Protein AF-A0A0B0EH39-F1 (afdb_monomer_lite)

pLDDT: mean 76.56, std 15.25, range [34.97, 96.62]

Foldseek 3Di:
DDDDDDDDPPPDDDPVNVVVVVVVVVVVVVVVVVVVVVVVLVVLVVLLLVLQVQLLVLQVVLCVVVVDGDDLDDDFDPPPPAASLRVSCVRDVDLCSLDRPLAPDVVCVVRSHQFSNLWDWADAPPDDTFIWIFDQLSQVDLDGDIDTNPDDFRFRHFKWKAWVNHTQDSNHDQVSQKDQDAQTWIAINLRKIKGFNWRPFPRWMKGWSGWTATPVRAIETEIETWFFGKIKTAAQARHWYWYHFPFKTKIDGGAIKMWGAHPGRQKIWIFGDAAKIWIATRQPRDIDMDHPDDRDIDIGHQCKDKDKEAELVGDIDMDIDRHPVPPCPPPPVSVVVVLVPDDDDDDQQCPLPAGVNNQFPDSNDNQAEQPHDADAPPPDRRNNPVDRDHDDDQPCPLPADVVNQFPDSVDSQAECVHDADAPPPHNRNSDVVCPSFQCCPLPDGVVQFPCSVDNQAGLPHDADAPPPHNRNSDLLDDNHPLLVVLLVLLPDPPHDVVVSLVSLLVPPPDRPNSLLSNLVSVPDDLVSNLVSLVSNPPDDLVSLLSCLVVCSQQPASNLVSLLSNPPDDLSSLLSNLVSLRRHDPVSVLVSLLSNPPDDLSSLLSNLVSLSQLAQVRCCSHCVSCPVPDLSNLLSNQVVLPHYDQVSNLVNLLRNPPHDPNNVVSLVVCGNPHDPVSSVSSVVSND

Structure (mmCIF, N/CA/C/O backbone):
data_AF-A0A0B0EH39-F1
#
_entry.id   AF-A0A0B0EH39-F1
#
loop_
_atom_site.group_PDB
_atom_site.id
_atom_site.type_symbol
_atom_site.label_atom_id
_atom_site.label_alt_id
_atom_site.label_comp_id
_atom_site.label_asym_id
_atom_site.label_entity_id
_atom_site.label_seq_id
_atom_site.pdbx_PDB_ins_code
_atom_site.Cartn_x
_atom_site.Cartn_y
_atom_site.Cartn_z
_atom_site.occupancy
_atom_site.B_iso_or_equiv
_atom_site.auth_seq_id
_atom_site.auth_comp_id
_atom_site.auth_asym_id
_atom_site.auth_atom_id
_atom_site.pdbx_PDB_model_num
ATOM 1 N N . MET A 1 1 ? -60.593 44.166 -39.927 1.00 40.03 1 MET A N 1
ATOM 2 C CA . MET A 1 1 ? -59.403 44.916 -39.470 1.00 40.03 1 MET A CA 1
ATOM 3 C C . MET A 1 1 ? -59.481 45.039 -37.949 1.00 40.03 1 MET A C 1
ATOM 5 O O . MET A 1 1 ? -60.118 45.955 -37.454 1.00 40.03 1 MET A O 1
ATOM 9 N N . TRP A 1 2 ? -58.935 44.072 -37.208 1.00 38.22 2 TRP A N 1
ATOM 10 C CA . TRP A 1 2 ? -58.805 44.131 -35.745 1.00 38.22 2 TRP A CA 1
ATOM 11 C C . TRP A 1 2 ? -57.324 43.919 -35.421 1.00 38.22 2 TRP A C 1
ATOM 13 O O . TRP A 1 2 ? -56.765 42.874 -35.740 1.00 38.22 2 TRP A O 1
ATOM 23 N N . LYS A 1 3 ? -56.673 44.956 -34.884 1.00 45.75 3 LYS A N 1
ATOM 24 C CA . LYS A 1 3 ? -55.279 44.927 -34.422 1.00 45.75 3 LYS A CA 1
ATOM 25 C C . LYS A 1 3 ? -55.290 44.463 -32.963 1.00 45.75 3 LYS A C 1
ATOM 27 O O . LYS A 1 3 ? -55.757 45.206 -32.104 1.00 45.75 3 LYS A O 1
ATOM 32 N N . LEU A 1 4 ? -54.791 43.260 -32.690 1.00 48.41 4 LEU A N 1
ATOM 33 C CA . LEU A 1 4 ? -54.503 42.807 -31.327 1.00 48.41 4 LEU A CA 1
ATOM 34 C C . LEU A 1 4 ? -53.214 43.488 -30.847 1.00 48.41 4 LEU A C 1
ATOM 36 O O . LEU A 1 4 ? -52.169 43.385 -31.485 1.00 48.41 4 LEU A O 1
ATOM 40 N N . TYR A 1 5 ? -53.313 44.234 -29.748 1.00 54.62 5 TYR A N 1
ATOM 41 C CA . TYR A 1 5 ? -52.206 44.955 -29.125 1.00 54.62 5 TYR A CA 1
ATOM 42 C C . TYR A 1 5 ? -51.556 44.034 -28.082 1.00 54.62 5 TYR A C 1
ATOM 44 O O . TYR A 1 5 ? -52.093 43.865 -26.987 1.00 54.62 5 TYR A O 1
ATOM 52 N N . TYR A 1 6 ? -50.421 43.412 -28.412 1.00 55.97 6 TYR A N 1
ATOM 53 C CA . TYR A 1 6 ? -49.631 42.660 -27.433 1.00 55.97 6 TYR A CA 1
ATOM 54 C C . TYR A 1 6 ? -48.916 43.640 -26.496 1.00 55.97 6 TYR A C 1
ATOM 56 O O . TYR A 1 6 ? -48.044 44.408 -26.899 1.00 55.97 6 TYR A O 1
ATOM 64 N N . LYS A 1 7 ? -49.319 43.634 -25.225 1.00 57.69 7 LYS A N 1
ATOM 65 C CA . LYS A 1 7 ? -48.694 44.410 -24.153 1.00 57.69 7 LYS A CA 1
ATOM 66 C C . LYS A 1 7 ? -47.500 43.608 -23.629 1.00 57.69 7 LYS A C 1
ATOM 68 O O . LYS A 1 7 ? -47.691 42.686 -22.842 1.00 57.69 7 LYS A O 1
ATOM 73 N N . HIS A 1 8 ? -46.285 43.945 -24.065 1.00 57.81 8 HIS A N 1
ATOM 74 C CA . HIS A 1 8 ? -45.057 43.397 -23.480 1.00 57.81 8 HIS A CA 1
ATOM 75 C C . HIS A 1 8 ? -45.003 43.759 -21.988 1.00 57.81 8 HIS A C 1
ATOM 77 O O . HIS A 1 8 ? -44.818 44.920 -21.620 1.00 57.81 8 HIS A O 1
ATOM 83 N N . ARG A 1 9 ? -45.214 42.767 -21.116 1.00 59.47 9 ARG A N 1
ATOM 84 C CA . ARG A 1 9 ? -44.875 42.868 -19.695 1.00 59.47 9 ARG A CA 1
ATOM 85 C C . ARG A 1 9 ? -43.384 42.568 -19.600 1.00 59.47 9 ARG A C 1
ATOM 87 O O . ARG A 1 9 ? -42.998 41.409 -19.621 1.00 59.47 9 ARG A O 1
ATOM 94 N N . ASN A 1 10 ? -42.558 43.607 -19.542 1.00 58.44 10 ASN A N 1
ATOM 95 C CA . ASN A 1 10 ? -41.153 43.449 -19.181 1.00 58.44 10 ASN A CA 1
ATOM 96 C C . ASN A 1 10 ? -41.102 43.061 -17.697 1.00 58.44 10 ASN A C 1
ATOM 98 O O . ASN A 1 10 ? -41.159 43.926 -16.824 1.00 58.44 10 ASN A O 1
ATOM 102 N N . SER A 1 11 ? -41.080 41.761 -17.410 1.00 64.69 11 SER A N 1
ATOM 103 C CA . SER A 1 11 ? -40.765 41.220 -16.090 1.00 64.69 11 SER A CA 1
ATOM 104 C C . SER A 1 11 ? -39.261 41.368 -15.865 1.00 64.69 11 SER A C 1
ATOM 106 O O . SER A 1 11 ? -38.481 40.491 -16.221 1.00 64.69 11 SER A O 1
ATOM 108 N N . GLY A 1 12 ? -38.847 42.530 -15.363 1.00 74.12 12 GLY A N 1
ATOM 109 C CA . GLY A 1 12 ? -37.508 42.696 -14.806 1.00 74.12 12 GLY A CA 1
ATOM 110 C C . GLY A 1 12 ? -37.425 42.023 -13.438 1.00 74.12 12 GLY A C 1
ATOM 111 O O . GLY A 1 12 ? -38.417 42.007 -12.708 1.00 74.12 12 GLY A O 1
ATOM 112 N N . PHE A 1 13 ? -36.249 41.492 -13.102 1.00 75.12 13 PHE A N 1
ATOM 113 C CA . PHE A 1 13 ? -35.959 40.982 -11.765 1.00 75.12 13 PHE A CA 1
ATOM 114 C C . PHE A 1 13 ? -36.165 42.081 -10.724 1.00 75.12 13 PHE A C 1
ATOM 116 O O . PHE A 1 13 ? -35.786 43.242 -10.920 1.00 75.12 13 PHE A O 1
ATOM 123 N N . THR A 1 14 ? -36.782 41.719 -9.611 1.00 87.38 14 THR A N 1
ATOM 124 C CA . THR A 1 14 ? -36.904 42.599 -8.459 1.00 87.38 14 THR A CA 1
ATOM 125 C C . THR A 1 14 ? -35.526 42.835 -7.845 1.00 87.38 14 THR A C 1
ATOM 127 O O . THR A 1 14 ? -34.629 41.992 -7.900 1.00 87.38 14 THR A O 1
ATOM 130 N N . LEU A 1 15 ? -35.349 44.001 -7.221 1.00 85.00 15 LEU A N 1
ATOM 131 C CA . LEU A 1 15 ? -34.094 44.344 -6.551 1.00 85.00 15 LEU A CA 1
ATOM 132 C C . LEU A 1 15 ? -33.727 43.319 -5.464 1.00 85.00 15 LEU A C 1
ATOM 134 O O . LEU A 1 15 ? -32.549 43.089 -5.221 1.00 85.00 15 LEU A O 1
ATOM 138 N N . ILE A 1 16 ? -34.729 42.680 -4.851 1.00 90.19 16 ILE A N 1
ATOM 139 C CA . ILE A 1 16 ? -34.510 41.634 -3.853 1.00 90.19 16 ILE A CA 1
ATOM 140 C C . ILE A 1 16 ? -34.047 40.310 -4.475 1.00 90.19 16 ILE A C 1
ATOM 142 O O . ILE A 1 16 ? -33.119 39.709 -3.947 1.00 90.19 16 ILE A O 1
ATOM 146 N N . GLU A 1 17 ? -34.595 39.891 -5.620 1.00 88.38 17 GLU A N 1
ATOM 147 C CA . GLU A 1 17 ? -34.128 38.691 -6.337 1.00 88.38 17 GLU A CA 1
ATOM 148 C C . GLU A 1 17 ? -32.671 38.835 -6.786 1.00 88.38 17 GLU A C 1
ATOM 150 O O . GLU A 1 17 ? -31.879 37.899 -6.661 1.00 88.38 17 GLU A O 1
ATOM 155 N N . LEU A 1 18 ? -32.284 40.028 -7.249 1.00 89.81 18 LEU A N 1
ATOM 156 C CA . LEU A 1 18 ? -30.904 40.289 -7.656 1.00 89.81 18 LEU A CA 1
ATOM 157 C C . LEU A 1 18 ? -29.944 40.304 -6.457 1.00 89.81 18 LEU A C 1
ATOM 159 O O . LEU A 1 18 ? -28.810 39.857 -6.576 1.00 89.81 18 LEU A O 1
ATOM 163 N N . LEU A 1 19 ? -30.399 40.759 -5.286 1.00 89.44 19 LEU A N 1
ATOM 164 C CA . LEU A 1 19 ? -29.592 40.747 -4.063 1.00 89.44 19 LEU A CA 1
ATOM 165 C C . LEU A 1 19 ? -29.411 39.330 -3.505 1.00 89.44 19 LEU A C 1
ATOM 167 O O . LEU A 1 19 ? -28.304 38.954 -3.130 1.00 89.44 19 LEU A O 1
ATOM 171 N N . VAL A 1 20 ? -30.474 38.522 -3.491 1.00 93.88 20 VAL A N 1
ATOM 172 C CA . VAL A 1 20 ? -30.406 37.132 -3.013 1.00 93.88 20 VAL A CA 1
ATOM 173 C C . VAL A 1 20 ? -29.501 36.290 -3.913 1.00 93.88 20 VAL A C 1
ATOM 175 O O . VAL A 1 20 ? -28.674 35.533 -3.412 1.00 93.88 20 VAL A O 1
ATOM 178 N N . THR A 1 21 ? -29.591 36.454 -5.233 1.00 94.06 21 THR A N 1
ATOM 179 C CA . THR A 1 21 ? -28.773 35.677 -6.180 1.00 94.06 21 THR A CA 1
ATOM 180 C C . THR A 1 21 ? -27.281 35.978 -6.055 1.00 94.06 21 THR A C 1
ATOM 182 O O . THR A 1 21 ? -26.493 35.039 -5.963 1.00 94.06 21 THR A O 1
ATOM 185 N N . ILE A 1 22 ? -26.867 37.247 -5.958 1.00 94.12 22 ILE A N 1
ATOM 186 C CA . ILE A 1 22 ? -25.444 37.573 -5.743 1.00 94.12 22 ILE A CA 1
ATOM 187 C C . ILE A 1 22 ? -24.937 37.080 -4.381 1.00 94.12 22 ILE A C 1
ATOM 189 O O . ILE A 1 22 ? -23.782 36.669 -4.279 1.00 94.12 22 ILE A O 1
ATOM 193 N N . SER A 1 23 ? -25.786 37.066 -3.345 1.00 94.81 23 SER A N 1
ATOM 194 C CA . SER A 1 23 ? -25.431 36.503 -2.038 1.00 94.81 23 SER A CA 1
ATOM 195 C C . SER A 1 23 ? -25.240 34.988 -2.103 1.00 94.81 23 SER A C 1
ATOM 197 O O . SER A 1 23 ? -24.253 34.487 -1.572 1.00 94.81 23 SER A O 1
ATOM 199 N N . ILE A 1 24 ? -26.125 34.264 -2.797 1.00 94.88 24 ILE A N 1
ATOM 200 C CA . ILE A 1 24 ? -25.989 32.815 -3.003 1.00 94.88 24 ILE A CA 1
ATOM 201 C C . ILE A 1 24 ? -24.723 32.507 -3.807 1.00 94.88 24 ILE A C 1
ATOM 203 O O . ILE A 1 24 ? -23.939 31.662 -3.387 1.00 94.88 24 ILE A O 1
ATOM 207 N N . ILE A 1 25 ? -24.465 33.226 -4.905 1.00 94.25 25 ILE A N 1
ATOM 208 C CA . ILE A 1 25 ? -23.244 33.046 -5.710 1.00 94.25 25 ILE A CA 1
ATOM 209 C C . ILE A 1 25 ? -21.989 33.317 -4.866 1.00 94.25 25 ILE A C 1
ATOM 211 O O . ILE A 1 25 ? -21.022 32.567 -4.959 1.00 94.25 25 ILE A O 1
ATOM 215 N N . GLY A 1 26 ? -22.003 34.341 -4.005 1.00 93.19 26 GLY A N 1
ATOM 216 C CA . GLY A 1 26 ? -20.893 34.634 -3.094 1.00 93.19 26 GLY A CA 1
ATOM 217 C C . GLY A 1 26 ? -20.636 33.522 -2.072 1.00 93.19 26 GLY A C 1
ATOM 218 O O . GLY A 1 26 ? -19.483 33.163 -1.835 1.00 93.19 26 GLY A O 1
ATOM 219 N N . ILE A 1 27 ? -21.695 32.937 -1.505 1.00 92.31 27 ILE A N 1
ATOM 220 C CA . ILE A 1 27 ? -21.593 31.808 -0.567 1.00 92.31 27 ILE A CA 1
ATOM 221 C C . ILE A 1 27 ? -21.087 30.553 -1.287 1.00 92.31 27 ILE A C 1
ATOM 223 O O . ILE A 1 27 ? -20.138 29.925 -0.820 1.00 92.31 27 ILE A O 1
ATOM 227 N N . LEU A 1 28 ? -21.666 30.217 -2.443 1.00 89.44 28 LEU A N 1
ATOM 228 C CA . LEU A 1 28 ? -21.251 29.065 -3.248 1.00 89.44 28 LEU A CA 1
ATOM 229 C C . LEU A 1 28 ? -19.798 29.200 -3.720 1.00 89.44 28 LEU A C 1
ATOM 231 O O . LEU A 1 28 ? -19.035 28.242 -3.629 1.00 89.44 28 LEU A O 1
ATOM 235 N N . GLY A 1 29 ? -19.380 30.397 -4.143 1.00 87.06 29 GLY A N 1
ATOM 236 C CA . GLY A 1 29 ? -17.988 30.687 -4.486 1.00 87.06 29 GLY A CA 1
ATOM 237 C C . GLY A 1 29 ? -17.044 30.528 -3.291 1.00 87.06 29 GLY A C 1
ATOM 238 O O . GLY A 1 29 ? -15.977 29.933 -3.427 1.00 87.06 29 GLY A O 1
ATOM 239 N N . GLY A 1 30 ? -17.453 30.985 -2.102 1.00 81.62 30 GLY A N 1
ATOM 240 C CA . GLY A 1 30 ? -16.689 30.799 -0.866 1.00 81.62 30 GLY A CA 1
ATOM 241 C C . GLY A 1 30 ? -16.501 29.325 -0.490 1.00 81.62 30 GLY A C 1
ATOM 242 O O . GLY A 1 30 ? -15.392 28.913 -0.150 1.00 81.62 30 GLY A O 1
ATOM 243 N N . ILE A 1 31 ? -17.556 28.514 -0.612 1.00 81.69 31 ILE A N 1
ATOM 244 C CA . ILE A 1 31 ? -17.500 27.063 -0.366 1.00 81.69 31 ILE A CA 1
ATOM 245 C C . ILE A 1 31 ? -16.627 26.363 -1.422 1.00 81.69 31 ILE A C 1
ATOM 247 O O . ILE A 1 31 ? -15.823 25.491 -1.079 1.00 81.69 31 ILE A O 1
ATOM 251 N N . GLY A 1 32 ? -16.726 26.778 -2.689 1.00 70.19 32 GLY A N 1
ATOM 252 C CA . GLY A 1 32 ? -15.938 26.237 -3.800 1.00 70.19 32 GLY A CA 1
ATOM 253 C C . GLY A 1 32 ? -14.427 26.428 -3.630 1.00 70.19 32 GLY A C 1
ATOM 254 O O . GLY A 1 32 ? -13.649 25.505 -3.853 1.00 70.19 32 GLY A O 1
ATOM 255 N N . VAL A 1 33 ? -13.983 27.598 -3.163 1.00 72.69 33 VAL A N 1
ATOM 256 C CA . VAL A 1 33 ? -12.545 27.867 -2.959 1.00 72.69 33 VAL A CA 1
ATOM 257 C C . VAL A 1 33 ? -11.945 26.962 -1.874 1.00 72.69 33 VAL A C 1
ATOM 259 O O . VAL A 1 33 ? -10.849 26.428 -2.051 1.00 72.69 33 VAL A O 1
ATOM 262 N N . VAL A 1 34 ? -12.665 26.742 -0.769 1.00 63.69 34 VAL A N 1
ATOM 263 C CA . VAL A 1 34 ? -12.187 25.904 0.348 1.00 63.69 34 VAL A CA 1
ATOM 264 C C . VAL A 1 34 ? -12.148 24.418 -0.030 1.00 63.69 34 VAL A C 1
ATOM 266 O O . VAL A 1 34 ? -11.243 23.696 0.391 1.00 63.69 34 VAL A O 1
ATOM 269 N N . THR A 1 35 ? -13.099 23.951 -0.840 1.00 59.44 35 THR A N 1
ATOM 270 C CA . THR A 1 35 ? -13.158 22.551 -1.295 1.00 59.44 35 THR A CA 1
ATOM 271 C C . THR A 1 35 ? -12.074 22.228 -2.325 1.00 59.44 35 THR A C 1
ATOM 273 O O . THR A 1 35 ? -11.387 21.218 -2.172 1.00 59.44 35 THR A O 1
ATOM 276 N N . VAL A 1 36 ? -11.811 23.113 -3.295 1.00 61.38 36 VAL A N 1
ATOM 277 C CA . VAL A 1 36 ? -10.736 22.926 -4.295 1.00 61.38 36 VAL A CA 1
ATOM 278 C C . VAL A 1 36 ? -9.348 22.828 -3.647 1.00 61.38 36 VAL A C 1
ATOM 280 O O . VAL A 1 36 ? -8.521 22.031 -4.090 1.00 61.38 36 VAL A O 1
ATOM 283 N N . GLY A 1 37 ? -9.084 23.594 -2.583 1.00 58.66 37 GLY A N 1
ATOM 284 C CA . GLY A 1 37 ? -7.819 23.515 -1.841 1.00 58.66 37 GLY A CA 1
ATOM 285 C C . GLY A 1 37 ? -7.580 22.145 -1.194 1.00 58.66 37 GLY A C 1
ATOM 286 O O . GLY A 1 37 ? -6.478 21.609 -1.288 1.00 58.66 37 GLY A O 1
ATOM 287 N N . LYS A 1 38 ? -8.622 21.541 -0.604 1.00 57.66 38 LYS A N 1
ATOM 288 C CA . LYS A 1 38 ? -8.543 20.193 -0.013 1.00 57.66 38 LYS A CA 1
ATOM 289 C C . LYS A 1 38 ? -8.324 19.110 -1.074 1.00 57.66 38 LYS A C 1
ATOM 291 O O . LYS A 1 38 ? -7.467 18.255 -0.884 1.00 57.66 38 LYS A O 1
ATOM 296 N N . ILE A 1 39 ? -9.027 19.198 -2.207 1.00 60.00 39 ILE A N 1
ATOM 297 C CA . ILE A 1 39 ? -8.913 18.237 -3.321 1.00 60.00 39 ILE A CA 1
ATOM 298 C C . ILE A 1 39 ? -7.497 18.246 -3.920 1.00 60.00 39 ILE A C 1
ATOM 300 O O . ILE A 1 39 ? -6.918 17.187 -4.157 1.00 60.00 39 ILE A O 1
ATOM 304 N N . LYS A 1 40 ? -6.900 19.432 -4.116 1.00 63.09 40 LYS A N 1
ATOM 305 C CA . LYS A 1 40 ? -5.514 19.552 -4.604 1.00 63.09 40 LYS A CA 1
ATOM 306 C C . LYS A 1 40 ? -4.498 18.941 -3.636 1.00 63.09 40 LYS A C 1
ATOM 308 O O . LYS A 1 40 ? -3.567 18.286 -4.089 1.00 63.09 40 LYS A O 1
ATOM 313 N N . GLY A 1 41 ? -4.696 19.117 -2.327 1.00 66.25 41 GLY A N 1
ATOM 314 C CA . GLY A 1 41 ? -3.845 18.509 -1.300 1.00 66.25 41 GLY A CA 1
ATOM 315 C C . GLY A 1 41 ? -3.863 16.978 -1.345 1.00 66.25 41 GLY A C 1
ATOM 316 O O . GLY A 1 41 ? -2.802 16.363 -1.376 1.00 66.25 41 GLY A O 1
ATOM 317 N N . THR A 1 42 ? -5.051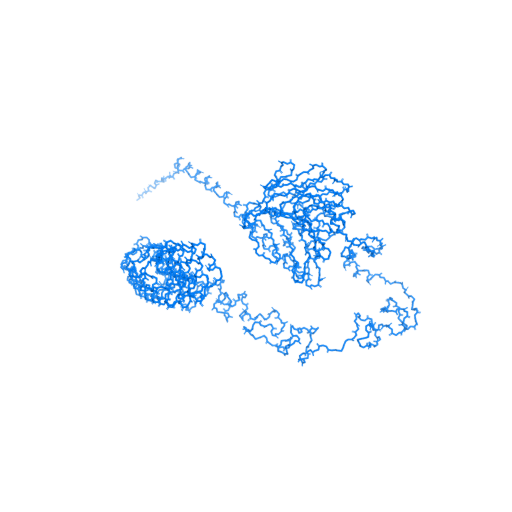 16.368 -1.427 1.00 67.44 42 THR A N 1
ATOM 318 C CA . THR A 1 42 ? -5.201 14.904 -1.530 1.00 67.44 42 THR A CA 1
ATOM 319 C C . THR A 1 42 ? -4.613 14.352 -2.829 1.00 67.44 42 THR A C 1
ATOM 321 O O . THR A 1 42 ? -3.921 13.338 -2.794 1.00 67.44 42 THR A O 1
ATOM 324 N N . LYS A 1 43 ? -4.812 15.038 -3.965 1.00 75.69 43 LYS A N 1
ATOM 325 C CA . LYS A 1 43 ? -4.204 14.649 -5.248 1.00 75.69 43 LYS A CA 1
ATOM 326 C C . LYS A 1 43 ? -2.675 14.655 -5.175 1.00 75.69 43 LYS A C 1
ATOM 328 O O . LYS A 1 43 ? -2.048 13.662 -5.524 1.00 75.69 43 LYS A O 1
ATOM 333 N N . ASN A 1 44 ? -2.085 15.758 -4.714 1.00 80.75 44 ASN A N 1
ATOM 334 C CA . ASN A 1 44 ? -0.631 15.896 -4.613 1.00 80.75 44 ASN A CA 1
ATOM 335 C C . ASN A 1 44 ? -0.025 14.823 -3.700 1.00 80.75 44 ASN A C 1
ATOM 337 O O . ASN A 1 44 ? 1.021 14.262 -4.016 1.00 80.75 44 ASN A O 1
ATOM 341 N N . GLN A 1 45 ? -0.724 14.492 -2.613 1.00 73.94 45 GLN A N 1
ATOM 342 C CA . GLN A 1 45 ? -0.321 13.430 -1.705 1.00 73.94 45 GLN A CA 1
ATOM 343 C C . GLN A 1 45 ? -0.361 12.047 -2.368 1.00 73.94 45 GLN A C 1
ATOM 345 O O . GLN A 1 45 ? 0.596 11.290 -2.230 1.00 73.94 45 GLN A O 1
ATOM 350 N N . ALA A 1 46 ? -1.428 11.724 -3.106 1.00 73.00 46 ALA A N 1
ATOM 351 C CA . ALA A 1 46 ? -1.539 10.461 -3.835 1.00 73.00 46 ALA A CA 1
ATOM 352 C C . ALA A 1 46 ? -0.422 10.309 -4.881 1.00 73.00 46 ALA A C 1
ATOM 354 O O . ALA A 1 46 ? 0.242 9.276 -4.926 1.00 73.00 46 ALA A O 1
ATOM 355 N N . THR A 1 47 ? -0.139 11.366 -5.649 1.00 81.88 47 THR A N 1
ATOM 356 C CA . THR A 1 47 ? 0.992 11.392 -6.590 1.00 81.88 47 THR A CA 1
ATOM 357 C C . THR A 1 47 ? 2.326 11.206 -5.868 1.00 81.88 47 THR A C 1
ATOM 359 O O . THR A 1 47 ? 3.150 10.413 -6.300 1.00 81.88 47 THR A O 1
ATOM 362 N N . CYS A 1 48 ? 2.529 11.868 -4.728 1.00 81.38 48 CYS A N 1
ATOM 363 C CA . CYS A 1 48 ? 3.750 11.727 -3.942 1.00 81.38 48 CYS A CA 1
ATOM 364 C C . CYS A 1 48 ? 3.961 10.295 -3.411 1.00 81.38 48 CYS A C 1
ATOM 366 O O . CYS A 1 48 ? 5.083 9.798 -3.437 1.00 81.38 48 CYS A O 1
ATOM 368 N N . ILE A 1 49 ? 2.893 9.624 -2.960 1.00 75.69 49 ILE A N 1
ATOM 369 C CA . ILE A 1 49 ? 2.926 8.206 -2.558 1.00 75.69 49 ILE A CA 1
ATOM 370 C C . ILE A 1 49 ? 3.301 7.313 -3.735 1.00 75.69 49 ILE A C 1
ATOM 372 O O . ILE A 1 49 ? 4.152 6.440 -3.582 1.00 75.69 49 ILE A O 1
ATOM 376 N N . SER A 1 50 ? 2.700 7.550 -4.900 1.00 78.38 50 SER A N 1
ATOM 377 C CA . SER A 1 50 ? 3.040 6.824 -6.124 1.00 78.38 50 SER A CA 1
ATOM 378 C C . SER A 1 50 ? 4.517 6.998 -6.487 1.00 78.38 50 SER A C 1
ATOM 380 O O . SER A 1 50 ? 5.204 6.010 -6.723 1.00 78.38 50 SER A O 1
ATOM 382 N N . ASN A 1 51 ? 5.021 8.235 -6.448 1.00 85.56 51 ASN A N 1
ATOM 383 C CA . ASN A 1 51 ? 6.417 8.562 -6.731 1.00 85.56 51 ASN A CA 1
ATOM 384 C C . ASN A 1 51 ? 7.382 7.831 -5.789 1.00 85.56 51 ASN A C 1
ATOM 386 O O . ASN A 1 51 ? 8.306 7.171 -6.246 1.00 85.56 51 ASN A O 1
ATOM 390 N N . LEU A 1 52 ? 7.137 7.888 -4.475 1.00 82.38 52 LEU A N 1
ATOM 391 C CA . LEU A 1 52 ? 7.987 7.225 -3.481 1.00 82.38 52 LEU A CA 1
ATOM 392 C C . LEU A 1 52 ? 7.994 5.697 -3.629 1.00 82.38 52 LEU A C 1
ATOM 394 O O . LEU A 1 52 ? 9.034 5.080 -3.416 1.00 82.38 52 LEU A O 1
ATOM 398 N N . ARG A 1 53 ? 6.867 5.082 -4.016 1.00 78.00 53 ARG A N 1
ATOM 399 C CA . ARG A 1 53 ? 6.812 3.643 -4.327 1.00 78.00 53 ARG A CA 1
ATOM 400 C C . ARG A 1 53 ? 7.627 3.301 -5.571 1.00 78.00 53 ARG A C 1
ATOM 402 O O . ARG A 1 53 ? 8.404 2.357 -5.516 1.00 78.00 53 ARG A O 1
ATOM 409 N N . GLY A 1 54 ? 7.500 4.095 -6.636 1.00 80.12 54 GLY A N 1
ATOM 410 C CA . GLY A 1 54 ? 8.302 3.929 -7.851 1.00 80.12 54 GLY A CA 1
ATOM 411 C C . GLY A 1 54 ? 9.800 4.042 -7.566 1.00 80.12 54 GLY A C 1
ATOM 412 O O . GLY A 1 54 ? 10.563 3.166 -7.954 1.00 80.12 54 GLY A O 1
ATOM 413 N N . ILE A 1 55 ? 10.215 5.054 -6.794 1.00 83.00 55 ILE A N 1
ATOM 414 C CA . ILE A 1 55 ? 11.615 5.218 -6.368 1.00 83.00 55 ILE A CA 1
ATOM 415 C C . ILE A 1 55 ? 12.078 4.026 -5.525 1.00 83.00 55 ILE A C 1
ATOM 417 O O . ILE A 1 55 ? 13.161 3.503 -5.757 1.00 83.00 55 ILE A O 1
ATOM 421 N N . SER A 1 56 ? 11.259 3.556 -4.579 1.00 78.38 56 SER A N 1
ATOM 422 C CA . SER A 1 56 ? 11.590 2.382 -3.762 1.00 78.38 56 SER A CA 1
ATOM 423 C C . SER A 1 56 ? 11.796 1.117 -4.599 1.00 78.38 56 SER A C 1
ATOM 425 O O . SER A 1 56 ? 12.674 0.324 -4.273 1.00 78.38 56 SER A O 1
ATOM 427 N N . GLN A 1 57 ? 11.000 0.918 -5.653 1.00 75.94 57 GLN A N 1
ATOM 428 C CA . GLN A 1 57 ? 11.164 -0.205 -6.578 1.00 75.94 57 GLN A CA 1
ATOM 429 C C . GLN A 1 57 ? 12.450 -0.059 -7.399 1.00 75.94 57 GLN A C 1
ATOM 431 O O . GLN A 1 57 ? 13.237 -0.998 -7.447 1.00 75.94 57 GLN A O 1
ATOM 436 N N . GLY A 1 58 ? 12.722 1.128 -7.954 1.00 75.12 58 GLY A N 1
ATOM 437 C CA . GLY A 1 58 ? 13.963 1.387 -8.693 1.00 75.12 58 GLY A CA 1
ATOM 438 C C . GLY A 1 58 ? 15.220 1.210 -7.836 1.00 75.12 58 GLY A C 1
ATOM 439 O O . GLY A 1 58 ? 16.187 0.607 -8.288 1.00 75.12 58 GLY A O 1
ATOM 440 N N . LEU A 1 59 ? 15.184 1.653 -6.575 1.00 75.31 59 LEU A N 1
ATOM 441 C CA . LEU A 1 59 ? 16.244 1.402 -5.594 1.00 75.31 59 LEU A CA 1
ATOM 442 C C . LEU A 1 59 ? 16.473 -0.102 -5.384 1.00 75.31 59 LEU A C 1
ATOM 444 O O . LEU A 1 59 ? 17.618 -0.540 -5.298 1.00 75.31 59 LEU A O 1
ATOM 448 N N . GLN A 1 60 ? 15.402 -0.898 -5.302 1.00 71.81 60 GLN A N 1
ATOM 449 C CA . GLN A 1 60 ? 15.509 -2.346 -5.121 1.00 71.81 60 GLN A CA 1
ATOM 450 C C . GLN A 1 60 ? 16.103 -3.037 -6.356 1.00 71.81 60 GLN A C 1
ATOM 452 O O . GLN A 1 60 ? 16.949 -3.915 -6.203 1.00 71.81 60 GLN A O 1
ATOM 457 N N . SER A 1 61 ? 15.713 -2.624 -7.564 1.00 61.12 61 SER A N 1
ATOM 458 C CA . SER A 1 61 ? 16.311 -3.120 -8.809 1.00 61.12 61 SER A CA 1
ATOM 459 C C . SER A 1 61 ? 17.791 -2.747 -8.915 1.00 61.12 61 SER A C 1
ATOM 461 O O . SER A 1 61 ? 18.617 -3.616 -9.168 1.00 61.12 61 SER A O 1
ATOM 463 N N . TYR A 1 62 ? 18.148 -1.498 -8.600 1.00 65.44 62 TYR A N 1
ATOM 464 C CA . TYR A 1 62 ? 19.544 -1.061 -8.516 1.00 65.44 62 TYR A CA 1
ATOM 465 C C . TYR A 1 62 ? 20.344 -1.931 -7.535 1.00 65.44 62 TYR A C 1
ATOM 467 O O . TYR A 1 62 ? 21.443 -2.390 -7.838 1.00 65.44 62 TYR A O 1
ATOM 475 N N . TYR A 1 63 ? 19.779 -2.222 -6.361 1.00 59.97 63 TYR A N 1
ATOM 476 C CA . TYR A 1 63 ? 20.427 -3.095 -5.387 1.00 59.97 63 TYR A CA 1
ATOM 477 C C . TYR A 1 63 ? 20.629 -4.525 -5.900 1.00 59.97 63 TYR A C 1
ATOM 479 O O . TYR A 1 63 ? 21.649 -5.144 -5.591 1.00 59.97 63 TYR A O 1
ATOM 487 N N . ASN A 1 64 ? 19.680 -5.066 -6.663 1.00 58.06 64 ASN A N 1
ATOM 488 C CA . ASN A 1 64 ? 19.807 -6.410 -7.224 1.00 58.06 64 ASN A CA 1
ATOM 489 C C . ASN A 1 64 ? 21.002 -6.503 -8.187 1.00 58.06 64 ASN A C 1
ATOM 491 O O . ASN A 1 64 ? 21.747 -7.483 -8.115 1.00 58.06 64 ASN A O 1
ATOM 495 N N . ASP A 1 65 ? 21.234 -5.457 -8.980 1.00 50.53 65 ASP A N 1
ATOM 496 C CA . ASP A 1 65 ? 22.306 -5.412 -9.979 1.00 50.53 65 ASP A CA 1
ATOM 497 C C . ASP A 1 65 ? 23.670 -5.083 -9.360 1.00 50.53 65 ASP A C 1
ATOM 499 O O . ASP A 1 65 ? 24.669 -5.748 -9.632 1.00 50.53 65 ASP A O 1
ATOM 503 N N . PHE A 1 66 ? 23.725 -4.077 -8.483 1.00 55.47 66 PHE A N 1
ATOM 504 C CA . PHE A 1 66 ? 24.987 -3.543 -7.959 1.00 55.47 66 PHE A CA 1
ATOM 505 C C . PHE A 1 66 ? 25.351 -4.063 -6.566 1.00 55.47 66 PHE A C 1
ATOM 507 O O . PHE A 1 66 ? 26.435 -3.774 -6.059 1.00 55.47 66 PHE A O 1
ATOM 514 N N . ARG A 1 67 ? 24.451 -4.810 -5.909 1.00 59.31 67 ARG A N 1
ATOM 515 C CA . ARG A 1 67 ? 24.579 -5.281 -4.511 1.00 59.31 67 ARG A CA 1
ATOM 516 C C . ARG A 1 67 ? 24.861 -4.163 -3.500 1.00 59.31 67 ARG A C 1
ATOM 518 O O . ARG A 1 67 ? 25.280 -4.417 -2.368 1.00 59.31 67 ARG A O 1
ATOM 525 N N . ALA A 1 68 ? 24.571 -2.932 -3.892 1.00 58.91 68 ALA A N 1
ATOM 526 C CA . ALA A 1 68 ? 24.699 -1.707 -3.128 1.00 58.91 68 ALA A CA 1
ATOM 527 C C . ALA A 1 68 ? 23.566 -0.771 -3.548 1.00 58.91 68 ALA A C 1
ATOM 529 O O . ALA A 1 68 ? 23.049 -0.893 -4.653 1.00 58.91 68 ALA A O 1
ATOM 530 N N . PHE A 1 69 ? 23.160 0.134 -2.663 1.00 65.69 69 PHE A N 1
ATOM 531 C CA . PHE A 1 69 ? 22.270 1.219 -3.064 1.00 65.69 69 PHE A CA 1
ATOM 532 C C . PHE A 1 69 ? 23.075 2.409 -3.584 1.00 65.69 69 PHE A C 1
ATOM 534 O O . PHE A 1 69 ? 24.262 2.494 -3.255 1.00 65.69 69 PHE A O 1
ATOM 541 N N . PRO A 1 70 ? 22.433 3.318 -4.339 1.00 68.12 70 PRO A N 1
ATOM 542 C CA . PRO A 1 70 ? 23.040 4.588 -4.697 1.00 68.12 70 PRO A CA 1
ATOM 543 C C . PRO A 1 70 ? 23.434 5.374 -3.440 1.00 68.12 70 PRO A C 1
ATOM 545 O O . PRO A 1 70 ? 22.799 5.217 -2.378 1.00 68.12 70 PRO A O 1
ATOM 548 N N . ASP A 1 71 ? 24.501 6.163 -3.559 1.00 62.06 71 ASP A N 1
ATOM 549 C CA . ASP A 1 71 ? 24.998 6.981 -2.455 1.00 62.06 71 ASP A CA 1
ATOM 550 C C . ASP A 1 71 ? 23.934 8.022 -2.064 1.00 62.06 71 ASP A C 1
ATOM 552 O O . ASP A 1 71 ? 23.035 8.361 -2.836 1.00 62.06 71 ASP A O 1
ATOM 556 N N . ASP A 1 72 ? 23.925 8.454 -0.799 1.00 58.00 72 ASP A N 1
ATOM 557 C CA . ASP A 1 72 ? 22.882 9.359 -0.321 1.00 58.00 72 ASP A CA 1
ATOM 558 C C . ASP A 1 72 ? 23.084 10.798 -0.813 1.00 58.00 72 ASP A C 1
ATOM 560 O O . ASP A 1 72 ? 23.646 11.634 -0.107 1.00 58.00 72 ASP A O 1
ATOM 564 N N . GLY A 1 73 ? 22.563 11.068 -2.013 1.00 52.22 73 GLY A N 1
ATOM 565 C CA . GLY A 1 73 ? 22.656 12.346 -2.710 1.00 52.22 73 GLY A CA 1
ATOM 566 C C . GLY A 1 73 ? 22.089 13.548 -1.948 1.00 52.22 73 GLY A C 1
ATOM 567 O O . GLY A 1 73 ? 20.944 13.550 -1.502 1.00 52.22 73 GLY A O 1
ATOM 568 N N . TYR A 1 74 ? 22.927 14.588 -1.864 1.00 52.78 74 TYR A N 1
ATOM 569 C CA . TYR A 1 74 ? 22.661 16.021 -1.629 1.00 52.78 74 TYR A CA 1
ATOM 570 C C . TYR A 1 74 ? 21.765 16.436 -0.426 1.00 52.78 74 TYR A C 1
ATOM 572 O O . TYR A 1 74 ? 20.583 16.088 -0.371 1.00 52.78 74 TYR A O 1
ATOM 580 N N . PRO A 1 75 ? 22.234 17.309 0.506 1.00 43.75 75 PRO A N 1
ATOM 581 C CA . PRO A 1 75 ? 23.253 18.362 0.329 1.00 43.75 75 PRO A CA 1
ATOM 582 C C . PRO A 1 75 ? 24.656 18.078 0.912 1.00 43.75 75 PRO A C 1
ATOM 584 O O . PRO A 1 75 ? 25.413 19.020 1.137 1.00 43.75 75 PRO A O 1
ATOM 587 N N . ASP A 1 76 ? 25.005 16.819 1.176 1.00 46.19 76 ASP A N 1
ATOM 588 C CA . ASP A 1 76 ? 26.153 16.452 2.024 1.00 46.19 76 ASP A CA 1
ATOM 589 C C . ASP A 1 76 ? 27.499 16.394 1.268 1.00 46.19 76 ASP A C 1
ATOM 591 O O . ASP A 1 76 ? 28.550 16.342 1.906 1.00 46.19 76 ASP A O 1
ATOM 595 N N . ASP A 1 77 ? 27.491 16.425 -0.071 1.00 45.25 77 ASP A N 1
ATOM 596 C CA . ASP A 1 77 ? 28.707 16.328 -0.882 1.00 45.25 77 ASP A CA 1
ATOM 597 C C . ASP A 1 77 ? 28.673 17.290 -2.090 1.00 45.25 77 ASP A C 1
ATOM 599 O O . ASP A 1 77 ? 27.832 17.153 -2.979 1.00 45.25 77 ASP A O 1
ATOM 603 N N . PRO A 1 78 ? 29.580 18.282 -2.171 1.00 42.47 78 PRO A N 1
ATOM 604 C CA . PRO A 1 78 ? 29.740 19.119 -3.359 1.00 42.47 78 PRO A CA 1
ATOM 605 C C . PRO A 1 78 ? 30.331 18.376 -4.577 1.00 42.47 78 PRO A C 1
ATOM 607 O O . PRO A 1 78 ? 30.424 18.977 -5.650 1.00 42.47 78 PRO A O 1
ATOM 610 N N . ASN A 1 79 ? 30.741 17.111 -4.430 1.00 40.81 79 ASN A N 1
ATOM 611 C CA . ASN A 1 79 ? 31.265 16.241 -5.486 1.00 40.81 79 ASN A CA 1
ATOM 612 C C . ASN A 1 79 ? 30.325 15.085 -5.857 1.00 40.81 79 ASN A C 1
ATOM 614 O O . ASN A 1 79 ? 30.505 14.518 -6.937 1.00 40.81 79 ASN A O 1
ATOM 618 N N . ASP A 1 80 ? 29.311 14.766 -5.048 1.00 47.94 80 ASP A N 1
ATOM 619 C CA . ASP A 1 80 ? 28.248 13.848 -5.455 1.00 47.94 80 ASP A CA 1
ATOM 620 C C . ASP A 1 80 ? 27.362 14.557 -6.482 1.00 47.94 80 ASP A C 1
ATOM 622 O O . ASP A 1 80 ? 26.561 15.446 -6.186 1.00 47.94 80 ASP A O 1
ATOM 626 N N . THR A 1 81 ? 27.653 14.276 -7.748 1.00 49.75 81 THR A N 1
ATOM 627 C CA . THR A 1 81 ? 27.206 15.108 -8.866 1.00 49.75 81 THR A CA 1
ATOM 628 C C . THR A 1 81 ? 25.886 14.629 -9.459 1.00 49.75 81 THR A C 1
ATOM 630 O O . THR A 1 81 ? 25.397 15.258 -10.402 1.00 49.75 81 THR A O 1
ATOM 633 N N . MET A 1 82 ? 25.348 13.495 -8.996 1.00 58.47 82 MET A N 1
ATOM 634 C CA . MET A 1 82 ? 24.253 12.805 -9.670 1.00 58.47 82 MET A CA 1
ATOM 635 C C . MET A 1 82 ? 23.069 12.647 -8.710 1.00 58.47 82 MET A C 1
ATOM 637 O O . MET A 1 82 ? 23.165 11.892 -7.754 1.00 58.47 82 MET A O 1
ATOM 641 N N . PRO A 1 83 ? 21.948 13.345 -8.947 1.00 69.31 83 PRO A N 1
ATOM 642 C CA . PRO A 1 83 ? 20.733 13.119 -8.174 1.00 69.31 83 PRO A CA 1
ATOM 643 C C . PRO A 1 83 ? 20.242 11.681 -8.367 1.00 69.31 83 PRO A C 1
ATOM 645 O O . PRO A 1 83 ? 20.534 11.050 -9.390 1.00 69.31 83 PRO A O 1
ATOM 648 N N . LEU A 1 84 ? 19.408 11.197 -7.447 1.00 74.81 84 LEU A N 1
ATOM 649 C CA . LEU A 1 84 ? 18.866 9.836 -7.484 1.00 74.81 84 LEU A CA 1
ATOM 650 C C . LEU A 1 84 ? 18.136 9.544 -8.806 1.00 74.81 84 LEU A C 1
ATOM 652 O O . LEU A 1 84 ? 18.119 8.417 -9.300 1.00 74.81 84 LEU A O 1
ATOM 656 N N . SER A 1 85 ? 17.570 10.586 -9.417 1.00 71.88 85 SER A N 1
ATOM 657 C CA . SER A 1 85 ? 16.968 10.543 -10.751 1.00 71.88 85 SER A CA 1
ATOM 658 C C . SER A 1 85 ? 17.922 10.093 -11.854 1.00 71.88 85 SER A C 1
ATOM 660 O O . SER A 1 85 ? 17.497 9.446 -12.809 1.00 71.88 85 SER A O 1
ATOM 662 N N . THR A 1 86 ? 19.209 10.400 -11.724 1.00 70.56 86 THR A N 1
ATOM 663 C CA . THR A 1 86 ? 20.239 9.989 -12.675 1.00 70.56 86 THR A CA 1
ATOM 664 C C . THR A 1 86 ? 20.768 8.596 -12.366 1.00 70.56 86 THR A C 1
ATOM 666 O O . THR A 1 86 ? 20.948 7.797 -13.283 1.00 70.56 86 THR A O 1
ATOM 669 N N . GLU A 1 87 ? 20.978 8.281 -11.090 1.00 71.19 87 GLU A N 1
ATOM 670 C CA . GLU A 1 87 ? 21.453 6.959 -10.665 1.00 71.19 87 GLU A CA 1
ATOM 671 C C . GLU A 1 87 ? 20.434 5.859 -10.989 1.00 71.19 87 GLU A C 1
ATOM 673 O O . GLU A 1 87 ? 20.798 4.760 -11.404 1.00 71.19 87 GLU A O 1
ATOM 678 N N . LEU A 1 88 ? 19.142 6.180 -10.891 1.00 73.44 88 LEU A N 1
ATOM 679 C CA . LEU A 1 88 ? 18.050 5.262 -11.204 1.00 73.44 88 LEU A CA 1
ATOM 680 C C . LEU A 1 88 ? 17.509 5.397 -12.634 1.00 73.44 88 LEU A C 1
ATOM 682 O O . LEU A 1 88 ? 16.486 4.789 -12.948 1.00 73.44 88 LEU A O 1
ATOM 686 N N . ALA A 1 89 ? 18.174 6.136 -13.526 1.00 70.00 89 ALA A N 1
ATOM 687 C CA . ALA A 1 89 ? 17.685 6.374 -14.889 1.00 70.00 89 ALA A CA 1
ATOM 688 C C . ALA A 1 89 ? 17.519 5.085 -15.725 1.00 70.00 89 ALA A C 1
ATOM 690 O O . ALA A 1 89 ? 16.722 5.057 -16.662 1.00 70.00 89 ALA A O 1
ATOM 691 N N . GLY A 1 90 ? 18.249 4.014 -15.383 1.00 61.59 90 GLY A N 1
ATOM 692 C CA . GLY A 1 90 ? 18.096 2.685 -15.990 1.00 61.59 90 GLY A CA 1
ATOM 693 C C . GLY A 1 90 ? 16.860 1.906 -15.519 1.00 61.59 90 GLY A C 1
ATOM 694 O O . GLY A 1 90 ? 16.441 0.979 -16.202 1.00 61.59 90 GLY A O 1
ATOM 695 N N . TYR A 1 91 ? 16.257 2.303 -14.394 1.00 67.44 91 TYR A N 1
ATOM 696 C CA . TYR A 1 91 ? 15.129 1.614 -13.751 1.00 67.44 91 TYR A CA 1
ATOM 697 C C . TYR A 1 91 ? 13.844 2.449 -13.758 1.00 67.44 91 TYR A C 1
ATOM 699 O O . TYR A 1 91 ? 12.742 1.909 -13.722 1.00 67.44 91 TYR A O 1
ATOM 707 N N . ILE A 1 92 ? 13.969 3.779 -13.799 1.00 76.81 92 ILE A N 1
ATOM 708 C CA . ILE A 1 92 ? 12.857 4.729 -13.789 1.00 76.81 92 ILE A CA 1
ATOM 709 C C . ILE A 1 92 ? 13.051 5.709 -14.943 1.00 76.81 92 ILE A C 1
ATOM 711 O O . ILE A 1 92 ? 13.822 6.659 -14.863 1.00 76.81 92 ILE A O 1
ATOM 715 N N . THR A 1 93 ? 12.292 5.512 -16.019 1.00 71.56 93 THR A N 1
ATOM 716 C CA . THR A 1 93 ? 12.404 6.315 -17.249 1.00 71.56 93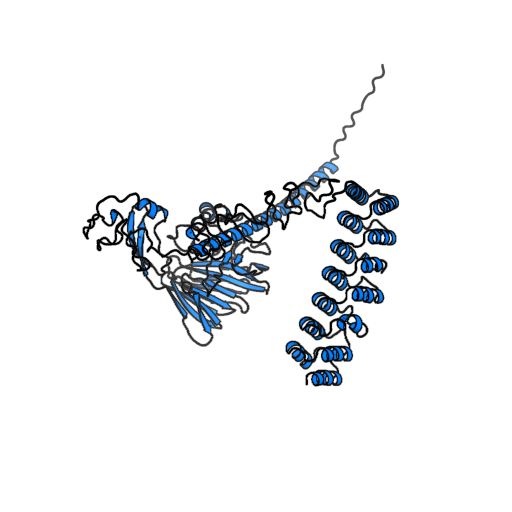 THR A CA 1
ATOM 717 C C . THR A 1 93 ? 11.722 7.682 -17.160 1.00 71.56 93 THR A C 1
ATOM 719 O O . THR A 1 93 ? 11.856 8.513 -18.056 1.00 71.56 93 THR A O 1
ATOM 722 N N . THR A 1 94 ? 10.927 7.923 -16.116 1.00 79.50 94 THR A N 1
ATOM 723 C CA . THR A 1 94 ? 10.152 9.157 -15.938 1.00 79.50 94 THR A CA 1
ATOM 724 C C . THR A 1 94 ? 10.777 10.031 -14.850 1.00 79.50 94 THR A C 1
ATOM 726 O O . THR A 1 94 ? 10.498 9.854 -13.669 1.00 79.50 94 THR A O 1
ATOM 729 N N . GLU A 1 95 ? 11.574 11.030 -15.241 1.00 76.88 95 GLU A N 1
ATOM 730 C CA . GLU A 1 95 ? 12.282 11.933 -14.310 1.00 76.88 95 GLU A CA 1
ATOM 731 C C . GLU A 1 95 ? 11.336 12.696 -13.363 1.00 76.88 95 GLU A C 1
ATOM 733 O O . GLU A 1 95 ? 11.667 12.971 -12.211 1.00 76.88 95 GLU A O 1
ATOM 738 N N . SER A 1 96 ? 10.101 12.988 -13.794 1.00 82.44 96 SER A N 1
ATOM 739 C CA . SER A 1 96 ? 9.111 13.654 -12.935 1.00 82.44 96 SER A CA 1
ATOM 740 C C . SER A 1 96 ? 8.689 12.824 -11.716 1.00 82.44 96 SER A C 1
ATOM 742 O O . SER A 1 96 ? 8.104 13.381 -10.786 1.00 82.44 96 SER A O 1
ATOM 744 N N . THR A 1 97 ? 8.991 11.522 -11.692 1.00 85.38 97 THR A N 1
ATOM 745 C CA . THR A 1 97 ? 8.818 10.654 -10.516 1.00 85.38 97 THR A CA 1
ATOM 746 C C . THR A 1 97 ? 9.657 11.147 -9.336 1.00 85.38 97 THR A C 1
ATOM 748 O O . THR A 1 97 ? 9.235 11.016 -8.192 1.00 85.38 97 THR A O 1
ATOM 751 N N . PHE A 1 98 ? 10.789 11.808 -9.588 1.00 85.06 98 PHE A N 1
ATOM 752 C CA . PHE A 1 98 ? 11.675 12.338 -8.549 1.00 85.06 98 PHE A CA 1
ATOM 753 C C . PHE A 1 98 ? 11.317 13.757 -8.089 1.00 85.06 98 PHE A C 1
ATOM 755 O O . PHE A 1 98 ? 11.997 14.328 -7.236 1.00 85.06 98 PHE A O 1
ATOM 762 N N . ILE A 1 99 ? 10.222 14.329 -8.605 1.00 85.50 99 ILE A N 1
ATOM 763 C CA . ILE A 1 99 ? 9.732 15.649 -8.202 1.00 85.50 99 ILE A CA 1
ATOM 764 C C . ILE A 1 99 ? 8.529 15.498 -7.275 1.00 85.50 99 ILE A C 1
ATOM 766 O O . ILE A 1 99 ? 7.511 14.888 -7.609 1.00 85.50 99 ILE A O 1
ATOM 770 N N . CYS A 1 100 ? 8.604 16.132 -6.108 1.00 85.69 100 CYS A N 1
ATOM 771 C CA . CYS A 1 100 ? 7.470 16.228 -5.205 1.00 85.69 100 CYS A CA 1
ATOM 772 C C . CYS A 1 100 ? 6.467 17.280 -5.732 1.00 85.69 100 CYS A C 1
ATOM 774 O O . CYS A 1 100 ? 6.854 18.426 -5.956 1.00 85.69 100 CYS A O 1
ATOM 776 N N . PRO A 1 101 ? 5.157 16.975 -5.853 1.00 85.19 101 PRO A N 1
ATOM 777 C CA . PRO A 1 101 ? 4.161 17.918 -6.389 1.00 85.19 101 PRO A CA 1
ATOM 778 C C . PRO A 1 101 ? 3.966 19.205 -5.575 1.00 85.19 101 PRO A C 1
ATOM 780 O O . PRO A 1 101 ? 3.332 20.154 -6.039 1.00 85.19 101 PRO A O 1
ATOM 783 N N . THR A 1 102 ? 4.435 19.215 -4.328 1.00 80.31 102 THR A N 1
ATOM 784 C CA . THR A 1 102 ? 4.402 20.372 -3.425 1.00 80.31 102 THR A CA 1
ATOM 785 C C . THR A 1 102 ? 5.782 20.982 -3.217 1.00 80.31 102 THR A C 1
ATOM 787 O O . THR A 1 102 ? 5.926 21.836 -2.344 1.00 80.31 102 THR A O 1
ATOM 790 N N . ASP A 1 103 ? 6.802 20.520 -3.945 1.00 80.12 103 ASP A N 1
ATOM 791 C CA . ASP A 1 103 ? 8.106 21.159 -3.897 1.00 80.12 103 ASP A CA 1
ATOM 792 C C . ASP A 1 103 ? 8.030 22.574 -4.458 1.00 80.12 103 ASP A C 1
ATOM 794 O O . ASP A 1 103 ? 7.368 22.841 -5.463 1.00 80.12 103 ASP A O 1
ATOM 798 N N . ASN A 1 104 ? 8.697 23.487 -3.773 1.00 78.88 104 ASN A N 1
ATOM 799 C CA . ASN A 1 104 ? 8.811 24.883 -4.153 1.00 78.88 104 ASN A CA 1
ATOM 800 C C . ASN A 1 104 ? 10.274 25.335 -4.216 1.00 78.88 104 ASN A C 1
ATOM 802 O O . ASN A 1 104 ? 10.506 26.511 -4.498 1.00 78.88 104 ASN A O 1
ATOM 806 N N . ASP A 1 105 ? 11.230 24.433 -3.971 1.00 73.06 105 ASP A N 1
ATOM 807 C CA . ASP A 1 105 ? 12.653 24.729 -4.031 1.00 73.06 105 ASP A CA 1
ATOM 808 C C . ASP A 1 105 ? 13.167 24.568 -5.474 1.00 73.06 105 ASP A C 1
ATOM 810 O O . ASP A 1 105 ? 13.237 23.442 -5.980 1.00 73.06 105 ASP A O 1
ATOM 814 N N . PRO A 1 106 ? 13.507 25.670 -6.172 1.00 69.88 106 PRO A N 1
ATOM 815 C CA . PRO A 1 106 ? 13.845 25.628 -7.590 1.00 69.88 106 PRO A CA 1
ATOM 816 C C . PRO A 1 106 ? 15.062 24.767 -7.923 1.00 69.88 106 PRO A C 1
ATOM 818 O O . PRO A 1 106 ? 15.112 24.257 -9.036 1.00 69.88 106 PRO A O 1
ATOM 821 N N . THR A 1 107 ? 16.016 24.615 -6.997 1.00 69.88 107 THR A N 1
ATOM 822 C CA . THR A 1 107 ? 17.214 23.783 -7.207 1.00 69.88 107 THR A CA 1
ATOM 823 C C . THR A 1 107 ? 16.834 22.308 -7.241 1.00 69.88 107 THR A C 1
ATOM 825 O O . THR A 1 107 ? 17.094 21.616 -8.216 1.00 69.88 107 THR A O 1
ATOM 828 N N . SER A 1 108 ? 16.081 21.848 -6.241 1.00 72.31 108 SER A N 1
ATOM 829 C CA . SER A 1 108 ? 15.598 20.464 -6.203 1.00 72.31 108 SER A CA 1
ATOM 830 C C . SER A 1 108 ? 14.690 20.115 -7.388 1.00 72.31 108 SER A C 1
ATOM 832 O O . SER A 1 108 ? 14.683 18.981 -7.851 1.00 72.31 108 SER A O 1
ATOM 834 N N . ILE A 1 109 ? 13.933 21.086 -7.910 1.00 73.62 109 ILE A N 1
ATOM 835 C CA . ILE A 1 109 ? 13.055 20.879 -9.067 1.00 73.62 109 ILE A CA 1
ATOM 836 C C . ILE A 1 109 ? 13.858 20.812 -10.369 1.00 73.62 109 ILE A C 1
ATOM 838 O O . ILE A 1 109 ? 13.525 19.995 -11.224 1.00 73.62 109 ILE A O 1
ATOM 842 N N . SER A 1 110 ? 14.873 21.668 -10.552 1.00 71.12 110 SER A N 1
ATOM 843 C CA . SER A 1 110 ? 15.692 21.654 -11.773 1.00 71.12 110 SER A CA 1
ATOM 844 C C . SER A 1 110 ? 16.518 20.386 -11.908 1.00 71.12 110 SER A C 1
ATOM 846 O O . SER A 1 110 ? 16.759 19.948 -13.030 1.00 71.12 110 SER A O 1
ATOM 848 N N . ASP A 1 111 ? 16.900 19.812 -10.770 1.00 69.19 111 ASP A N 1
ATOM 849 C CA . ASP A 1 111 ? 17.803 18.669 -10.698 1.00 69.19 111 ASP A CA 1
ATOM 850 C C . ASP A 1 111 ? 17.040 17.355 -10.445 1.00 69.19 111 ASP A C 1
ATOM 852 O O . ASP A 1 111 ? 17.652 16.312 -10.257 1.00 69.19 111 ASP A O 1
ATOM 856 N N . PHE A 1 112 ? 15.698 17.378 -10.451 1.00 79.81 112 PHE A N 1
ATOM 857 C CA . PHE A 1 112 ? 14.852 16.207 -10.175 1.00 79.81 112 PHE A CA 1
ATOM 858 C C . PHE A 1 112 ? 15.248 15.492 -8.869 1.00 79.81 112 PHE A C 1
ATOM 860 O O . PHE A 1 112 ? 15.402 14.277 -8.842 1.00 79.81 112 PHE A O 1
ATOM 867 N N . ALA A 1 113 ? 15.428 16.264 -7.797 1.00 76.50 113 ALA A N 1
ATOM 868 C CA . ALA A 1 113 ? 16.029 15.834 -6.534 1.00 76.50 113 ALA A CA 1
ATOM 869 C C . ALA A 1 113 ? 15.144 16.180 -5.321 1.00 76.50 113 ALA A C 1
ATOM 871 O O . ALA A 1 113 ? 15.619 16.528 -4.238 1.00 76.50 113 ALA A O 1
ATOM 872 N N . SER A 1 114 ? 13.814 16.166 -5.479 1.00 80.62 114 SER A N 1
ATOM 873 C CA . SER A 1 114 ? 12.900 16.566 -4.396 1.00 80.62 114 SER A CA 1
ATOM 874 C C . SER A 1 114 ? 12.944 15.641 -3.176 1.00 80.62 114 SER A C 1
ATOM 876 O O . SER A 1 114 ? 12.514 16.058 -2.089 1.00 80.62 114 SER A O 1
ATOM 878 N N . TYR A 1 115 ? 13.378 14.393 -3.372 1.00 80.69 115 TYR A N 1
ATOM 879 C CA . TYR A 1 115 ? 13.359 13.321 -2.377 1.00 80.69 115 TYR A CA 1
ATOM 880 C C . TYR A 1 115 ? 14.745 12.954 -1.844 1.00 80.69 115 TYR A C 1
ATOM 882 O O . TYR A 1 115 ? 14.820 12.441 -0.729 1.00 80.69 115 TYR A O 1
ATOM 890 N N . ASP A 1 116 ? 15.805 13.270 -2.585 1.00 75.94 116 ASP A N 1
ATOM 891 C CA . ASP A 1 116 ? 17.202 12.938 -2.283 1.00 75.94 116 ASP A CA 1
ATOM 892 C C . ASP A 1 116 ? 17.618 13.361 -0.861 1.00 75.94 116 ASP A C 1
ATOM 894 O O . ASP A 1 116 ? 18.062 12.499 -0.100 1.00 75.94 116 ASP A O 1
ATOM 898 N N . PRO A 1 117 ? 17.291 14.582 -0.372 1.00 73.12 117 PRO A N 1
ATOM 899 C CA . PRO A 1 117 ? 17.656 14.986 0.991 1.00 73.12 117 PRO A CA 1
ATOM 900 C C . PRO A 1 117 ? 17.009 14.138 2.098 1.00 73.12 117 PRO A C 1
ATOM 902 O O . PRO A 1 117 ? 17.375 14.237 3.271 1.00 73.12 117 PRO A O 1
ATOM 905 N N . TYR A 1 118 ? 15.982 13.356 1.762 1.00 76.00 118 TYR A N 1
ATOM 906 C CA . TYR A 1 118 ? 15.189 12.555 2.693 1.00 76.00 118 TYR A CA 1
ATOM 907 C C . TYR A 1 118 ? 15.405 11.053 2.528 1.00 76.00 118 TYR A C 1
ATOM 909 O O . TYR A 1 118 ? 14.673 10.272 3.142 1.00 76.00 118 TYR A O 1
ATOM 917 N N . TYR A 1 119 ? 16.375 10.661 1.708 1.00 77.38 119 TYR A N 1
ATOM 918 C CA . TYR A 1 119 ? 16.795 9.287 1.521 1.00 77.38 119 TYR A CA 1
ATOM 919 C C . TYR A 1 119 ? 17.854 8.902 2.568 1.00 77.38 119 TYR A C 1
ATOM 921 O O . TYR A 1 119 ? 18.817 9.623 2.820 1.00 77.38 119 TYR A O 1
ATOM 929 N N . VAL A 1 120 ? 17.632 7.769 3.238 1.00 75.75 120 VAL A N 1
ATOM 930 C CA . VAL A 1 120 ? 18.527 7.203 4.253 1.00 75.75 120 VAL A CA 1
ATOM 931 C C . VAL A 1 120 ? 18.643 5.697 4.034 1.00 75.75 120 VAL A C 1
ATOM 933 O O . VAL A 1 120 ? 17.680 4.955 4.257 1.00 75.75 120 VAL A O 1
ATOM 936 N N . ALA A 1 121 ? 19.840 5.247 3.661 1.00 72.25 121 ALA A N 1
ATOM 937 C CA . ALA A 1 121 ? 20.185 3.834 3.522 1.00 72.25 121 ALA A CA 1
ATOM 938 C C . ALA A 1 121 ? 20.707 3.230 4.842 1.00 72.25 121 ALA A C 1
ATOM 940 O O . ALA A 1 121 ? 21.496 3.853 5.559 1.00 72.25 121 ALA A O 1
ATOM 941 N N . ARG A 1 122 ? 20.302 1.988 5.148 1.00 70.12 122 ARG A N 1
ATOM 942 C CA . ARG A 1 122 ? 20.749 1.202 6.319 1.00 70.12 122 ARG A CA 1
ATOM 943 C C . ARG A 1 122 ? 21.280 -0.163 5.865 1.00 70.12 122 ARG A C 1
ATOM 945 O O . ARG A 1 122 ? 20.725 -0.734 4.932 1.00 70.12 122 ARG A O 1
ATOM 952 N N . LYS A 1 123 ? 22.306 -0.705 6.540 1.00 65.25 123 LYS A N 1
ATOM 953 C CA . LYS A 1 123 ? 22.880 -2.042 6.253 1.00 65.25 123 LYS A CA 1
ATOM 954 C C . LYS A 1 123 ? 22.625 -3.040 7.399 1.00 65.25 123 LYS A C 1
ATOM 956 O O . LYS A 1 123 ? 22.979 -2.733 8.534 1.00 65.25 123 LYS A O 1
ATOM 961 N N . GLY A 1 124 ? 22.089 -4.240 7.128 1.00 55.19 124 GLY A N 1
ATOM 962 C CA . GLY A 1 124 ? 21.781 -5.294 8.127 1.00 55.19 124 GLY A CA 1
ATOM 963 C C . GLY A 1 124 ? 21.742 -6.735 7.561 1.00 55.19 124 GLY A C 1
ATOM 964 O O . GLY A 1 124 ? 21.715 -6.916 6.353 1.00 55.19 124 GLY A O 1
ATOM 965 N N . SER A 1 125 ? 21.836 -7.767 8.423 1.00 37.69 125 SER A N 1
ATOM 966 C CA . SER A 1 125 ? 22.190 -9.170 8.074 1.00 37.69 125 SER A CA 1
ATOM 967 C C . SER A 1 125 ? 21.136 -9.938 7.249 1.00 37.69 125 SER A C 1
ATOM 969 O O . SER A 1 125 ? 19.968 -9.920 7.608 1.00 37.69 125 SER A O 1
ATOM 971 N N . TYR A 1 126 ? 21.607 -10.638 6.197 1.00 34.97 126 TYR A N 1
ATOM 972 C CA . TYR A 1 126 ? 20.894 -11.524 5.251 1.00 34.97 126 TYR A CA 1
ATOM 973 C C . TYR A 1 126 ? 19.417 -11.170 4.989 1.00 34.97 126 TYR A C 1
ATOM 975 O O . TYR A 1 126 ? 18.522 -11.792 5.549 1.00 34.97 126 TYR A O 1
ATOM 983 N N . GLY A 1 127 ? 19.189 -10.227 4.065 1.00 44.84 127 GLY A N 1
ATOM 984 C CA . GLY A 1 127 ? 17.916 -10.090 3.341 1.00 44.84 127 GLY A CA 1
ATOM 985 C C . GLY A 1 127 ? 17.246 -8.716 3.379 1.00 44.84 127 GLY A C 1
ATOM 986 O O . GLY A 1 127 ? 16.426 -8.437 2.516 1.00 44.84 127 GLY A O 1
ATOM 987 N N . GLU A 1 128 ? 17.585 -7.836 4.321 1.00 46.94 128 GLU A N 1
ATOM 988 C CA . GLU A 1 128 ? 16.752 -6.655 4.588 1.00 46.94 128 GLU A CA 1
ATOM 989 C C . GLU A 1 128 ? 17.600 -5.401 4.818 1.00 46.94 128 GLU A C 1
ATOM 991 O O . GLU A 1 128 ? 17.953 -5.037 5.940 1.00 46.94 128 GLU A O 1
ATOM 996 N N . ASN A 1 129 ? 17.934 -4.706 3.734 1.00 51.78 129 ASN A N 1
ATOM 997 C CA . ASN A 1 129 ? 18.328 -3.310 3.851 1.00 51.78 129 ASN A CA 1
ATOM 998 C C . ASN A 1 129 ? 17.060 -2.472 4.066 1.00 51.78 129 ASN A C 1
ATOM 1000 O O . ASN A 1 129 ? 16.251 -2.302 3.152 1.00 51.78 129 ASN A O 1
ATOM 1004 N N . GLU A 1 130 ? 16.877 -1.957 5.281 1.00 59.28 130 GLU A N 1
ATOM 1005 C CA . GLU A 1 130 ? 15.766 -1.068 5.632 1.00 59.28 130 GLU A CA 1
ATOM 1006 C C . GLU A 1 130 ? 16.065 0.364 5.150 1.00 59.28 130 GLU A C 1
ATOM 1008 O O . GLU A 1 130 ? 16.683 1.157 5.864 1.00 59.28 130 GLU A O 1
ATOM 1013 N N . LEU A 1 131 ? 15.644 0.743 3.944 1.00 65.88 131 LEU A N 1
ATOM 1014 C CA . LEU A 1 131 ? 15.747 2.134 3.484 1.00 65.88 131 LEU A CA 1
ATOM 1015 C C . LEU A 1 131 ? 14.579 2.962 4.022 1.00 65.88 131 LEU A C 1
ATOM 1017 O O . LEU A 1 131 ? 13.477 2.454 4.214 1.00 65.88 131 LEU A O 1
ATOM 1021 N N . ALA A 1 132 ? 14.825 4.242 4.297 1.00 70.56 132 ALA A N 1
ATOM 1022 C CA . ALA A 1 132 ? 13.768 5.215 4.541 1.00 70.56 132 ALA A CA 1
ATOM 1023 C C . ALA A 1 132 ? 13.879 6.326 3.505 1.00 70.56 132 ALA A C 1
ATOM 1025 O O . ALA A 1 132 ? 14.898 7.006 3.441 1.00 70.56 132 ALA A O 1
ATOM 1026 N N . ILE A 1 133 ? 12.817 6.521 2.732 1.00 75.31 133 ILE A N 1
ATOM 1027 C CA . ILE A 1 133 ? 12.673 7.667 1.835 1.00 75.31 133 ILE A CA 1
ATOM 1028 C C . ILE A 1 133 ? 11.374 8.391 2.169 1.00 75.31 133 ILE A C 1
ATOM 1030 O O . ILE A 1 133 ? 10.329 7.761 2.355 1.00 75.31 133 ILE A O 1
ATOM 1034 N N . GLY A 1 134 ? 11.444 9.714 2.318 1.00 74.06 134 GLY A N 1
ATOM 1035 C CA . GLY A 1 134 ? 10.348 10.511 2.862 1.00 74.06 134 GLY A CA 1
ATOM 1036 C C . GLY A 1 134 ? 9.969 11.729 2.028 1.00 74.06 134 GLY A C 1
ATOM 1037 O O . GLY A 1 134 ? 10.775 12.305 1.307 1.00 74.06 134 GLY A O 1
ATOM 1038 N N . CYS A 1 135 ? 8.726 12.182 2.190 1.00 74.50 135 CYS A N 1
ATOM 1039 C CA . CYS A 1 135 ? 8.271 13.486 1.727 1.00 74.50 135 CYS A CA 1
ATOM 1040 C C . CYS A 1 135 ? 7.734 14.323 2.891 1.00 74.50 135 CYS A C 1
ATOM 1042 O O . CYS A 1 135 ? 6.578 14.157 3.309 1.00 74.50 135 CYS A O 1
ATOM 1044 N N . PRO A 1 136 ? 8.499 15.303 3.397 1.00 65.25 136 PRO A N 1
ATOM 1045 C CA . PRO A 1 136 ? 8.053 16.092 4.534 1.00 65.25 136 PRO A CA 1
ATOM 1046 C C . PRO A 1 136 ? 7.022 17.157 4.162 1.00 65.25 136 PRO A C 1
ATOM 1048 O O . PRO A 1 136 ? 6.584 17.870 5.057 1.00 65.25 136 PRO A O 1
ATOM 1051 N N . ARG A 1 137 ? 6.645 17.313 2.885 1.00 72.38 137 ARG A N 1
ATOM 1052 C CA . ARG A 1 137 ? 5.827 18.440 2.400 1.00 72.38 137 ARG A CA 1
ATOM 1053 C C . ARG A 1 137 ? 4.308 18.241 2.557 1.00 72.38 137 ARG A C 1
ATOM 1055 O O . ARG A 1 137 ? 3.537 19.181 2.397 1.00 72.38 137 ARG A O 1
ATOM 1062 N N . HIS A 1 138 ? 3.869 17.057 2.994 1.00 63.38 138 HIS A N 1
ATOM 1063 C CA . HIS A 1 138 ? 2.450 16.697 3.174 1.00 63.38 138 HIS A CA 1
ATOM 1064 C C . HIS A 1 138 ? 1.972 16.693 4.648 1.00 63.38 138 HIS A C 1
ATOM 1066 O O . HIS A 1 138 ? 1.010 16.008 4.991 1.00 63.38 138 HIS A O 1
ATOM 1072 N N . ARG A 1 139 ? 2.600 17.478 5.545 1.00 52.75 139 ARG A N 1
ATOM 1073 C CA . ARG A 1 139 ? 2.431 17.388 7.025 1.00 52.75 139 ARG A CA 1
ATOM 1074 C C . ARG A 1 139 ? 1.015 17.564 7.592 1.00 52.75 139 ARG A C 1
ATOM 1076 O O . ARG A 1 139 ? 0.805 17.301 8.772 1.00 52.75 139 ARG A O 1
ATOM 1083 N N . GLY A 1 140 ? 0.060 18.042 6.796 1.00 50.38 140 GLY A N 1
ATOM 1084 C CA . GLY A 1 140 ? -1.330 18.261 7.216 1.00 50.38 140 GLY A CA 1
ATOM 1085 C C . GLY A 1 140 ? -2.263 17.059 7.030 1.00 50.38 140 GLY A C 1
ATOM 1086 O O . GLY A 1 140 ? -3.394 17.098 7.514 1.00 50.38 140 GLY A O 1
ATOM 1087 N N . ALA A 1 141 ? -1.822 16.010 6.336 1.00 48.75 141 ALA A N 1
ATOM 1088 C CA . ALA A 1 141 ? -2.588 14.786 6.140 1.00 48.75 141 ALA A CA 1
ATOM 1089 C C . ALA A 1 141 ? -2.147 13.711 7.146 1.00 48.75 141 ALA A C 1
ATOM 1091 O O . ALA A 1 141 ? -1.010 13.721 7.612 1.00 48.75 141 ALA A O 1
ATOM 1092 N N . LYS A 1 142 ? -3.039 12.774 7.491 1.00 42.38 142 LYS A N 1
ATOM 1093 C CA . LYS A 1 142 ? -2.778 11.687 8.460 1.00 42.38 142 LYS A CA 1
ATOM 1094 C C . LYS A 1 142 ? -1.617 10.752 8.065 1.00 42.38 142 LYS A C 1
ATOM 1096 O O . LYS A 1 142 ? -1.257 9.896 8.851 1.00 42.38 142 LYS A O 1
ATOM 1101 N N . SER A 1 143 ? -1.034 10.936 6.883 1.00 46.47 143 SER A N 1
ATOM 1102 C CA . SER A 1 143 ? -0.025 10.083 6.263 1.00 46.47 143 SER A CA 1
ATOM 1103 C C . SER A 1 143 ? 1.078 10.936 5.636 1.00 46.47 143 SER A C 1
ATOM 1105 O O . SER A 1 143 ? 1.100 11.177 4.429 1.00 46.47 143 SER A O 1
ATOM 1107 N N . SER A 1 144 ? 2.013 11.428 6.450 1.00 45.50 144 SER A N 1
ATOM 1108 C CA . SER A 1 144 ? 3.295 11.836 5.880 1.00 45.50 144 SER A CA 1
ATOM 1109 C C . SER A 1 144 ? 3.904 10.649 5.173 1.00 45.50 144 SER A C 1
ATOM 1111 O O . SER A 1 144 ? 4.007 9.571 5.759 1.00 45.50 144 SER A O 1
ATOM 1113 N N . THR A 1 145 ? 4.264 10.838 3.918 1.00 53.06 145 THR A N 1
ATOM 1114 C CA . THR A 1 145 ? 4.661 9.713 3.104 1.00 53.06 145 THR A CA 1
ATOM 1115 C C . THR A 1 145 ? 6.117 9.386 3.365 1.00 53.06 145 THR A C 1
ATOM 1117 O O . THR A 1 145 ? 6.995 10.078 2.860 1.00 53.06 145 THR A O 1
ATOM 1120 N N . SER A 1 146 ? 6.360 8.361 4.171 1.00 55.38 146 SER A N 1
ATOM 1121 C CA . SER A 1 146 ? 7.661 7.707 4.257 1.00 55.38 146 SER A CA 1
ATOM 1122 C C . SER A 1 146 ? 7.467 6.251 3.859 1.00 55.38 146 SER A C 1
ATOM 1124 O O . SER A 1 146 ? 6.554 5.601 4.369 1.00 55.38 146 SER A O 1
ATOM 1126 N N . ALA A 1 147 ? 8.279 5.759 2.930 1.00 54.62 147 ALA A N 1
ATOM 1127 C CA . ALA A 1 147 ? 8.326 4.347 2.579 1.00 54.62 147 ALA A CA 1
ATOM 1128 C C . ALA A 1 147 ? 9.508 3.707 3.316 1.00 54.62 147 ALA A C 1
ATOM 1130 O O . ALA A 1 147 ? 10.633 4.203 3.224 1.00 54.62 147 ALA A O 1
ATOM 1131 N N . PHE A 1 148 ? 9.226 2.640 4.065 1.00 58.88 148 PHE A N 1
ATOM 1132 C CA . PHE A 1 148 ? 10.232 1.739 4.621 1.00 58.88 148 PHE A CA 1
ATOM 1133 C C . PHE A 1 148 ? 10.193 0.456 3.793 1.00 58.88 148 PHE A C 1
ATOM 1135 O O . PHE A 1 148 ? 9.107 -0.097 3.616 1.00 58.88 148 PHE A O 1
ATOM 1142 N N . SER A 1 149 ? 11.330 0.007 3.257 1.00 49.69 149 SER A N 1
ATOM 1143 C CA . SER A 1 149 ? 11.378 -1.096 2.277 1.00 49.69 149 SER A CA 1
ATOM 1144 C C . SER A 1 149 ? 10.809 -2.427 2.772 1.00 49.69 149 SER A C 1
ATOM 1146 O O . SER A 1 149 ? 10.414 -3.238 1.944 1.00 49.69 149 SER A O 1
ATOM 1148 N N . THR A 1 150 ? 10.737 -2.668 4.084 1.00 45.69 150 THR A N 1
ATOM 1149 C CA . THR A 1 150 ? 10.450 -4.010 4.626 1.00 45.69 150 THR A CA 1
ATOM 1150 C C . THR A 1 150 ? 9.243 -4.086 5.565 1.00 45.69 150 THR A C 1
ATOM 1152 O O . THR A 1 150 ? 9.031 -5.107 6.214 1.00 45.69 150 THR A O 1
ATOM 1155 N N . GLY A 1 151 ? 8.380 -3.060 5.638 1.00 42.88 151 GLY A N 1
ATOM 1156 C CA . GLY A 1 151 ? 7.174 -3.193 6.461 1.00 42.88 151 GLY A CA 1
ATOM 1157 C C . GLY A 1 151 ? 6.148 -2.066 6.400 1.00 42.88 151 GLY A C 1
ATOM 1158 O O . GLY A 1 151 ? 6.462 -0.889 6.213 1.00 42.88 151 GLY A O 1
ATOM 1159 N N . ALA A 1 152 ? 4.889 -2.438 6.652 1.00 41.47 152 ALA A N 1
ATOM 1160 C CA . ALA A 1 152 ? 3.777 -1.517 6.855 1.00 41.47 152 ALA A CA 1
ATOM 1161 C C . ALA A 1 152 ? 3.889 -0.841 8.233 1.00 41.47 152 ALA A C 1
ATOM 1163 O O . ALA A 1 152 ? 3.224 -1.221 9.195 1.00 41.47 152 ALA A O 1
ATOM 1164 N N . THR A 1 153 ? 4.748 0.170 8.358 1.00 51.22 153 THR A N 1
ATOM 1165 C CA . THR A 1 153 ? 4.713 1.040 9.539 1.00 51.22 153 THR A CA 1
ATOM 1166 C C . THR A 1 153 ? 3.596 2.060 9.355 1.00 51.22 153 THR A C 1
ATOM 1168 O O . THR A 1 153 ? 3.717 2.991 8.559 1.00 51.22 153 THR A O 1
ATOM 1171 N N . GLU A 1 154 ? 2.494 1.897 10.084 1.00 54.47 154 GLU A N 1
ATOM 1172 C CA . GLU A 1 154 ? 1.377 2.836 10.010 1.00 54.47 154 GLU A CA 1
ATOM 1173 C C . GLU A 1 154 ? 1.750 4.149 10.723 1.00 54.47 154 GLU A C 1
ATOM 1175 O O . GLU A 1 154 ? 1.835 4.238 11.953 1.00 54.47 154 GLU A O 1
ATOM 1180 N N . ILE A 1 155 ? 2.032 5.185 9.930 1.00 59.28 155 ILE A N 1
ATOM 1181 C CA . ILE A 1 155 ? 2.288 6.537 10.425 1.00 59.28 155 ILE A CA 1
ATOM 1182 C C . ILE A 1 155 ? 0.942 7.205 10.700 1.00 59.28 155 ILE A C 1
ATOM 1184 O O . ILE A 1 155 ? 0.142 7.396 9.790 1.00 59.28 155 ILE A O 1
ATOM 1188 N N . THR A 1 156 ? 0.704 7.603 11.949 1.00 58.50 156 THR A N 1
ATOM 1189 C CA . THR A 1 156 ? -0.578 8.180 12.384 1.00 58.50 156 THR A CA 1
ATOM 1190 C C . THR A 1 156 ? -0.599 9.705 12.349 1.00 58.50 156 THR A C 1
ATOM 1192 O O . THR A 1 156 ? -1.667 10.317 12.224 1.00 58.50 156 THR A O 1
ATOM 1195 N N . LYS A 1 157 ? 0.566 10.352 12.511 1.00 66.44 157 LYS A N 1
ATOM 1196 C CA . LYS A 1 157 ? 0.695 11.819 12.533 1.00 66.44 157 LYS A CA 1
ATOM 1197 C C . LYS A 1 157 ? 2.145 12.279 12.352 1.00 66.44 157 LYS A C 1
ATOM 1199 O O . LYS A 1 157 ? 3.063 11.591 12.766 1.00 66.44 157 LYS A O 1
ATOM 1204 N N . ILE A 1 158 ? 2.361 13.501 11.867 1.00 71.12 158 ILE A N 1
ATOM 1205 C CA . ILE A 1 158 ? 3.655 14.196 11.989 1.00 71.12 158 ILE A CA 1
ATOM 1206 C C . ILE A 1 158 ? 3.930 14.658 13.427 1.00 71.12 158 ILE A C 1
ATOM 1208 O O . ILE A 1 158 ? 3.060 15.226 14.099 1.00 71.12 158 ILE A O 1
ATOM 1212 N N . GLY A 1 159 ? 5.170 14.471 13.879 1.00 73.19 159 GLY A N 1
ATOM 1213 C CA . GLY A 1 159 ? 5.717 15.129 15.059 1.00 73.19 159 GLY A CA 1
ATOM 1214 C C . GLY A 1 159 ? 6.165 16.552 14.731 1.00 73.19 159 GLY A C 1
ATOM 1215 O O . GLY A 1 159 ? 7.004 16.759 13.859 1.00 73.19 159 GLY A O 1
ATOM 1216 N N . ALA A 1 160 ? 5.611 17.549 15.423 1.00 83.12 160 ALA A N 1
ATOM 1217 C CA . ALA A 1 160 ? 6.077 18.929 15.297 1.00 83.12 160 ALA A CA 1
ATOM 1218 C C . ALA A 1 160 ? 7.541 19.048 15.756 1.00 83.12 160 ALA A C 1
ATOM 1220 O O . ALA A 1 160 ? 7.933 18.441 16.757 1.00 83.12 160 ALA A O 1
ATOM 1221 N N . VAL A 1 161 ? 8.330 19.840 15.030 1.00 87.31 161 VAL A N 1
ATOM 1222 C CA . VAL A 1 161 ? 9.723 20.155 15.370 1.00 87.31 161 VAL A CA 1
ATOM 1223 C C . VAL A 1 161 ? 9.917 21.658 15.258 1.00 87.31 161 VAL A C 1
ATOM 1225 O O . VAL A 1 161 ? 9.442 22.286 14.309 1.00 87.31 161 VAL A O 1
ATOM 1228 N N . GLN A 1 162 ? 10.598 22.230 16.242 1.00 90.69 162 GLN A N 1
ATOM 1229 C CA . GLN A 1 162 ? 10.956 23.637 16.290 1.00 90.69 162 GLN A CA 1
ATOM 1230 C C . GLN A 1 162 ? 12.467 23.785 16.172 1.00 90.69 162 GLN A C 1
ATOM 1232 O O . GLN A 1 162 ? 13.199 23.157 16.928 1.00 90.69 162 GLN A O 1
ATOM 1237 N N . VAL A 1 163 ? 12.919 24.648 15.271 1.00 87.00 163 VAL A N 1
ATOM 1238 C CA . VAL A 1 163 ? 14.315 25.078 15.171 1.00 87.00 163 VAL A CA 1
ATOM 1239 C C . VAL A 1 163 ? 14.420 26.444 15.829 1.00 87.00 163 VAL A C 1
ATOM 1241 O O . VAL A 1 163 ? 13.725 27.381 15.430 1.00 87.00 163 VAL A O 1
ATOM 1244 N N . ASN A 1 164 ? 15.236 26.562 16.878 1.00 81.94 164 ASN A N 1
ATOM 1245 C CA . ASN A 1 164 ? 15.443 27.817 17.612 1.00 81.94 164 ASN A CA 1
ATOM 1246 C C . ASN A 1 164 ? 14.122 28.495 18.052 1.00 81.94 164 ASN A C 1
ATOM 1248 O O . ASN A 1 164 ? 13.974 29.718 18.032 1.00 81.94 164 ASN A O 1
ATOM 1252 N N . GLY A 1 165 ? 13.131 27.680 18.437 1.00 78.31 165 GLY A N 1
ATOM 1253 C CA . GLY A 1 165 ? 11.807 28.124 18.889 1.00 78.31 165 GLY A CA 1
ATOM 1254 C C . GLY A 1 165 ? 10.822 28.511 17.777 1.00 78.31 165 GLY A C 1
ATOM 1255 O O . GLY A 1 165 ? 9.733 28.994 18.085 1.00 78.31 165 GLY A O 1
ATOM 1256 N N . GLN A 1 166 ? 11.172 28.322 16.502 1.00 84.06 166 GLN A N 1
ATOM 1257 C CA . GLN A 1 166 ? 10.258 28.468 15.365 1.00 84.06 166 GLN A CA 1
ATOM 1258 C C . GLN A 1 166 ? 9.876 27.095 14.819 1.00 84.06 166 GLN A C 1
ATOM 1260 O O . GLN A 1 166 ? 10.742 26.274 14.534 1.00 84.06 166 GLN A O 1
ATOM 1265 N N . GLU A 1 167 ? 8.579 26.833 14.674 1.00 84.00 167 GLU A N 1
ATOM 1266 C CA . GLU A 1 167 ? 8.104 25.577 14.092 1.00 84.00 167 GLU A CA 1
ATOM 1267 C C . GLU A 1 167 ? 8.476 25.495 12.609 1.00 84.00 167 GLU A C 1
ATOM 1269 O O . GLU A 1 167 ? 8.273 26.446 11.852 1.00 84.00 167 GLU A O 1
ATOM 1274 N N . ILE A 1 168 ? 9.017 24.350 12.192 1.00 80.31 168 ILE A N 1
ATOM 1275 C CA . ILE A 1 168 ? 9.350 24.108 10.790 1.00 80.31 168 ILE A CA 1
ATOM 1276 C C . ILE A 1 168 ? 8.035 24.027 9.993 1.00 80.31 168 ILE A C 1
ATOM 1278 O O . ILE A 1 168 ? 7.229 23.128 10.265 1.00 80.31 168 ILE A O 1
ATOM 1282 N N . PRO A 1 169 ? 7.819 24.882 8.976 1.00 70.06 169 PRO A N 1
ATOM 1283 C CA . PRO A 1 169 ? 6.571 24.887 8.224 1.00 70.06 169 PRO A CA 1
ATOM 1284 C C . PRO A 1 169 ? 6.376 23.582 7.430 1.00 70.06 169 PRO A C 1
ATOM 1286 O O . PRO A 1 169 ? 7.360 22.902 7.114 1.00 70.06 169 PRO A O 1
ATOM 1289 N N . PRO A 1 170 ? 5.122 23.207 7.099 1.00 56.75 170 PRO A N 1
ATOM 1290 C CA . PRO A 1 170 ? 4.815 22.001 6.331 1.00 56.75 170 PRO A CA 1
ATOM 1291 C C . PRO A 1 170 ? 5.616 21.866 5.035 1.00 56.75 170 PRO A C 1
ATOM 1293 O O . PRO A 1 170 ? 6.154 20.799 4.772 1.00 56.75 170 PRO A O 1
ATOM 1296 N N . ASP A 1 171 ? 5.768 22.958 4.296 1.00 60.84 171 ASP A N 1
ATOM 1297 C CA . ASP A 1 171 ? 6.502 23.118 3.037 1.00 60.84 171 ASP A CA 1
ATOM 1298 C C . ASP A 1 171 ? 7.919 23.680 3.239 1.00 60.84 171 ASP A C 1
ATOM 1300 O O . ASP A 1 171 ? 8.475 24.314 2.345 1.00 60.84 171 ASP A O 1
ATOM 1304 N N . GLY A 1 172 ? 8.489 23.490 4.433 1.00 66.62 172 GLY A N 1
ATOM 1305 C CA . GLY A 1 172 ? 9.769 24.093 4.772 1.00 66.62 172 GLY A CA 1
ATOM 1306 C C . GLY A 1 172 ? 10.916 23.639 3.875 1.00 66.62 172 GLY A C 1
ATOM 1307 O O . GLY A 1 172 ? 11.033 22.451 3.574 1.00 66.62 172 GLY A O 1
ATOM 1308 N N . THR A 1 173 ? 11.759 24.595 3.487 1.00 70.44 173 THR A N 1
ATOM 1309 C CA . THR A 1 173 ? 12.956 24.370 2.669 1.00 70.44 173 THR A CA 1
ATOM 1310 C C . THR A 1 173 ? 14.011 23.587 3.442 1.00 70.44 173 THR A C 1
ATOM 1312 O O . THR A 1 173 ? 13.973 23.541 4.674 1.00 70.44 173 THR A O 1
ATOM 1315 N N . THR A 1 174 ? 14.999 23.032 2.737 1.00 68.31 174 THR A N 1
ATOM 1316 C CA . THR A 1 174 ? 16.145 22.340 3.349 1.00 68.31 174 THR A CA 1
ATOM 1317 C C . THR A 1 174 ? 16.777 23.190 4.453 1.00 68.31 174 THR A C 1
ATOM 1319 O O . THR A 1 174 ? 16.879 22.743 5.589 1.00 68.31 174 THR A O 1
ATOM 1322 N N . ALA A 1 175 ? 17.031 24.474 4.179 1.00 74.19 175 ALA A N 1
ATOM 1323 C CA . ALA A 1 175 ? 17.595 25.414 5.149 1.00 74.19 175 ALA A CA 1
ATOM 1324 C C . ALA A 1 175 ? 16.752 25.591 6.430 1.00 74.19 175 ALA A C 1
ATOM 1326 O O . ALA A 1 175 ? 17.302 25.837 7.496 1.00 74.19 175 ALA A O 1
ATOM 1327 N N . GLN A 1 176 ? 15.422 25.467 6.359 1.00 78.31 176 GLN A N 1
ATOM 1328 C CA . GLN A 1 176 ? 14.550 25.562 7.540 1.00 78.31 176 GLN A CA 1
ATOM 1329 C C . GLN A 1 176 ? 14.549 24.283 8.387 1.00 78.31 176 GLN A C 1
ATOM 1331 O O . GLN A 1 176 ? 14.044 24.296 9.510 1.00 78.31 176 GLN A O 1
ATOM 1336 N N . ARG A 1 177 ? 15.062 23.176 7.845 1.00 81.62 177 ARG A N 1
ATOM 1337 C CA . ARG A 1 177 ? 15.178 21.876 8.519 1.00 81.62 177 ARG A CA 1
ATOM 1338 C C . ARG A 1 177 ? 16.591 21.602 9.032 1.00 81.62 177 ARG A C 1
ATOM 1340 O O . ARG A 1 177 ? 16.797 20.562 9.652 1.00 81.62 177 ARG A O 1
ATOM 1347 N N . THR A 1 178 ? 17.520 22.527 8.805 1.00 86.25 178 THR A N 1
ATOM 1348 C CA . THR A 1 178 ? 18.923 22.432 9.207 1.00 86.25 178 THR A CA 1
ATOM 1349 C C . THR A 1 178 ? 19.209 23.343 10.399 1.00 86.25 178 THR A C 1
ATOM 1351 O O . THR A 1 178 ? 18.750 24.485 10.446 1.00 86.25 178 THR A O 1
ATOM 1354 N N . ILE A 1 179 ? 20.007 22.855 11.344 1.00 91.94 179 ILE A N 1
ATOM 1355 C CA . ILE A 1 179 ? 20.761 23.676 12.300 1.00 91.94 179 ILE A CA 1
ATOM 1356 C C . ILE A 1 179 ? 22.255 23.539 12.006 1.00 91.94 179 ILE A C 1
ATOM 1358 O O . ILE A 1 179 ? 22.683 22.476 11.572 1.00 91.94 179 ILE A O 1
ATOM 1362 N N . SER A 1 180 ? 23.051 24.585 12.214 1.00 91.12 180 SER A N 1
ATOM 1363 C CA . SER A 1 180 ? 24.481 24.556 11.842 1.00 91.12 180 SER A CA 1
ATOM 1364 C C . SER A 1 180 ? 25.398 25.317 12.792 1.00 91.12 180 SER A C 1
ATOM 1366 O O . SER A 1 180 ? 26.615 25.167 12.740 1.00 91.12 180 SER A O 1
ATOM 1368 N N . SER A 1 181 ? 24.848 26.134 13.691 1.00 92.50 181 SER A N 1
ATOM 1369 C CA . SER A 1 181 ? 25.636 26.941 14.618 1.00 92.50 181 SER A CA 1
ATOM 1370 C C . SER A 1 181 ? 25.645 26.353 16.024 1.00 92.50 181 SER A C 1
ATOM 1372 O O . SER A 1 181 ? 24.670 25.767 16.488 1.00 92.50 181 SER A O 1
ATOM 1374 N N . VAL A 1 182 ? 26.739 26.578 16.756 1.00 94.75 182 VAL A N 1
ATOM 1375 C CA . VAL A 1 182 ? 26.835 26.194 18.172 1.00 94.75 182 VAL A CA 1
ATOM 1376 C C . VAL A 1 182 ? 25.707 26.843 18.980 1.00 94.75 182 VAL A C 1
ATOM 1378 O O . VAL A 1 182 ? 25.509 28.060 18.931 1.00 94.75 182 VAL A O 1
ATOM 1381 N N . ASN A 1 183 ? 25.038 26.034 19.801 1.00 93.69 183 ASN A N 1
ATOM 1382 C CA . ASN A 1 183 ? 23.817 26.312 20.562 1.00 93.69 183 ASN A CA 1
ATOM 1383 C C . ASN A 1 183 ? 22.517 26.370 19.749 1.00 93.69 183 ASN A C 1
ATOM 1385 O O . ASN A 1 183 ? 21.471 26.635 20.349 1.00 93.69 183 ASN A O 1
ATOM 1389 N N . ASP A 1 184 ? 22.539 26.118 18.438 1.00 94.88 184 ASP A N 1
ATOM 1390 C CA . ASP A 1 184 ? 21.293 25.861 17.722 1.00 94.88 184 ASP A CA 1
ATOM 1391 C C . ASP A 1 184 ? 20.640 24.585 18.263 1.00 94.88 184 ASP A C 1
ATOM 1393 O O . ASP A 1 184 ? 21.318 23.608 18.600 1.00 94.88 184 ASP A O 1
ATOM 1397 N N . VAL A 1 185 ? 19.308 24.600 18.343 1.00 94.88 185 VAL A N 1
ATOM 1398 C CA . VAL A 1 185 ? 18.524 23.512 18.934 1.00 94.88 185 VAL A CA 1
ATOM 1399 C C . VAL A 1 185 ? 17.321 23.137 18.072 1.00 94.88 185 VAL A C 1
ATOM 1401 O O . VAL A 1 185 ? 16.532 23.995 17.662 1.00 94.88 185 VAL A O 1
ATOM 1404 N N . MET A 1 186 ? 17.153 21.831 17.856 1.00 95.25 186 MET A N 1
ATOM 1405 C CA . MET A 1 186 ? 15.895 21.225 17.428 1.00 95.25 186 MET A CA 1
ATOM 1406 C C . MET A 1 186 ? 15.127 20.724 18.650 1.00 95.25 186 MET A C 1
ATOM 1408 O O . MET A 1 186 ? 15.616 19.860 19.375 1.00 95.25 186 MET A O 1
ATOM 1412 N N . THR A 1 187 ? 13.906 21.215 18.844 1.00 95.31 187 THR A N 1
ATOM 1413 C CA . THR A 1 187 ? 12.989 20.774 19.904 1.00 95.31 187 THR A CA 1
ATOM 1414 C C . THR A 1 187 ? 11.818 20.014 19.296 1.00 95.31 187 THR A C 1
ATOM 1416 O O . THR A 1 187 ? 11.125 20.528 18.417 1.00 95.31 187 THR A O 1
ATOM 1419 N N . PHE A 1 188 ? 11.566 18.800 19.777 1.00 93.44 188 PHE A N 1
ATOM 1420 C CA . PHE A 1 188 ? 10.572 17.880 19.226 1.00 93.44 188 PHE A CA 1
ATOM 1421 C C . PHE A 1 188 ? 9.269 17.879 20.042 1.00 93.44 188 PHE A C 1
ATOM 1423 O O . PHE A 1 188 ? 9.211 18.347 21.179 1.00 93.44 188 PHE A O 1
ATOM 1430 N N . ALA A 1 189 ? 8.193 17.344 19.457 1.00 89.69 189 ALA A N 1
ATOM 1431 C CA . ALA A 1 189 ? 6.839 17.379 20.021 1.00 89.69 189 ALA A CA 1
ATOM 1432 C C . ALA A 1 189 ? 6.674 16.704 21.396 1.00 89.69 189 ALA A C 1
ATOM 1434 O O . ALA A 1 189 ? 5.689 16.956 22.088 1.00 89.69 189 ALA A O 1
ATOM 1435 N N . ASP A 1 190 ? 7.585 15.812 21.767 1.00 91.69 190 ASP A N 1
ATOM 1436 C CA . ASP A 1 190 ? 7.636 15.114 23.054 1.00 91.69 190 ASP A CA 1
ATOM 1437 C C . ASP A 1 190 ? 8.602 15.771 24.061 1.00 91.69 190 ASP A C 1
ATOM 1439 O O . ASP A 1 190 ? 8.829 15.223 25.140 1.00 91.69 190 ASP A O 1
ATOM 1443 N N . GLY A 1 191 ? 9.181 16.923 23.711 1.00 92.12 191 GLY A N 1
ATOM 1444 C CA . GLY A 1 191 ? 10.177 17.633 24.510 1.00 92.12 191 GLY A CA 1
ATOM 1445 C C . GLY A 1 191 ? 11.619 17.166 24.307 1.00 92.12 191 GLY A C 1
ATOM 1446 O O . GLY A 1 191 ? 12.503 17.750 24.928 1.00 92.12 191 GLY A O 1
ATOM 1447 N N . SER A 1 192 ? 11.872 16.169 23.450 1.00 94.81 192 SER A N 1
ATOM 1448 C CA . SER A 1 192 ? 13.234 15.764 23.086 1.00 94.81 192 SER A CA 1
ATOM 1449 C C . SER A 1 192 ? 13.984 16.923 22.423 1.00 94.81 192 SER A C 1
ATOM 1451 O O . SER A 1 192 ? 13.368 17.776 21.774 1.00 94.81 192 SER A O 1
ATOM 1453 N N . THR A 1 193 ? 15.309 16.953 22.556 1.00 95.44 193 THR A N 1
ATOM 1454 C CA . THR A 1 193 ? 16.158 18.001 21.975 1.00 95.44 193 THR A CA 1
ATOM 1455 C C . THR A 1 193 ? 17.409 17.441 21.313 1.00 95.44 193 THR A C 1
ATOM 1457 O O . THR A 1 193 ? 18.043 16.540 21.861 1.00 95.44 193 THR A O 1
ATOM 1460 N N . VAL A 1 194 ? 17.801 18.042 20.191 1.00 96.12 194 VAL A N 1
ATOM 1461 C CA . VAL A 1 194 ? 19.125 17.887 19.570 1.00 96.12 194 VAL A CA 1
ATOM 1462 C C . VAL A 1 194 ? 19.778 19.262 19.533 1.00 96.12 194 VAL A C 1
ATOM 1464 O O . VAL A 1 194 ? 19.209 20.183 18.947 1.00 96.12 194 VAL A O 1
ATOM 1467 N N . THR A 1 195 ? 20.939 19.404 20.165 1.00 96.44 195 THR A N 1
ATOM 1468 C CA . THR A 1 195 ? 21.641 20.687 20.305 1.00 96.44 195 THR A CA 1
ATOM 1469 C C . THR A 1 195 ? 23.060 20.564 19.785 1.00 96.44 195 THR A C 1
ATOM 1471 O O . THR A 1 195 ? 23.783 19.672 20.219 1.00 96.44 195 THR A O 1
ATOM 1474 N N . ILE A 1 196 ? 23.492 21.492 18.932 1.00 96.62 196 ILE A N 1
ATOM 1475 C CA . ILE A 1 196 ? 24.899 21.572 18.523 1.00 96.62 196 ILE A CA 1
ATOM 1476 C C . ILE A 1 196 ? 25.716 22.158 19.674 1.00 96.62 196 ILE A C 1
ATOM 1478 O O . ILE A 1 196 ? 25.482 23.293 20.097 1.00 96.62 196 ILE A O 1
ATOM 1482 N N . THR A 1 197 ? 26.694 21.410 20.174 1.00 96.25 197 THR A N 1
ATOM 1483 C CA . THR A 1 197 ? 27.611 21.852 21.238 1.00 96.25 197 THR A CA 1
ATOM 1484 C C . THR A 1 197 ? 28.987 22.235 20.700 1.00 96.25 197 THR A C 1
ATOM 1486 O O . THR A 1 197 ? 29.678 23.047 21.319 1.00 96.25 197 THR A O 1
ATOM 1489 N N . ASN A 1 198 ? 29.342 21.746 19.512 1.00 94.69 198 ASN A N 1
ATOM 1490 C CA . ASN A 1 198 ? 30.548 22.106 18.776 1.00 94.69 198 ASN A CA 1
ATOM 1491 C C . ASN A 1 198 ? 30.291 21.991 17.266 1.00 94.69 198 ASN A C 1
ATOM 1493 O O . ASN A 1 198 ? 29.638 21.055 16.825 1.00 94.69 198 ASN A O 1
ATOM 1497 N N . ALA A 1 199 ? 30.817 22.931 16.488 1.00 91.31 199 ALA A N 1
ATOM 1498 C CA . ALA A 1 199 ? 30.747 22.946 15.029 1.00 91.31 199 ALA A CA 1
ATOM 1499 C C . ALA A 1 199 ? 32.143 23.318 14.518 1.00 91.31 199 ALA A C 1
ATOM 1501 O O . ALA A 1 199 ? 32.463 24.500 14.365 1.00 91.31 199 ALA A O 1
ATOM 1502 N N . SER A 1 200 ? 33.019 22.319 14.406 1.00 89.81 200 SER A N 1
ATOM 1503 C CA . SER A 1 200 ? 34.432 22.507 14.051 1.00 89.81 200 SER A CA 1
ATOM 1504 C C . SER A 1 200 ? 34.699 22.387 12.552 1.00 89.81 200 SER A C 1
ATOM 1506 O O . SER A 1 200 ? 35.689 22.943 12.074 1.00 89.81 200 SER A O 1
ATOM 1508 N N . GLY A 1 201 ? 33.821 21.689 11.835 1.00 82.88 201 GLY A N 1
ATOM 1509 C CA . GLY A 1 201 ? 33.791 21.567 10.387 1.00 82.88 201 GLY A CA 1
ATOM 1510 C C . GLY A 1 201 ? 33.386 22.872 9.708 1.00 82.88 201 GLY A C 1
ATOM 1511 O O . GLY A 1 201 ? 32.766 23.748 10.317 1.00 82.88 201 GLY A O 1
ATOM 1512 N N . VAL A 1 202 ? 33.769 23.015 8.442 1.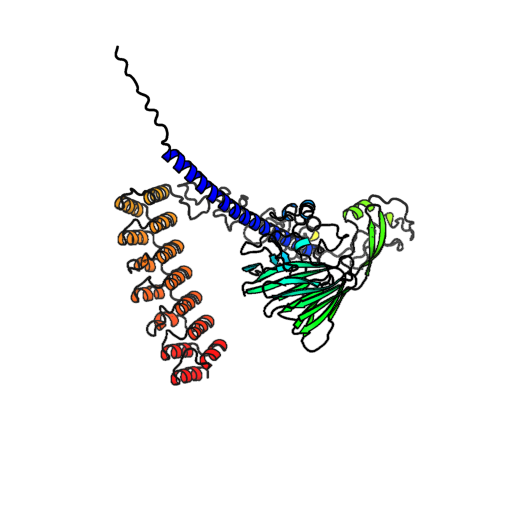00 74.88 202 VAL A N 1
ATOM 1513 C CA . VAL A 1 202 ? 33.486 24.224 7.653 1.00 74.88 202 VAL A CA 1
ATOM 1514 C C . VAL A 1 202 ? 32.006 24.288 7.280 1.00 74.88 202 VAL A C 1
ATOM 1516 O O . VAL A 1 202 ? 31.435 25.378 7.287 1.00 74.88 202 VAL A O 1
ATOM 1519 N N . ASP A 1 203 ? 31.390 23.129 7.051 1.00 78.62 203 ASP A N 1
ATOM 1520 C CA . ASP A 1 203 ? 30.004 22.971 6.617 1.00 78.62 203 ASP A CA 1
ATOM 1521 C C . ASP A 1 203 ? 29.200 22.111 7.613 1.00 78.62 203 ASP A C 1
ATOM 1523 O O . ASP A 1 203 ? 28.224 21.451 7.253 1.00 78.62 203 ASP A O 1
ATOM 1527 N N . TYR A 1 204 ? 29.587 22.145 8.898 1.00 85.38 204 TYR A N 1
ATOM 1528 C CA . TYR A 1 204 ? 28.912 21.385 9.950 1.00 85.38 204 TYR A CA 1
ATOM 1529 C C . TYR A 1 204 ? 27.425 21.703 10.028 1.00 85.38 204 TYR A C 1
ATOM 1531 O O . TYR A 1 204 ? 27.012 22.856 10.203 1.00 85.38 204 TYR A O 1
ATOM 1539 N N . SER A 1 205 ? 26.608 20.659 9.934 1.00 86.25 205 SER A N 1
ATOM 1540 C CA . SER A 1 205 ? 25.166 20.814 9.960 1.00 86.25 205 SER A CA 1
ATOM 1541 C C . SER A 1 205 ? 24.457 19.579 10.502 1.00 86.25 205 SER A C 1
ATOM 1543 O O . SER A 1 205 ? 24.937 18.449 10.414 1.00 86.25 205 SER A O 1
ATOM 1545 N N . CYS A 1 206 ? 23.289 19.797 11.099 1.00 89.38 206 CYS A N 1
ATOM 1546 C CA . CYS A 1 206 ? 22.362 18.740 11.466 1.00 89.38 206 CYS A CA 1
ATOM 1547 C C . CYS A 1 206 ? 21.030 18.989 10.773 1.00 89.38 206 CYS A C 1
ATOM 1549 O O . CYS A 1 206 ? 20.404 20.036 10.955 1.00 89.38 206 CYS A O 1
ATOM 1551 N N . PHE A 1 207 ? 20.585 18.010 10.000 1.00 85.69 207 PHE A N 1
ATOM 1552 C CA . PHE A 1 207 ? 19.413 18.090 9.150 1.00 85.69 207 PHE A CA 1
ATOM 1553 C C . PHE A 1 207 ? 18.317 17.145 9.638 1.00 85.69 207 PHE A C 1
ATOM 1555 O O . PHE A 1 207 ? 18.535 15.949 9.834 1.00 85.69 207 PHE A O 1
ATOM 1562 N N . LEU A 1 208 ? 17.102 17.660 9.816 1.00 86.25 208 LEU A N 1
ATOM 1563 C CA . LEU A 1 208 ? 15.947 16.826 10.124 1.00 86.25 208 LEU A CA 1
ATOM 1564 C C . LEU A 1 208 ? 15.501 16.104 8.852 1.00 86.25 208 LEU A C 1
ATOM 1566 O O . LEU A 1 208 ? 15.009 16.752 7.930 1.00 86.25 208 LEU A O 1
ATOM 1570 N N . VAL A 1 209 ? 15.550 14.771 8.847 1.00 79.75 209 VAL A N 1
ATOM 1571 C CA . VAL A 1 209 ? 14.984 13.944 7.769 1.00 79.75 209 VAL A CA 1
ATOM 1572 C C . VAL A 1 209 ? 13.483 13.791 7.985 1.00 79.75 209 VAL A C 1
ATOM 1574 O O . VAL A 1 209 ? 12.670 14.208 7.158 1.00 79.75 209 VAL A O 1
ATOM 1577 N N . GLN A 1 210 ? 13.073 13.292 9.152 1.00 80.19 210 GLN A N 1
ATOM 1578 C CA . GLN A 1 210 ? 11.658 13.128 9.485 1.00 80.19 210 GLN A CA 1
ATOM 1579 C C . GLN A 1 210 ? 11.400 13.099 10.989 1.00 80.19 210 GLN A C 1
ATOM 1581 O O . GLN A 1 210 ? 12.290 12.816 11.784 1.00 80.19 210 GLN A O 1
ATOM 1586 N N . SER A 1 211 ? 10.151 13.374 11.360 1.00 83.44 211 SER A N 1
ATOM 1587 C CA . SER A 1 211 ? 9.629 13.237 12.720 1.00 83.44 211 SER A CA 1
ATOM 1588 C C . SER A 1 211 ? 8.154 12.861 12.625 1.00 83.44 211 SER A C 1
ATOM 1590 O O . SER A 1 211 ? 7.327 13.652 12.160 1.00 83.44 211 SER A O 1
ATOM 1592 N N . VAL A 1 212 ? 7.827 11.624 12.990 1.00 78.44 212 VAL A N 1
ATOM 1593 C CA . VAL A 1 212 ? 6.511 11.005 12.782 1.00 78.44 212 VAL A CA 1
ATOM 1594 C C . VAL A 1 212 ? 6.052 10.265 14.036 1.00 78.44 212 VAL A C 1
ATOM 1596 O O . VAL A 1 212 ? 6.859 9.900 14.882 1.00 78.44 212 VAL A O 1
ATOM 1599 N N . ARG A 1 213 ? 4.749 10.045 14.182 1.00 79.56 213 ARG A N 1
ATOM 1600 C CA . ARG A 1 213 ? 4.153 9.195 15.214 1.00 79.56 213 ARG A CA 1
ATOM 1601 C C . ARG A 1 213 ? 3.711 7.884 14.597 1.00 79.56 213 ARG A C 1
ATOM 1603 O O . ARG A 1 213 ? 3.016 7.891 13.582 1.00 79.56 213 ARG A O 1
ATOM 1610 N N . LEU A 1 214 ? 4.103 6.791 15.231 1.00 76.31 214 LEU A N 1
ATOM 1611 C CA . LEU A 1 214 ? 3.721 5.439 14.840 1.00 76.31 214 LEU A CA 1
ATOM 1612 C C . LEU A 1 214 ? 2.318 5.093 15.380 1.00 76.31 214 LEU A C 1
ATOM 1614 O O . LEU A 1 214 ? 1.729 5.876 16.136 1.00 76.31 214 LEU A O 1
ATOM 1618 N N . ALA A 1 215 ? 1.770 3.941 14.984 1.00 68.50 215 ALA A N 1
ATOM 1619 C CA . ALA A 1 215 ? 0.462 3.434 15.426 1.00 68.50 215 ALA A CA 1
ATOM 1620 C C . ALA A 1 215 ? 0.317 3.345 16.953 1.00 68.50 215 ALA A C 1
ATOM 1622 O O . ALA A 1 215 ? -0.723 3.692 17.510 1.00 68.50 215 ALA A O 1
ATOM 1623 N N . ASP A 1 216 ? 1.390 2.948 17.637 1.00 76.62 216 ASP A N 1
ATOM 1624 C CA . ASP A 1 216 ? 1.472 2.850 19.098 1.00 76.62 216 ASP A CA 1
ATOM 1625 C C . ASP A 1 216 ? 1.655 4.213 19.802 1.00 76.62 216 ASP A C 1
ATOM 1627 O O . ASP A 1 216 ? 1.697 4.293 21.030 1.00 76.62 216 ASP A O 1
ATOM 1631 N N . GLY A 1 217 ? 1.739 5.304 19.034 1.00 79.31 217 GLY A N 1
ATOM 1632 C CA . GLY A 1 217 ? 1.932 6.664 19.524 1.00 79.31 217 GLY A CA 1
ATOM 1633 C C . GLY A 1 217 ? 3.393 7.072 19.740 1.00 79.31 217 GLY A C 1
ATOM 1634 O O . GLY A 1 217 ? 3.629 8.252 20.040 1.00 79.31 217 GLY A O 1
ATOM 1635 N N . THR A 1 218 ? 4.364 6.169 19.554 1.00 83.25 218 THR A N 1
ATOM 1636 C CA . THR A 1 218 ? 5.800 6.464 19.672 1.00 83.25 218 THR A CA 1
ATOM 1637 C C . THR A 1 218 ? 6.211 7.544 18.678 1.00 83.25 218 THR A C 1
ATOM 1639 O O . THR A 1 218 ? 5.874 7.482 17.496 1.00 83.25 218 THR A O 1
ATOM 1642 N N . LEU A 1 219 ? 6.943 8.557 19.157 1.00 87.31 219 LEU A N 1
ATOM 1643 C CA . LEU A 1 219 ? 7.578 9.538 18.282 1.00 87.31 219 LEU A CA 1
ATOM 1644 C C . LEU A 1 219 ? 8.851 8.921 17.702 1.00 87.31 219 LEU A C 1
ATOM 1646 O O . LEU A 1 219 ? 9.736 8.529 18.459 1.00 87.31 219 LEU A O 1
ATOM 1650 N N . TYR A 1 220 ? 8.936 8.852 16.379 1.00 86.06 220 TYR A N 1
ATOM 1651 C CA . TYR A 1 220 ? 10.095 8.380 15.643 1.00 86.06 220 TYR A CA 1
ATOM 1652 C C . TYR A 1 220 ? 10.705 9.515 14.819 1.00 86.06 220 TYR A C 1
ATOM 1654 O O . TYR A 1 220 ? 10.046 10.070 13.936 1.00 86.06 220 TYR A O 1
ATOM 1662 N N . SER A 1 221 ? 11.962 9.846 15.107 1.00 87.69 221 SER A N 1
ATOM 1663 C CA . SER A 1 221 ? 12.689 10.937 14.455 1.00 87.69 221 SER A CA 1
ATOM 1664 C C . SER A 1 221 ? 14.012 10.457 13.869 1.00 87.69 221 SER A C 1
ATOM 1666 O O . SER A 1 221 ? 14.724 9.677 14.499 1.00 87.69 221 SER A O 1
ATOM 1668 N N . ILE A 1 222 ? 14.353 10.965 12.686 1.00 87.06 222 ILE A N 1
ATOM 1669 C CA . ILE A 1 222 ? 15.632 10.714 12.014 1.00 87.06 222 ILE A CA 1
ATOM 1670 C C . ILE A 1 222 ? 16.303 12.061 11.746 1.00 87.06 222 ILE A C 1
ATOM 1672 O O . ILE A 1 222 ? 15.681 12.962 11.171 1.00 87.06 222 ILE A O 1
ATOM 1676 N N . ILE A 1 223 ? 17.559 12.187 12.162 1.00 89.75 223 ILE A N 1
ATOM 1677 C CA . ILE A 1 223 ? 18.392 13.379 11.988 1.00 89.75 223 ILE A CA 1
ATOM 1678 C C . ILE A 1 223 ? 19.695 12.956 11.308 1.00 89.75 223 ILE A C 1
ATOM 1680 O O . ILE A 1 223 ? 20.333 12.019 11.777 1.00 89.75 223 ILE A O 1
ATOM 1684 N N . LYS A 1 224 ? 20.097 13.643 10.237 1.00 87.19 224 LYS A N 1
ATOM 1685 C CA . LYS A 1 224 ? 21.433 13.514 9.639 1.00 87.19 224 LYS A CA 1
ATOM 1686 C C . LYS A 1 224 ? 22.387 14.532 10.261 1.00 87.19 224 LYS A C 1
ATOM 1688 O O . LYS A 1 224 ? 21.968 15.645 10.575 1.00 87.19 224 LYS A O 1
ATOM 1693 N N . VAL A 1 225 ? 23.648 14.158 10.431 1.00 88.06 225 VAL A N 1
ATOM 1694 C CA . VAL A 1 225 ? 24.742 15.030 10.882 1.00 88.06 225 VAL A CA 1
ATOM 1695 C C . VAL A 1 225 ? 25.854 14.969 9.847 1.00 88.06 225 VAL A C 1
ATOM 1697 O O . VAL A 1 225 ? 26.216 13.878 9.409 1.00 88.06 225 VAL A O 1
ATOM 1700 N N . GLN A 1 226 ? 26.381 16.129 9.478 1.00 78.12 226 GLN A N 1
ATOM 1701 C CA . GLN A 1 226 ? 27.392 16.297 8.438 1.00 78.12 226 GLN A CA 1
ATOM 1702 C C . GLN A 1 226 ? 28.618 17.019 8.983 1.00 78.12 226 GLN A C 1
ATOM 1704 O O . GLN A 1 226 ? 28.478 17.896 9.837 1.00 78.12 226 GLN A O 1
ATOM 1709 N N . ASP A 1 227 ? 29.782 16.701 8.411 1.00 83.31 227 ASP A N 1
ATOM 1710 C CA . ASP A 1 227 ? 31.082 17.292 8.745 1.00 83.31 227 ASP A CA 1
ATOM 1711 C C . ASP A 1 227 ? 31.462 17.082 10.233 1.00 83.31 227 ASP A C 1
ATOM 1713 O O . ASP A 1 227 ? 30.950 16.189 10.909 1.00 83.31 227 ASP A O 1
ATOM 1717 N N . GLU A 1 228 ? 32.422 17.851 10.745 1.00 88.31 228 GLU A N 1
ATOM 1718 C CA . GLU A 1 228 ? 33.008 17.671 12.071 1.00 88.31 228 GLU A CA 1
ATOM 1719 C C . GLU A 1 228 ? 32.356 18.536 13.155 1.00 88.31 228 GLU A C 1
ATOM 1721 O O . GLU A 1 228 ? 32.301 19.765 13.066 1.00 88.31 228 GLU A O 1
ATOM 1726 N N . GLY A 1 229 ? 31.946 17.916 14.254 1.00 92.88 229 GLY A N 1
ATOM 1727 C CA . GLY A 1 229 ? 31.342 18.616 15.380 1.00 92.88 229 GLY A CA 1
ATOM 1728 C C . GLY A 1 229 ? 30.665 17.678 16.365 1.00 92.88 229 GLY A C 1
ATOM 1729 O O . GLY A 1 229 ? 30.730 16.454 16.232 1.00 92.88 229 GLY A O 1
ATOM 1730 N N . ASP A 1 230 ? 30.004 18.275 17.351 1.00 94.69 230 ASP A N 1
ATOM 1731 C CA . ASP A 1 230 ? 29.380 17.579 18.469 1.00 94.69 230 ASP A CA 1
ATOM 1732 C C . ASP A 1 230 ? 27.907 17.984 18.595 1.00 94.69 230 ASP A C 1
ATOM 1734 O O . ASP A 1 230 ? 27.573 19.177 18.605 1.00 94.69 230 ASP A O 1
ATOM 1738 N N . ILE A 1 231 ? 27.037 16.989 18.783 1.00 95.88 231 ILE A N 1
ATOM 1739 C CA . ILE A 1 231 ? 25.655 17.198 19.217 1.00 95.88 231 ILE A CA 1
ATOM 1740 C C . ILE A 1 231 ? 25.363 16.514 20.545 1.00 95.88 231 ILE A C 1
ATOM 1742 O O . ILE A 1 231 ? 25.710 15.353 20.764 1.00 95.88 231 ILE A O 1
ATOM 1746 N N . ASP A 1 232 ? 24.621 17.214 21.396 1.00 94.81 232 ASP A N 1
ATOM 1747 C CA . ASP A 1 232 ? 23.964 16.633 22.559 1.00 94.81 232 ASP A CA 1
ATOM 1748 C C . ASP A 1 232 ? 22.529 16.256 22.203 1.00 94.81 232 ASP A C 1
ATOM 1750 O O . ASP A 1 232 ? 21.734 17.084 21.744 1.00 94.81 232 ASP A O 1
ATOM 1754 N N . VAL A 1 233 ? 22.181 15.000 22.467 1.00 94.56 233 VAL A N 1
ATOM 1755 C CA . VAL A 1 233 ? 20.868 14.433 22.176 1.00 94.56 233 VAL A CA 1
ATOM 1756 C C . VAL A 1 233 ? 20.196 14.021 23.480 1.00 94.56 233 VAL A C 1
ATOM 1758 O O . VAL A 1 233 ? 20.736 13.250 24.276 1.00 94.56 233 VAL A O 1
ATOM 1761 N N . GLN A 1 234 ? 18.994 14.545 23.704 1.00 93.31 234 GLN A N 1
ATOM 1762 C CA . GLN A 1 234 ? 18.135 14.206 24.837 1.00 93.31 234 GLN A CA 1
ATOM 1763 C C . GLN A 1 234 ? 16.805 13.698 24.301 1.00 93.31 234 GLN A C 1
ATOM 1765 O O . GLN A 1 234 ? 16.065 14.452 23.673 1.00 93.31 234 GLN A O 1
ATOM 1770 N N . VAL A 1 235 ? 16.499 12.429 24.553 1.00 91.69 235 VAL A N 1
ATOM 1771 C CA . VAL A 1 235 ? 15.303 11.766 24.031 1.00 91.69 235 VAL A CA 1
ATOM 1772 C C . VAL A 1 235 ? 14.367 11.399 25.170 1.00 91.69 235 VAL A C 1
ATOM 1774 O O . VAL A 1 235 ? 14.752 10.714 26.118 1.00 91.69 235 VAL A O 1
ATOM 1777 N N . THR A 1 236 ? 13.111 11.816 25.062 1.00 90.62 236 THR A N 1
ATOM 1778 C CA . THR A 1 236 ? 12.056 11.456 26.008 1.00 90.62 236 THR A CA 1
ATOM 1779 C C . THR A 1 236 ? 11.784 9.949 25.970 1.00 90.62 236 THR A C 1
ATOM 1781 O O . THR A 1 236 ? 11.771 9.313 24.914 1.00 90.62 236 THR A O 1
ATOM 1784 N N . SER A 1 237 ? 11.560 9.349 27.143 1.00 85.75 237 SER A N 1
ATOM 1785 C CA . SER A 1 237 ? 11.249 7.919 27.260 1.00 85.75 237 SER A CA 1
ATOM 1786 C C . SER A 1 237 ? 10.020 7.527 26.433 1.00 85.75 237 SER A C 1
ATOM 1788 O O . SER A 1 237 ? 8.996 8.205 26.476 1.00 85.75 237 SER A O 1
ATOM 1790 N N . GLY A 1 238 ? 10.130 6.425 25.685 1.00 82.31 238 GLY A N 1
ATOM 1791 C CA . GLY A 1 238 ? 9.092 5.941 24.765 1.00 82.31 238 GLY A CA 1
ATOM 1792 C C . GLY A 1 238 ? 9.233 6.434 23.320 1.00 82.31 238 GLY A C 1
ATOM 1793 O O . GLY A 1 238 ? 8.555 5.900 22.442 1.00 82.31 238 GLY A O 1
ATOM 1794 N N . SER A 1 239 ? 10.131 7.387 23.056 1.00 88.38 239 SER A N 1
ATOM 1795 C CA . SER A 1 239 ? 10.451 7.865 21.706 1.00 88.38 239 SER A CA 1
ATOM 1796 C C . SER A 1 239 ? 11.652 7.138 21.105 1.00 88.38 239 SER A C 1
ATOM 1798 O O . SER A 1 239 ? 12.553 6.701 21.825 1.00 88.38 239 SER A O 1
ATOM 1800 N N . LYS A 1 240 ? 11.667 7.017 19.775 1.00 87.19 240 LYS A N 1
ATOM 1801 C CA . LYS A 1 240 ? 12.736 6.417 18.973 1.00 87.19 240 LYS A CA 1
ATOM 1802 C C . LYS A 1 240 ? 13.451 7.516 18.186 1.00 87.19 240 LYS A C 1
ATOM 1804 O O . LYS A 1 240 ? 12.813 8.263 17.451 1.00 87.19 240 LYS A O 1
ATOM 1809 N N . PHE A 1 241 ? 14.766 7.620 18.327 1.00 90.62 241 PHE A N 1
ATOM 1810 C CA . PHE A 1 241 ? 15.580 8.561 17.551 1.00 90.62 241 PHE A CA 1
ATOM 1811 C C . PHE A 1 241 ? 16.701 7.808 16.847 1.00 90.62 241 PHE A C 1
ATOM 1813 O O . PHE A 1 241 ? 17.273 6.888 17.429 1.00 90.62 241 PHE A O 1
ATOM 1820 N N . GLU A 1 242 ? 17.004 8.217 15.621 1.00 89.06 242 GLU A N 1
ATOM 1821 C CA . GLU A 1 242 ? 18.162 7.773 14.846 1.00 89.06 242 GLU A CA 1
ATOM 1822 C C . GLU A 1 242 ? 18.968 8.999 14.420 1.00 89.06 242 GLU A C 1
ATOM 1824 O O . GLU A 1 242 ? 18.453 9.882 13.731 1.00 89.06 242 GLU A O 1
ATOM 1829 N N . ILE A 1 243 ? 20.227 9.053 14.852 1.00 90.62 243 ILE A N 1
ATOM 1830 C CA . ILE A 1 243 ? 21.212 10.011 14.355 1.00 90.62 243 ILE A CA 1
ATOM 1831 C C . ILE A 1 243 ? 22.036 9.301 13.292 1.00 90.62 243 ILE A C 1
ATOM 1833 O O . ILE A 1 243 ? 22.682 8.295 13.577 1.00 90.62 243 ILE A O 1
ATOM 1837 N N . VAL A 1 244 ? 21.996 9.813 12.075 1.00 86.75 244 VAL A N 1
ATOM 1838 C CA . VAL A 1 244 ? 22.685 9.257 10.918 1.00 86.75 244 VAL A CA 1
ATOM 1839 C C . VAL A 1 244 ? 23.892 10.137 10.631 1.00 86.75 244 VAL A C 1
ATOM 1841 O O . VAL A 1 244 ? 23.748 11.329 10.381 1.00 86.75 244 VAL A O 1
ATOM 1844 N N . THR A 1 245 ? 25.078 9.554 10.679 1.00 85.50 245 THR A N 1
ATOM 1845 C CA . THR A 1 245 ? 26.332 10.185 10.264 1.00 85.50 245 THR A CA 1
ATOM 1846 C C . THR A 1 245 ? 26.840 9.491 8.994 1.00 85.50 245 THR A C 1
ATOM 1848 O O . THR A 1 245 ? 26.295 8.449 8.601 1.00 85.50 245 THR A O 1
ATOM 1851 N N . PRO A 1 246 ? 27.890 10.001 8.333 1.00 77.25 246 PRO A N 1
ATOM 1852 C CA . PRO A 1 246 ? 28.529 9.278 7.237 1.00 77.25 246 PRO A CA 1
ATOM 1853 C C . PRO A 1 246 ? 28.988 7.862 7.626 1.00 77.25 246 PRO A C 1
ATOM 1855 O O . PRO A 1 246 ? 28.828 6.933 6.839 1.00 77.25 246 PRO A O 1
ATOM 1858 N N . SER A 1 247 ? 29.491 7.651 8.851 1.00 74.94 247 SER A N 1
ATOM 1859 C CA . SER A 1 247 ? 30.023 6.341 9.261 1.00 74.94 247 SER A CA 1
ATOM 1860 C C . SER A 1 247 ? 29.066 5.449 10.052 1.00 74.94 247 SER A C 1
ATOM 1862 O O . SER A 1 247 ? 29.251 4.227 10.072 1.00 74.94 247 SER A O 1
ATOM 1864 N N . ALA A 1 248 ? 28.041 6.004 10.704 1.00 80.56 248 ALA A N 1
ATOM 1865 C CA . ALA A 1 248 ? 27.236 5.256 11.664 1.00 80.56 248 ALA A CA 1
ATOM 1866 C C . ALA A 1 248 ? 25.763 5.681 11.738 1.00 80.56 248 ALA A C 1
ATOM 1868 O O . ALA A 1 248 ? 25.378 6.793 11.389 1.00 80.56 248 ALA A O 1
ATOM 1869 N N . ILE A 1 249 ? 24.935 4.780 12.266 1.00 85.19 249 ILE A N 1
ATOM 1870 C CA . ILE A 1 249 ? 23.575 5.077 12.719 1.00 85.19 249 ILE A CA 1
ATOM 1871 C C . ILE A 1 249 ? 23.533 4.882 14.233 1.00 85.19 249 ILE A C 1
ATOM 1873 O O . ILE A 1 249 ? 23.793 3.791 14.744 1.00 85.19 249 ILE A O 1
ATOM 1877 N N . VAL A 1 250 ? 23.207 5.947 14.958 1.00 87.88 250 VAL A N 1
ATOM 1878 C CA . VAL A 1 250 ? 23.086 5.977 16.417 1.00 87.88 250 VAL A CA 1
ATOM 1879 C C . VAL A 1 250 ? 21.602 5.973 16.784 1.00 87.88 250 VAL A C 1
ATOM 1881 O O . VAL A 1 250 ? 20.928 7.001 16.728 1.00 87.88 250 VAL A O 1
ATOM 1884 N N . GLY A 1 251 ? 21.073 4.802 17.130 1.00 83.00 251 GLY A N 1
ATOM 1885 C CA . GLY A 1 251 ? 19.670 4.583 17.475 1.00 83.00 251 GLY A CA 1
ATOM 1886 C C . GLY A 1 251 ? 19.426 4.524 18.984 1.00 83.00 251 GLY A C 1
ATOM 1887 O O . GLY A 1 251 ? 20.184 3.887 19.720 1.00 83.00 251 GLY A O 1
ATOM 1888 N N . VAL A 1 252 ? 18.339 5.134 19.467 1.00 77.50 252 VAL A N 1
ATOM 1889 C CA . VAL A 1 252 ? 17.995 5.129 20.902 1.00 77.50 252 VAL A CA 1
ATOM 1890 C C . VAL A 1 252 ? 16.507 4.992 21.204 1.00 77.50 252 VAL A C 1
ATOM 1892 O O . VAL A 1 252 ? 15.651 5.343 20.390 1.00 77.50 252 VAL A O 1
ATOM 1895 N N . ARG A 1 253 ? 16.212 4.544 22.434 1.00 70.81 253 ARG A N 1
ATOM 1896 C CA . ARG A 1 253 ? 14.885 4.589 23.064 1.00 70.81 253 ARG A CA 1
ATOM 1897 C C . ARG A 1 253 ? 14.956 5.309 24.423 1.00 70.81 253 ARG A C 1
ATOM 1899 O O . ARG A 1 253 ? 15.160 4.661 25.445 1.00 70.81 253 ARG A O 1
ATOM 1906 N N . GLY A 1 254 ? 14.779 6.636 24.439 1.00 62.34 254 GLY A N 1
ATOM 1907 C CA . GLY A 1 254 ? 14.560 7.414 25.673 1.00 62.34 254 GLY A CA 1
ATOM 1908 C C . GLY A 1 254 ? 15.775 7.755 26.550 1.00 62.34 254 GLY A C 1
ATOM 1909 O O . GLY A 1 254 ? 15.739 7.479 27.749 1.00 62.34 254 GLY A O 1
ATOM 1910 N N . THR A 1 255 ? 16.846 8.310 25.979 1.00 79.12 255 THR A N 1
ATOM 1911 C CA . THR A 1 255 ? 18.180 8.402 26.607 1.00 79.12 255 THR A CA 1
ATOM 1912 C C . THR A 1 255 ? 18.850 9.769 26.447 1.00 79.12 255 THR A C 1
ATOM 1914 O O . THR A 1 255 ? 18.356 10.624 25.713 1.00 79.12 255 THR A O 1
ATOM 1917 N N . GLN A 1 256 ? 19.995 9.973 27.115 1.00 87.50 256 GLN A N 1
ATOM 1918 C CA . GLN A 1 256 ? 20.868 11.135 26.910 1.00 87.50 256 GLN A CA 1
ATOM 1919 C C . GLN A 1 256 ? 22.272 10.697 26.488 1.00 87.50 256 GLN A C 1
ATOM 1921 O O . GLN A 1 256 ? 22.912 9.897 27.177 1.00 87.50 256 GLN A O 1
ATOM 1926 N N . PHE A 1 257 ? 22.770 11.249 25.386 1.00 89.75 257 PHE A N 1
ATOM 1927 C CA . PHE A 1 257 ? 24.081 10.928 24.825 1.00 89.75 257 PHE A CA 1
ATOM 1928 C C . PHE A 1 257 ? 24.621 12.088 23.985 1.00 89.75 257 PHE A C 1
ATOM 1930 O O . PHE A 1 257 ? 23.864 12.954 23.548 1.00 89.75 257 PHE A O 1
ATOM 1937 N N . THR A 1 258 ? 25.929 12.074 23.760 1.00 91.00 258 THR A N 1
ATOM 1938 C CA . THR A 1 258 ? 26.624 12.990 22.853 1.00 91.00 258 THR A CA 1
ATOM 1939 C C . THR A 1 258 ? 27.124 12.195 21.653 1.00 91.00 258 THR A C 1
ATOM 1941 O O . THR A 1 258 ? 27.646 11.089 21.826 1.00 91.00 258 THR A O 1
ATOM 1944 N N . VAL A 1 259 ? 26.950 12.744 20.452 1.00 91.62 259 VAL A N 1
ATOM 1945 C CA . VAL A 1 259 ? 27.543 12.225 19.213 1.00 91.62 259 VAL A CA 1
ATOM 1946 C C . VAL A 1 259 ? 28.611 13.207 18.766 1.00 91.62 259 VAL A C 1
ATOM 1948 O O . VAL A 1 259 ? 28.314 14.379 18.549 1.00 91.62 259 VAL A O 1
ATOM 1951 N N . THR A 1 260 ? 29.831 12.708 18.623 1.00 92.44 260 THR A N 1
ATOM 1952 C CA . THR A 1 260 ? 30.978 13.435 18.090 1.00 92.44 260 THR A CA 1
ATOM 1953 C C . THR A 1 260 ? 31.309 12.873 16.720 1.00 92.44 260 THR A C 1
ATOM 1955 O O . THR A 1 260 ? 31.463 11.666 16.540 1.00 92.44 260 THR A O 1
ATOM 1958 N N . THR A 1 261 ? 31.425 13.771 15.757 1.00 89.00 261 THR A N 1
ATOM 1959 C CA . THR A 1 261 ? 31.783 13.483 14.370 1.00 89.00 261 THR A CA 1
ATOM 1960 C C . THR A 1 261 ? 33.125 14.135 14.073 1.00 89.00 261 THR A C 1
ATOM 1962 O O . THR A 1 261 ? 33.322 15.315 14.352 1.00 89.00 261 THR A O 1
ATOM 1965 N N . THR A 1 262 ? 34.071 13.361 13.549 1.00 84.25 262 THR A N 1
ATOM 1966 C CA . THR A 1 262 ? 35.403 13.839 13.146 1.00 84.25 262 THR A CA 1
ATOM 1967 C C . THR A 1 262 ? 35.745 13.309 11.762 1.00 84.25 262 THR A C 1
ATOM 1969 O O . THR A 1 262 ? 35.055 12.417 11.259 1.00 84.25 262 THR A O 1
ATOM 1972 N N . ASN A 1 263 ? 36.797 13.854 11.143 1.00 81.31 263 ASN A N 1
ATOM 1973 C CA . ASN A 1 263 ? 37.252 13.455 9.816 1.00 81.31 263 ASN A CA 1
ATOM 1974 C C . ASN A 1 263 ? 36.110 13.569 8.794 1.00 81.31 263 ASN A C 1
ATOM 1976 O O . ASN A 1 263 ? 35.674 12.567 8.236 1.00 81.31 263 ASN A O 1
ATOM 1980 N N . LEU A 1 264 ? 35.560 14.779 8.647 1.00 72.75 264 LEU A N 1
ATOM 1981 C CA . LEU A 1 264 ? 34.381 15.099 7.820 1.00 72.75 264 LEU A CA 1
ATOM 1982 C C . LEU A 1 264 ? 33.116 14.269 8.146 1.00 72.75 264 LEU A C 1
ATOM 1984 O O . LEU A 1 264 ? 32.229 14.114 7.312 1.00 72.75 264 LEU A O 1
ATOM 1988 N N . GLY A 1 265 ? 33.027 13.712 9.357 1.00 72.25 265 GLY A N 1
ATOM 1989 C CA . GLY A 1 265 ? 31.916 12.862 9.801 1.00 72.25 265 GLY A CA 1
ATOM 1990 C C . GLY A 1 265 ? 32.106 11.362 9.555 1.00 72.25 265 GLY A C 1
ATOM 1991 O O . GLY A 1 265 ? 31.251 10.563 9.943 1.00 72.25 265 GLY A O 1
ATOM 1992 N N . PHE A 1 266 ? 33.238 10.949 8.977 1.00 75.06 266 PHE A N 1
ATOM 1993 C CA . PHE A 1 266 ? 33.561 9.539 8.717 1.00 75.06 266 PHE A CA 1
ATOM 1994 C C . PHE A 1 266 ? 34.100 8.775 9.931 1.00 75.06 266 PHE A C 1
ATOM 1996 O O . PHE A 1 266 ? 34.296 7.559 9.869 1.00 75.06 266 PHE A O 1
ATOM 2003 N N . THR A 1 267 ? 34.294 9.464 11.048 1.00 82.31 267 THR A N 1
ATOM 2004 C CA . THR A 1 267 ? 34.492 8.846 12.355 1.00 82.31 267 THR A CA 1
ATOM 2005 C C . THR A 1 267 ? 33.400 9.341 13.289 1.00 82.31 267 THR A C 1
ATOM 2007 O O . THR A 1 267 ? 33.236 10.548 13.476 1.00 82.31 267 THR A O 1
ATOM 2010 N N . THR A 1 268 ? 32.665 8.398 13.883 1.00 86.62 268 THR A N 1
ATOM 2011 C CA . THR A 1 268 ? 31.589 8.689 14.838 1.00 86.62 268 THR A CA 1
ATOM 2012 C C . THR A 1 268 ? 31.914 8.079 16.188 1.00 86.62 268 THR A C 1
ATOM 2014 O O . THR A 1 268 ? 32.047 6.858 16.302 1.00 86.62 268 THR A O 1
ATOM 2017 N N . ASP A 1 269 ? 31.975 8.936 17.201 1.00 87.44 269 ASP A N 1
ATOM 2018 C CA . ASP A 1 269 ? 32.135 8.579 18.602 1.00 87.44 269 ASP A CA 1
ATOM 2019 C C . ASP A 1 269 ? 30.854 8.905 19.370 1.00 87.44 269 ASP A C 1
ATOM 2021 O O . ASP A 1 269 ? 30.310 10.005 19.277 1.00 87.44 269 ASP A O 1
ATOM 2025 N N . VAL A 1 270 ? 30.371 7.952 20.169 1.00 88.06 270 VAL A N 1
ATOM 2026 C CA . VAL A 1 270 ? 29.174 8.149 20.999 1.00 88.06 270 VAL A CA 1
ATOM 2027 C C . VAL A 1 270 ? 29.511 8.020 22.473 1.00 88.06 270 VAL A C 1
ATOM 2029 O O . VAL A 1 270 ? 30.024 6.989 22.911 1.00 88.06 270 VAL A O 1
ATOM 2032 N N . VAL A 1 271 ? 29.165 9.046 23.252 1.00 86.00 271 VAL A N 1
ATOM 2033 C CA . VAL A 1 271 ? 29.317 9.061 24.711 1.00 86.00 271 VAL A CA 1
ATOM 2034 C C . VAL A 1 271 ? 27.939 9.017 25.362 1.00 86.00 271 VAL A C 1
ATOM 2036 O O . VAL A 1 271 ? 27.170 9.976 25.317 1.00 86.00 271 VAL A O 1
ATOM 2039 N N . LEU A 1 272 ? 27.622 7.884 25.986 1.00 83.19 272 LEU A N 1
ATOM 2040 C CA . LEU A 1 272 ? 26.362 7.683 26.697 1.00 83.19 272 LEU A CA 1
ATOM 2041 C C . LEU A 1 272 ? 26.405 8.324 28.090 1.00 83.19 272 LEU A C 1
ATOM 2043 O O . LEU A 1 272 ? 27.277 8.002 28.897 1.00 83.19 272 LEU A O 1
ATOM 2047 N N . THR A 1 273 ? 25.423 9.174 28.392 1.00 82.12 273 THR A N 1
ATOM 2048 C CA . THR A 1 273 ? 25.236 9.736 29.738 1.00 82.12 273 THR A CA 1
ATOM 2049 C C . THR A 1 273 ? 24.273 8.874 30.559 1.00 82.12 273 THR A C 1
ATOM 2051 O O . THR A 1 273 ? 24.610 8.476 31.672 1.00 82.12 273 THR A O 1
ATOM 2054 N N . THR A 1 274 ? 23.098 8.535 30.015 1.00 79.44 274 THR A N 1
ATOM 2055 C CA . THR A 1 274 ? 22.089 7.683 30.681 1.00 79.44 274 THR A CA 1
ATOM 2056 C C . THR A 1 274 ? 21.326 6.807 29.684 1.00 79.44 274 THR A C 1
ATOM 2058 O O . THR A 1 274 ? 21.026 7.241 28.574 1.00 79.44 274 THR A O 1
ATOM 2061 N N . GLY A 1 275 ? 20.958 5.585 30.091 1.00 78.06 275 GLY A N 1
ATOM 2062 C CA . GLY A 1 275 ? 20.079 4.691 29.326 1.00 78.06 275 GLY A CA 1
ATOM 20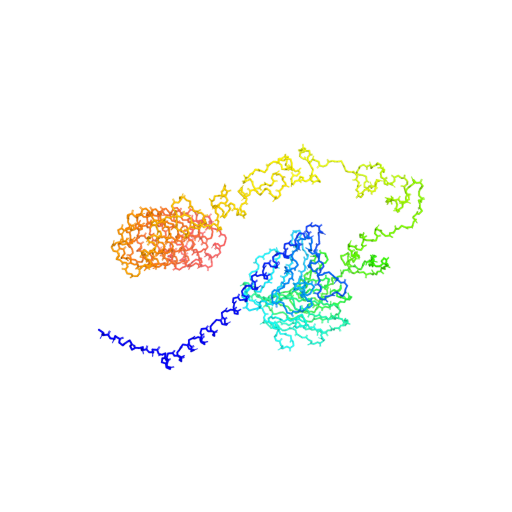63 C C . GLY A 1 275 ? 20.794 3.667 28.434 1.00 78.06 275 GLY A C 1
ATOM 2064 O O . GLY A 1 275 ? 21.690 2.954 28.885 1.00 78.06 275 GLY A O 1
ATOM 2065 N N . THR A 1 276 ? 20.337 3.504 27.189 1.00 80.38 276 THR A N 1
ATOM 2066 C CA . THR A 1 276 ? 20.864 2.534 26.209 1.00 80.38 276 THR A CA 1
ATOM 2067 C C . THR A 1 276 ? 20.906 3.088 24.781 1.00 80.38 276 THR A C 1
ATOM 2069 O O . THR A 1 276 ? 19.911 3.613 24.282 1.00 80.38 276 THR A O 1
ATOM 2072 N N . VAL A 1 277 ? 22.040 2.920 24.102 1.00 85.25 277 VAL A N 1
ATOM 2073 C CA . VAL A 1 277 ? 22.242 3.341 22.704 1.00 85.25 277 VAL A CA 1
ATOM 2074 C C . VAL A 1 277 ? 22.660 2.145 21.865 1.00 85.25 277 VAL A C 1
ATOM 2076 O O . VAL A 1 277 ? 23.490 1.350 22.298 1.00 85.25 277 VAL A O 1
ATOM 2079 N N . VAL A 1 278 ? 22.106 2.025 20.663 1.00 84.56 278 VAL A N 1
ATOM 2080 C CA . VAL A 1 278 ? 22.543 1.060 19.655 1.00 84.56 278 VAL A CA 1
ATOM 2081 C C . VAL A 1 278 ? 23.284 1.819 18.565 1.00 84.56 278 VAL A C 1
ATOM 2083 O O . VAL A 1 278 ? 22.732 2.723 17.951 1.00 84.56 278 VAL A O 1
ATOM 2086 N N . LEU A 1 279 ? 24.539 1.456 18.341 1.00 84.06 279 LEU A N 1
ATOM 2087 C CA . LEU A 1 279 ? 25.390 2.005 17.298 1.00 84.06 279 LEU A CA 1
ATOM 2088 C C . LEU A 1 279 ? 25.516 0.979 16.176 1.00 84.06 279 LEU A C 1
ATOM 2090 O O . LEU A 1 279 ? 25.904 -0.155 16.439 1.00 84.06 279 LEU A O 1
ATOM 2094 N N . GLN A 1 280 ? 25.217 1.361 14.944 1.00 82.56 280 GLN A N 1
ATOM 2095 C CA . GLN A 1 280 ? 25.378 0.525 13.761 1.00 82.56 280 GLN A CA 1
ATOM 2096 C C . GLN A 1 280 ? 26.425 1.137 12.837 1.00 82.56 280 GLN A C 1
ATOM 2098 O O . GLN A 1 280 ? 26.343 2.316 12.510 1.00 82.56 280 GLN A O 1
ATOM 2103 N N . ASN A 1 281 ? 27.393 0.339 12.396 1.00 78.00 281 ASN A N 1
ATOM 2104 C CA . ASN A 1 281 ? 28.344 0.749 11.369 1.00 78.00 281 ASN A CA 1
ATOM 2105 C C . ASN A 1 281 ? 27.662 0.732 9.993 1.00 78.00 281 ASN A C 1
ATOM 2107 O O . ASN A 1 281 ? 27.146 -0.310 9.590 1.00 78.00 281 ASN A O 1
ATOM 2111 N N . ARG A 1 282 ? 27.653 1.873 9.286 1.00 75.50 282 ARG A N 1
ATOM 2112 C CA . ARG A 1 282 ? 26.980 2.002 7.980 1.00 75.50 282 ARG A CA 1
ATOM 2113 C C . ARG A 1 282 ? 27.642 1.178 6.886 1.00 75.50 282 ARG A C 1
ATOM 2115 O O . ARG A 1 282 ? 26.950 0.759 5.970 1.00 75.50 282 ARG A O 1
ATOM 2122 N N . ASP A 1 283 ? 28.939 0.912 6.986 1.00 69.94 283 ASP A N 1
ATOM 2123 C CA . ASP A 1 283 ? 29.662 0.120 5.995 1.00 69.94 283 ASP A CA 1
ATOM 2124 C C . ASP A 1 283 ? 29.482 -1.392 6.206 1.00 69.94 283 ASP A C 1
ATOM 2126 O O . ASP A 1 283 ? 29.151 -2.127 5.278 1.00 69.94 283 ASP A O 1
ATOM 2130 N N . THR A 1 284 ? 29.629 -1.865 7.443 1.00 68.88 284 THR A N 1
ATOM 2131 C CA . THR A 1 284 ? 29.616 -3.308 7.750 1.00 68.88 284 THR A CA 1
ATOM 2132 C C . THR A 1 284 ? 28.270 -3.833 8.252 1.00 68.88 284 THR A C 1
ATOM 2134 O O . THR A 1 284 ? 28.119 -5.040 8.438 1.00 68.88 284 THR A O 1
ATOM 2137 N N . GLY A 1 285 ? 27.318 -2.952 8.568 1.00 70.12 285 GLY A N 1
ATOM 2138 C CA . GLY A 1 285 ? 26.033 -3.286 9.195 1.00 70.12 285 GLY A CA 1
ATOM 2139 C C . GLY A 1 285 ? 26.132 -3.796 10.640 1.00 70.12 285 GLY A C 1
ATOM 2140 O O . GLY A 1 285 ? 25.112 -4.078 11.271 1.00 70.12 285 GLY A O 1
ATOM 2141 N N . LYS A 1 286 ? 27.345 -3.923 11.197 1.00 74.56 286 LYS A N 1
ATOM 2142 C CA . LYS A 1 286 ? 27.569 -4.448 12.550 1.00 74.56 286 LYS A CA 1
ATOM 2143 C C . LYS A 1 286 ? 27.038 -3.488 13.606 1.00 74.56 286 LYS A C 1
ATOM 2145 O O . LYS A 1 286 ? 27.331 -2.295 13.568 1.00 74.56 286 LYS A O 1
ATOM 2150 N N . THR A 1 287 ? 26.330 -4.035 14.589 1.00 80.12 287 THR A N 1
ATOM 2151 C CA . THR A 1 287 ? 25.750 -3.275 15.699 1.00 80.12 287 THR A CA 1
ATOM 2152 C C . THR A 1 287 ? 26.507 -3.485 17.010 1.00 80.12 287 THR A C 1
ATOM 2154 O O . THR A 1 287 ? 26.908 -4.605 17.327 1.00 80.12 287 THR A O 1
ATOM 2157 N N . ALA A 1 288 ? 26.619 -2.437 17.819 1.00 80.75 288 ALA A N 1
ATOM 2158 C CA . ALA A 1 288 ? 27.095 -2.460 19.197 1.00 80.75 288 ALA A CA 1
ATOM 2159 C C . ALA A 1 288 ? 26.065 -1.784 20.117 1.00 80.75 288 ALA A C 1
ATOM 2161 O O . ALA A 1 288 ? 25.461 -0.782 19.746 1.00 80.75 288 ALA A O 1
ATOM 2162 N N . THR A 1 289 ? 25.860 -2.311 21.325 1.00 82.94 289 THR A N 1
ATOM 2163 C CA . THR A 1 289 ? 24.928 -1.734 22.310 1.00 82.94 289 THR A CA 1
ATOM 2164 C C . THR A 1 289 ? 25.693 -1.184 23.510 1.00 82.94 289 THR A C 1
ATOM 2166 O O . THR A 1 289 ? 26.479 -1.898 24.129 1.00 82.94 289 THR A O 1
ATOM 2169 N N . LEU A 1 290 ? 25.441 0.077 23.853 1.00 79.94 290 LEU A N 1
ATOM 2170 C CA . LEU A 1 290 ? 25.997 0.780 25.008 1.00 79.94 290 LEU A CA 1
ATOM 2171 C C . LEU A 1 290 ? 24.936 0.846 26.116 1.00 79.94 290 LEU A C 1
ATOM 2173 O O . LEU A 1 290 ? 23.807 1.247 25.841 1.00 79.94 290 LEU A O 1
ATOM 2177 N N . THR A 1 291 ? 25.280 0.486 27.357 1.00 75.88 291 THR A N 1
ATOM 2178 C CA . THR A 1 291 ? 24.370 0.501 28.526 1.00 75.88 291 THR A CA 1
ATOM 2179 C C . THR A 1 291 ? 24.931 1.330 29.688 1.00 75.88 291 THR A C 1
ATOM 2181 O O . THR A 1 291 ? 26.146 1.454 29.834 1.00 75.88 291 THR A O 1
ATOM 2184 N N . GLU A 1 292 ? 24.048 1.869 30.533 1.00 66.25 292 GLU A N 1
ATOM 2185 C CA . GLU A 1 292 ? 24.350 2.766 31.663 1.00 66.25 292 GLU A CA 1
ATOM 2186 C C . GLU A 1 292 ? 25.459 2.262 32.620 1.00 66.25 292 GLU A C 1
ATOM 2188 O O . GLU A 1 292 ? 25.468 1.103 33.036 1.00 66.25 292 GLU A O 1
ATOM 2193 N N . GLY A 1 293 ? 26.377 3.162 33.014 1.00 53.19 293 GLY A N 1
ATOM 2194 C CA . GLY A 1 293 ? 27.404 2.917 34.042 1.00 53.19 293 GLY A CA 1
ATOM 2195 C C . GLY A 1 293 ? 28.855 2.792 33.552 1.00 53.19 293 GLY A C 1
ATOM 2196 O O . GLY A 1 293 ? 29.755 2.652 34.381 1.00 53.19 293 GLY A O 1
ATOM 2197 N N . GLY A 1 294 ? 29.108 2.889 32.244 1.00 46.47 294 GLY A N 1
ATOM 2198 C CA . GLY A 1 294 ? 30.450 2.984 31.663 1.00 46.47 294 GLY A CA 1
ATOM 2199 C C . GLY A 1 294 ? 30.568 4.186 30.729 1.00 46.47 294 GLY A C 1
ATOM 2200 O O . GLY A 1 294 ? 29.709 4.397 29.880 1.00 46.47 294 GLY A O 1
ATOM 2201 N N . THR A 1 295 ? 31.639 4.975 30.860 1.00 44.91 295 THR A N 1
ATOM 2202 C CA . THR A 1 295 ? 32.084 5.876 29.786 1.00 44.91 295 THR A CA 1
ATOM 2203 C C . THR A 1 295 ? 32.632 4.981 28.684 1.00 44.91 295 THR A C 1
ATOM 2205 O O . THR A 1 295 ? 33.807 4.623 28.679 1.00 44.91 295 THR A O 1
ATOM 2208 N N . THR A 1 296 ? 31.751 4.484 27.831 1.00 49.44 296 THR A N 1
ATOM 2209 C CA . THR A 1 296 ? 32.132 3.600 26.738 1.00 49.44 296 THR A CA 1
ATOM 2210 C C . THR A 1 296 ? 31.895 4.357 25.453 1.00 49.44 296 THR A C 1
ATOM 2212 O O . THR A 1 296 ? 30.754 4.558 25.054 1.00 49.44 296 THR A O 1
ATOM 2215 N N . THR A 1 297 ? 32.991 4.803 24.848 1.00 54.22 297 THR A N 1
ATOM 2216 C CA . THR A 1 297 ? 33.005 5.298 23.477 1.00 54.22 297 THR A CA 1
ATOM 2217 C C . THR A 1 297 ? 32.773 4.108 22.556 1.00 54.22 297 THR A C 1
ATOM 2219 O O . THR A 1 297 ? 33.527 3.133 22.595 1.00 54.22 297 THR A O 1
ATOM 2222 N N . GLY A 1 298 ? 31.706 4.157 21.767 1.00 56.00 298 GLY A N 1
ATOM 2223 C CA . GLY A 1 298 ? 31.588 3.324 20.577 1.00 56.00 298 GLY A CA 1
ATOM 2224 C C . GLY A 1 298 ? 32.158 4.107 19.407 1.00 56.00 298 GLY A C 1
ATOM 2225 O O . GLY A 1 298 ? 31.544 5.098 19.025 1.00 56.00 298 GLY A O 1
ATOM 2226 N N . THR A 1 299 ? 33.310 3.685 18.888 1.00 61.81 299 THR A N 1
ATOM 2227 C CA . THR A 1 299 ? 33.897 4.258 17.671 1.00 61.81 299 THR A CA 1
ATOM 2228 C C . THR A 1 299 ? 33.498 3.397 16.486 1.00 61.81 299 THR A C 1
ATOM 2230 O O . THR A 1 299 ? 33.674 2.174 16.495 1.00 61.81 299 THR A O 1
ATOM 2233 N N . VAL A 1 300 ? 32.961 4.042 15.462 1.00 63.72 300 VAL A N 1
ATOM 2234 C CA . VAL A 1 300 ? 32.736 3.443 14.152 1.00 63.72 300 VAL A CA 1
ATOM 2235 C C . VAL A 1 300 ? 33.563 4.229 13.144 1.00 63.72 300 VAL A C 1
ATOM 2237 O O . VAL A 1 300 ? 33.174 5.321 12.719 1.00 63.72 300 VAL A O 1
ATOM 2240 N N . ASP A 1 301 ? 34.715 3.654 12.806 1.00 61.34 301 ASP A N 1
ATOM 2241 C CA . ASP A 1 301 ? 35.617 4.156 11.773 1.00 61.34 301 ASP A CA 1
ATOM 2242 C C . ASP A 1 301 ? 35.350 3.442 10.453 1.00 61.34 301 ASP A C 1
ATOM 2244 O O . ASP A 1 301 ? 35.191 2.214 10.420 1.00 61.34 301 ASP A O 1
ATOM 2248 N N . VAL A 1 302 ? 35.374 4.205 9.363 1.00 57.47 302 VAL A N 1
ATOM 2249 C CA . VAL A 1 302 ? 35.493 3.650 8.013 1.00 57.47 302 VAL A CA 1
ATOM 2250 C C . VAL A 1 302 ? 36.968 3.761 7.580 1.00 57.47 302 VAL A C 1
ATOM 2252 O O . VAL A 1 302 ? 37.535 4.858 7.637 1.00 57.47 302 VAL A O 1
ATOM 2255 N N . PRO A 1 303 ? 37.661 2.651 7.249 1.00 51.84 303 PRO A N 1
ATOM 2256 C CA . PRO A 1 303 ? 39.083 2.689 6.911 1.00 51.84 303 PRO A CA 1
ATOM 2257 C C . PRO A 1 303 ? 39.377 3.503 5.644 1.00 51.84 303 PRO A C 1
ATOM 2259 O O . PRO A 1 303 ? 38.859 3.210 4.572 1.00 51.84 303 PRO A O 1
ATOM 2262 N N . MET A 1 304 ? 40.308 4.456 5.743 1.00 49.38 304 MET A N 1
ATOM 2263 C CA . MET A 1 304 ? 40.823 5.192 4.583 1.00 49.38 304 MET A CA 1
ATOM 2264 C C . MET A 1 304 ? 41.447 4.246 3.546 1.00 49.38 304 MET A C 1
ATOM 2266 O O . MET A 1 304 ? 42.334 3.454 3.867 1.00 49.38 304 MET A O 1
ATOM 2270 N N . HIS A 1 305 ? 41.043 4.387 2.289 1.00 44.75 305 HIS A N 1
ATOM 2271 C CA . HIS A 1 305 ? 41.596 3.706 1.123 1.00 44.75 305 HIS A CA 1
ATOM 2272 C C . HIS A 1 305 ? 41.889 4.734 0.012 1.00 44.75 305 HIS A C 1
ATOM 2274 O O . HIS A 1 305 ? 41.351 5.835 0.009 1.00 44.75 305 HIS A O 1
ATOM 2280 N N . THR A 1 306 ? 42.795 4.421 -0.911 1.00 43.44 306 THR A N 1
ATOM 2281 C CA . THR A 1 306 ? 43.246 5.334 -1.984 1.00 43.44 306 THR A CA 1
ATOM 2282 C C . THR A 1 306 ? 42.907 4.738 -3.339 1.00 43.44 306 THR A C 1
ATOM 2284 O O . THR A 1 306 ? 43.257 3.585 -3.579 1.00 43.44 306 THR A O 1
ATOM 2287 N N . HIS A 1 307 ? 42.308 5.522 -4.235 1.00 42.09 307 HIS A N 1
ATOM 2288 C CA . HIS A 1 307 ? 42.070 5.132 -5.630 1.00 42.09 307 HIS A CA 1
ATOM 2289 C C . HIS A 1 307 ? 42.179 6.352 -6.574 1.00 42.09 307 HIS A C 1
ATOM 2291 O O . HIS A 1 307 ? 42.374 7.489 -6.132 1.00 42.09 307 HIS A O 1
ATOM 2297 N N . MET A 1 308 ? 42.136 6.102 -7.886 1.00 41.06 308 MET A N 1
ATOM 2298 C CA . MET A 1 308 ? 42.403 7.073 -8.959 1.00 41.06 308 MET A CA 1
ATOM 2299 C C . MET A 1 308 ? 41.112 7.648 -9.558 1.00 41.06 308 MET A C 1
ATOM 2301 O O . MET A 1 308 ? 40.176 6.907 -9.837 1.00 41.06 308 MET A O 1
ATOM 2305 N N . HIS A 1 309 ? 41.091 8.962 -9.781 1.00 43.09 309 HIS A N 1
ATOM 2306 C CA . HIS A 1 309 ? 39.966 9.749 -10.300 1.00 43.09 309 HIS A CA 1
ATOM 2307 C C . HIS A 1 309 ? 40.266 10.228 -11.714 1.00 43.09 309 HIS A C 1
ATOM 2309 O O . HIS A 1 309 ? 41.370 10.718 -11.957 1.00 43.09 309 HIS A O 1
ATOM 2315 N N . TYR A 1 310 ? 39.273 10.179 -12.604 1.00 45.50 310 TYR A N 1
ATOM 2316 C CA . TYR A 1 310 ? 39.389 10.600 -14.004 1.00 45.50 310 TYR A CA 1
ATOM 2317 C C . TYR A 1 310 ? 38.423 11.745 -14.312 1.00 45.50 310 TYR A C 1
ATOM 2319 O O . TYR A 1 310 ? 37.223 11.652 -14.056 1.00 45.50 310 TYR A O 1
ATOM 2327 N N . HIS A 1 311 ? 38.946 12.824 -14.886 1.00 43.91 311 HIS A N 1
ATOM 2328 C CA . HIS A 1 311 ? 38.169 13.987 -15.301 1.00 43.91 311 HIS A CA 1
ATOM 2329 C C . HIS A 1 311 ? 37.650 13.833 -16.730 1.00 43.91 311 HIS A C 1
ATOM 2331 O O . HIS A 1 311 ? 38.225 13.134 -17.564 1.00 43.91 311 HIS A O 1
ATOM 2337 N N . VAL A 1 312 ? 36.583 14.569 -17.046 1.00 39.00 312 VAL A N 1
ATOM 2338 C CA . VAL A 1 312 ? 35.975 14.618 -18.391 1.00 39.00 312 VAL A CA 1
ATOM 2339 C C . VAL A 1 312 ? 36.938 15.145 -19.468 1.00 39.00 312 VAL A C 1
ATOM 2341 O O . VAL A 1 312 ? 36.691 14.963 -20.659 1.00 39.00 312 VAL A O 1
ATOM 2344 N N . ASP A 1 313 ? 38.024 15.807 -19.058 1.00 43.97 313 ASP A N 1
ATOM 2345 C CA . ASP A 1 313 ? 39.094 16.325 -19.915 1.00 43.97 313 ASP A CA 1
ATOM 2346 C C . ASP A 1 313 ? 40.286 15.358 -20.080 1.00 43.97 313 ASP A C 1
ATOM 2348 O O . ASP A 1 313 ? 41.260 15.698 -20.753 1.00 43.97 313 ASP A O 1
ATOM 2352 N N . GLY A 1 314 ? 40.207 14.158 -19.493 1.00 38.34 314 GLY A N 1
ATOM 2353 C CA . GLY A 1 314 ? 41.239 13.122 -19.566 1.00 38.34 314 GLY A CA 1
ATOM 2354 C C . GLY A 1 314 ? 42.381 13.274 -18.557 1.00 38.34 314 GLY A C 1
ATOM 2355 O O . GLY A 1 314 ? 43.311 12.471 -18.573 1.00 38.34 314 GLY A O 1
ATOM 2356 N N . THR A 1 315 ? 42.345 14.274 -17.672 1.00 40.38 315 THR A N 1
ATOM 2357 C CA . THR A 1 315 ? 43.305 14.371 -16.563 1.00 40.38 315 THR A CA 1
ATOM 2358 C C . THR A 1 315 ? 42.929 13.420 -15.423 1.00 40.38 315 THR A C 1
ATOM 2360 O O . THR A 1 315 ? 41.753 13.119 -15.222 1.00 40.38 315 THR A O 1
ATOM 2363 N N . TYR A 1 316 ? 43.914 12.935 -14.659 1.00 48.84 316 TYR A N 1
ATOM 2364 C CA . TYR A 1 316 ? 43.666 12.062 -13.509 1.00 48.84 316 TYR A CA 1
ATOM 2365 C C . TYR A 1 316 ? 44.390 12.540 -12.250 1.00 48.84 316 TYR A C 1
ATOM 2367 O O . TYR A 1 316 ? 45.430 13.200 -12.317 1.00 48.84 316 TYR A O 1
ATOM 2375 N N . HIS A 1 317 ? 43.832 12.213 -11.087 1.00 43.19 317 HIS A N 1
ATOM 2376 C CA . HIS A 1 317 ? 44.457 12.472 -9.789 1.00 43.19 317 HIS A CA 1
ATOM 2377 C C . HIS A 1 317 ? 44.057 11.408 -8.759 1.00 43.19 317 HIS A C 1
ATOM 2379 O O . HIS A 1 317 ? 43.064 10.716 -8.938 1.00 43.19 317 HIS A O 1
ATOM 2385 N N . SER A 1 318 ? 44.819 11.267 -7.671 1.00 45.00 318 SER A N 1
ATOM 2386 C CA . SER A 1 318 ? 44.514 10.330 -6.579 1.00 45.00 318 SER A CA 1
ATOM 2387 C C . SER A 1 318 ? 44.493 11.050 -5.237 1.00 45.00 318 SER A C 1
ATOM 2389 O O . SER A 1 318 ? 45.387 11.853 -4.957 1.00 45.00 318 SER A O 1
ATOM 2391 N N . HIS A 1 319 ? 43.529 10.717 -4.388 1.00 47.03 319 HIS A N 1
ATOM 2392 C CA . HIS A 1 319 ? 43.492 11.116 -2.982 1.00 47.03 319 HIS A CA 1
ATOM 2393 C C . HIS A 1 319 ? 42.813 10.025 -2.135 1.00 47.03 319 HIS A C 1
ATOM 2395 O O . HIS A 1 319 ? 42.209 9.101 -2.681 1.00 47.03 319 HIS A O 1
ATOM 2401 N N . SER A 1 320 ? 43.006 10.072 -0.813 1.00 48.66 320 SER A N 1
ATOM 2402 C CA . SER A 1 320 ? 42.456 9.083 0.124 1.00 48.66 320 SER A CA 1
ATOM 2403 C C . SER A 1 320 ? 40.982 9.353 0.421 1.00 48.66 320 SER A C 1
ATOM 2405 O O . SER A 1 320 ? 40.625 10.499 0.680 1.00 48.66 320 SER A O 1
ATOM 2407 N N . HIS A 1 321 ? 40.177 8.291 0.465 1.00 47.94 321 HIS A N 1
ATOM 2408 C CA . HIS A 1 321 ? 38.753 8.297 0.787 1.00 47.94 321 HIS A CA 1
ATOM 2409 C C . HIS A 1 321 ? 38.408 7.291 1.892 1.00 47.94 321 HIS A C 1
ATOM 2411 O O . HIS A 1 321 ? 39.006 6.219 1.954 1.00 47.94 321 HIS A O 1
ATOM 2417 N N . PRO A 1 322 ? 37.425 7.577 2.749 1.00 43.88 322 PRO A N 1
ATOM 2418 C CA . PRO A 1 322 ? 37.095 6.748 3.908 1.00 43.88 322 PRO A CA 1
ATOM 2419 C C . PRO A 1 322 ? 36.363 5.431 3.604 1.00 43.88 322 PRO A C 1
ATOM 2421 O O . PRO A 1 322 ? 36.305 4.605 4.499 1.00 43.88 322 PRO A O 1
ATOM 2424 N N . SER A 1 323 ? 35.829 5.196 2.397 1.00 47.47 323 SER A N 1
ATOM 2425 C CA . SER A 1 323 ? 34.991 4.022 2.050 1.00 47.47 323 SER A CA 1
ATOM 2426 C C . SER A 1 323 ? 35.246 3.544 0.619 1.00 47.47 323 SER A C 1
ATOM 2428 O O . SER A 1 323 ? 35.232 4.396 -0.264 1.00 47.47 323 SER A O 1
ATOM 2430 N N . GLN A 1 324 ? 35.386 2.228 0.364 1.00 42.50 324 GLN A N 1
ATOM 2431 C CA . GLN A 1 324 ? 35.530 1.662 -1.001 1.00 42.50 324 GLN A CA 1
ATOM 2432 C C . GLN A 1 324 ? 34.402 2.080 -1.960 1.00 42.50 324 GLN A C 1
ATOM 2434 O O . GLN A 1 324 ? 34.603 2.075 -3.170 1.00 42.50 324 GLN A O 1
ATOM 2439 N N . ASN A 1 325 ? 33.252 2.484 -1.415 1.00 42.56 325 ASN A N 1
ATOM 2440 C CA . ASN A 1 325 ? 32.060 2.839 -2.177 1.00 42.56 325 ASN A CA 1
ATOM 2441 C C . ASN A 1 325 ? 32.000 4.328 -2.555 1.00 42.56 325 ASN A C 1
ATOM 2443 O O . ASN A 1 325 ? 31.352 4.653 -3.535 1.00 42.56 325 ASN A O 1
ATOM 2447 N N . ASN A 1 326 ? 32.767 5.205 -1.893 1.00 40.28 326 ASN A N 1
ATOM 2448 C CA . ASN A 1 326 ? 32.943 6.608 -2.313 1.00 40.28 326 ASN A CA 1
ATOM 2449 C C . ASN A 1 326 ? 34.061 6.739 -3.358 1.00 40.28 326 ASN A C 1
ATOM 2451 O O . ASN A 1 326 ? 34.748 7.763 -3.451 1.00 40.28 326 ASN A O 1
ATOM 2455 N N . ALA A 1 327 ? 34.311 5.671 -4.116 1.00 39.34 327 ALA A N 1
ATOM 2456 C CA . ALA A 1 327 ? 35.151 5.775 -5.279 1.00 39.34 327 ALA A CA 1
ATOM 2457 C C . ALA A 1 327 ? 34.369 6.445 -6.395 1.00 39.34 327 ALA A C 1
ATOM 2459 O O . ALA A 1 327 ? 33.538 5.811 -7.037 1.00 39.34 327 ALA A O 1
ATOM 2460 N N . HIS A 1 328 ? 34.656 7.727 -6.652 1.00 43.12 328 HIS A N 1
ATOM 2461 C CA . HIS A 1 328 ? 34.268 8.342 -7.914 1.00 43.12 328 HIS A CA 1
ATOM 2462 C C . HIS A 1 328 ? 34.972 7.568 -9.037 1.00 43.12 328 HIS A C 1
ATOM 2464 O O . HIS A 1 328 ? 36.068 7.917 -9.487 1.00 43.12 328 HIS A O 1
ATOM 2470 N N . HIS A 1 329 ? 34.328 6.515 -9.529 1.00 39.81 329 HIS A N 1
ATOM 2471 C CA . HIS A 1 329 ? 34.511 6.098 -10.900 1.00 39.81 329 HIS A CA 1
ATOM 2472 C C . HIS A 1 329 ? 34.084 7.309 -11.720 1.00 39.81 329 HIS A C 1
ATOM 2474 O O . HIS A 1 329 ? 32.899 7.632 -11.802 1.00 39.81 329 HIS A O 1
ATOM 2480 N N . GLY A 1 330 ? 35.072 8.060 -12.221 1.00 42.34 330 GLY A N 1
ATOM 2481 C CA . GLY A 1 330 ? 34.817 9.216 -13.069 1.00 42.34 330 GLY A CA 1
ATOM 2482 C C . GLY A 1 330 ? 33.752 8.839 -14.093 1.00 42.34 330 GLY A C 1
ATOM 2483 O O . GLY A 1 330 ? 33.860 7.775 -14.695 1.00 42.34 330 GLY A O 1
ATOM 2484 N N . ASN A 1 331 ? 32.714 9.676 -14.195 1.00 44.84 331 ASN A N 1
ATOM 2485 C CA . ASN A 1 331 ? 31.514 9.535 -15.024 1.00 44.84 331 ASN A CA 1
ATOM 2486 C C . ASN A 1 331 ? 31.535 8.299 -15.962 1.00 44.84 331 ASN A C 1
ATOM 2488 O O . ASN A 1 331 ? 32.343 8.277 -16.897 1.00 44.84 331 ASN A O 1
ATOM 2492 N N . PRO A 1 332 ? 30.618 7.323 -15.825 1.00 46.34 332 PRO A N 1
ATOM 2493 C CA . PRO A 1 332 ? 30.551 6.155 -16.712 1.00 46.34 332 PRO A CA 1
ATOM 2494 C C . PRO A 1 332 ? 30.510 6.512 -18.214 1.00 46.34 332 PRO A C 1
ATOM 2496 O O . PRO A 1 332 ? 30.949 5.743 -19.069 1.00 46.34 332 PRO A O 1
ATOM 2499 N N . ALA A 1 333 ? 30.029 7.707 -18.577 1.00 43.78 333 ALA A N 1
ATOM 2500 C CA . ALA A 1 333 ? 30.089 8.247 -19.936 1.00 43.78 333 ALA A CA 1
ATOM 2501 C C . ALA A 1 333 ? 31.465 8.825 -20.339 1.00 43.78 333 ALA A C 1
ATOM 2503 O O . ALA A 1 333 ? 31.780 8.839 -21.529 1.00 43.78 333 ALA A O 1
ATOM 2504 N N . ALA A 1 334 ? 32.290 9.286 -19.395 1.00 39.09 334 ALA A N 1
ATOM 2505 C CA . ALA A 1 334 ? 33.672 9.724 -19.620 1.00 39.09 334 ALA A CA 1
ATOM 2506 C C . ALA A 1 334 ? 34.631 8.538 -19.804 1.00 39.09 334 ALA A C 1
ATOM 2508 O O . ALA A 1 334 ? 35.448 8.584 -20.722 1.00 39.09 334 ALA A O 1
ATOM 2509 N N . ALA A 1 335 ? 34.464 7.448 -19.045 1.00 41.50 335 ALA A N 1
ATOM 2510 C CA . ALA A 1 335 ? 35.200 6.196 -19.262 1.00 41.50 335 ALA A CA 1
ATOM 2511 C C . ALA A 1 335 ? 34.968 5.645 -20.686 1.00 41.50 335 ALA A C 1
ATOM 2513 O O . ALA A 1 335 ? 35.914 5.347 -21.414 1.00 41.50 335 ALA A O 1
ATOM 2514 N N . ARG A 1 336 ? 33.709 5.658 -21.151 1.00 47.81 336 ARG A N 1
ATOM 2515 C CA . ARG A 1 336 ? 33.332 5.264 -22.523 1.00 47.81 336 ARG A CA 1
ATOM 2516 C C . ARG A 1 336 ? 33.827 6.226 -23.618 1.00 47.81 336 ARG A C 1
ATOM 2518 O O . ARG A 1 336 ? 34.002 5.809 -24.759 1.00 47.81 336 ARG A O 1
ATOM 2525 N N . LYS A 1 337 ? 34.070 7.506 -23.303 1.00 39.41 337 LYS A N 1
ATOM 2526 C CA . LYS A 1 337 ? 34.607 8.506 -24.253 1.00 39.41 337 LYS A CA 1
ATOM 2527 C C . LYS A 1 337 ? 36.137 8.542 -24.307 1.00 39.41 337 LYS A C 1
ATOM 2529 O O . LYS A 1 337 ? 36.676 8.871 -25.360 1.00 39.41 337 LYS A O 1
ATOM 2534 N N . ALA A 1 338 ? 36.824 8.209 -23.215 1.00 37.19 338 ALA A N 1
ATOM 2535 C CA . ALA A 1 338 ? 38.284 8.137 -23.149 1.00 37.19 338 ALA A CA 1
ATOM 2536 C C . ALA A 1 338 ? 38.832 6.901 -23.883 1.00 37.19 338 ALA A C 1
ATOM 2538 O O . ALA A 1 338 ? 39.809 7.024 -24.622 1.00 37.19 338 ALA A O 1
ATOM 2539 N N . ALA A 1 339 ? 38.133 5.762 -23.796 1.00 40.84 339 ALA A N 1
ATOM 2540 C CA . ALA A 1 339 ? 38.426 4.563 -24.591 1.00 40.84 339 ALA A CA 1
ATOM 2541 C C . ALA A 1 339 ? 38.359 4.821 -26.113 1.00 40.84 339 ALA A C 1
ATOM 2543 O O . ALA A 1 339 ? 39.035 4.164 -26.895 1.00 40.84 339 ALA A O 1
ATOM 2544 N N . ALA A 1 340 ? 37.600 5.834 -26.544 1.00 38.94 340 ALA A N 1
ATOM 2545 C CA . ALA A 1 340 ? 37.497 6.229 -27.947 1.00 38.94 340 ALA A CA 1
ATOM 2546 C C . ALA A 1 340 ? 38.558 7.257 -28.404 1.00 38.94 340 ALA A C 1
ATOM 2548 O O . ALA A 1 340 ? 38.576 7.615 -29.583 1.00 38.94 340 ALA A O 1
ATOM 2549 N N . ALA A 1 341 ? 39.411 7.776 -27.508 1.00 37.06 341 ALA A N 1
ATOM 2550 C CA . ALA A 1 341 ? 40.272 8.934 -27.790 1.00 37.06 341 ALA A CA 1
ATOM 2551 C C . ALA A 1 341 ? 41.786 8.713 -27.606 1.00 37.06 341 ALA A C 1
ATOM 2553 O O . ALA A 1 341 ? 42.554 9.627 -27.912 1.00 37.06 341 ALA A O 1
ATOM 2554 N N . SER A 1 342 ? 42.248 7.544 -27.153 1.00 35.03 342 SER A N 1
ATOM 2555 C CA . SER A 1 342 ? 43.678 7.309 -26.911 1.00 35.03 342 SER A CA 1
ATOM 2556 C C . SER A 1 342 ? 44.301 6.411 -27.980 1.00 35.03 342 SER A C 1
ATOM 2558 O O . SER A 1 342 ? 44.247 5.192 -27.902 1.00 35.03 342 SER A O 1
ATOM 2560 N N . THR A 1 343 ? 44.924 7.018 -28.991 1.00 36.12 343 THR A N 1
ATOM 2561 C CA . THR A 1 343 ? 45.866 6.325 -29.883 1.00 36.12 343 THR A CA 1
ATOM 2562 C C . THR A 1 343 ? 47.221 7.019 -29.819 1.00 36.12 343 THR A C 1
ATOM 2564 O O . THR A 1 343 ? 47.431 7.974 -30.566 1.00 36.12 343 THR A O 1
ATOM 2567 N N . THR A 1 344 ? 48.139 6.532 -28.974 1.00 36.34 344 THR A N 1
ATOM 2568 C CA . THR A 1 344 ? 49.597 6.574 -29.215 1.00 36.34 344 THR A CA 1
ATOM 2569 C C . THR A 1 344 ? 50.345 5.551 -28.339 1.00 36.34 344 THR A C 1
ATOM 2571 O O . THR A 1 344 ? 50.587 5.825 -27.171 1.00 36.34 344 THR A O 1
ATOM 2574 N N . ALA A 1 345 ? 50.723 4.435 -28.981 1.00 44.34 345 ALA A N 1
ATOM 2575 C CA . ALA A 1 345 ? 51.826 3.483 -28.743 1.00 44.34 345 ALA A CA 1
ATOM 2576 C C . ALA A 1 345 ? 52.112 2.999 -27.302 1.00 44.34 345 ALA A C 1
ATOM 2578 O O . ALA A 1 345 ? 52.837 3.663 -26.563 1.00 44.34 345 ALA A O 1
ATOM 2579 N N . SER A 1 346 ? 51.620 1.791 -26.989 1.00 51.81 346 SER A N 1
ATOM 2580 C CA . SER A 1 346 ? 52.234 0.901 -25.992 1.00 51.81 346 SER A CA 1
ATOM 2581 C C . SER A 1 346 ? 53.365 0.144 -26.703 1.00 51.81 346 SER A C 1
ATOM 2583 O O . SER A 1 346 ? 53.284 -0.067 -27.917 1.00 51.81 346 SER A O 1
ATOM 2585 N N . GLU A 1 347 ? 54.454 -0.159 -26.001 1.00 63.94 347 GLU A N 1
ATOM 2586 C CA . GLU A 1 347 ? 55.521 -1.028 -26.510 1.00 63.94 347 GLU A CA 1
ATOM 2587 C C . GLU A 1 347 ? 55.146 -2.476 -26.152 1.00 63.94 347 GLU A C 1
ATOM 2589 O O . GLU A 1 347 ? 54.971 -2.742 -24.973 1.00 63.94 347 GLU A O 1
ATOM 2594 N N . ASP A 1 348 ? 55.035 -3.361 -27.155 1.00 75.75 348 ASP A N 1
ATOM 2595 C CA . ASP A 1 348 ? 54.894 -4.828 -27.009 1.00 75.75 348 ASP A CA 1
ATOM 2596 C C . ASP A 1 348 ? 56.110 -5.375 -26.234 1.00 75.75 348 ASP A C 1
ATOM 2598 O O . ASP A 1 348 ? 57.240 -5.420 -26.751 1.00 75.75 348 ASP A O 1
ATOM 2602 N N . ASN A 1 349 ? 55.905 -5.662 -24.949 1.00 77.12 349 ASN A N 1
ATOM 2603 C CA . ASN A 1 349 ? 56.975 -5.892 -23.978 1.00 77.12 349 ASN A CA 1
ATOM 2604 C C . ASN A 1 349 ? 57.394 -7.365 -23.885 1.00 77.12 349 ASN A C 1
ATOM 2606 O O . ASN A 1 349 ? 58.520 -7.645 -23.444 1.00 77.12 349 ASN A O 1
ATOM 2610 N N . ASP A 1 350 ? 56.542 -8.298 -24.302 1.00 77.38 350 ASP A N 1
ATOM 2611 C CA . ASP A 1 350 ? 56.818 -9.737 -24.288 1.00 77.38 350 ASP A CA 1
ATOM 2612 C C . ASP A 1 350 ? 57.049 -10.349 -25.684 1.00 77.38 350 ASP A C 1
ATOM 2614 O O . ASP A 1 350 ? 57.655 -11.426 -25.795 1.00 77.38 350 ASP A O 1
ATOM 2618 N N . GLY A 1 351 ? 56.734 -9.602 -26.742 1.00 82.06 351 GLY A N 1
ATOM 2619 C CA . GLY A 1 351 ? 57.046 -9.894 -28.131 1.00 82.06 351 GLY A CA 1
ATOM 2620 C C . GLY A 1 351 ? 56.072 -10.843 -28.823 1.00 82.06 351 GLY A C 1
ATOM 2621 O O . GLY A 1 351 ? 56.499 -11.507 -29.781 1.00 82.06 351 GLY A O 1
ATOM 2622 N N . ASP A 1 352 ? 54.830 -10.972 -28.357 1.00 80.31 352 ASP A N 1
ATOM 2623 C CA . ASP A 1 352 ? 53.820 -11.834 -28.979 1.00 80.31 352 ASP A CA 1
ATOM 2624 C C . ASP A 1 352 ? 53.090 -11.198 -30.178 1.00 80.31 352 ASP A C 1
ATOM 2626 O O . ASP A 1 352 ? 52.479 -11.901 -30.996 1.00 80.31 352 ASP A O 1
ATOM 2630 N N . GLY A 1 353 ? 53.294 -9.894 -30.379 1.00 81.25 353 GLY A N 1
ATOM 2631 C CA . GLY A 1 353 ? 52.737 -9.118 -31.479 1.00 81.25 353 GLY A CA 1
ATOM 2632 C C . GLY A 1 353 ? 51.470 -8.340 -31.132 1.00 81.25 353 GLY A C 1
ATOM 2633 O O . GLY A 1 353 ? 50.920 -7.711 -32.043 1.00 81.25 353 GLY A O 1
ATOM 2634 N N . TYR A 1 354 ? 51.040 -8.364 -29.873 1.00 76.38 354 TYR A N 1
ATOM 2635 C CA . TYR A 1 354 ? 50.034 -7.494 -29.285 1.00 76.38 354 TYR A CA 1
ATOM 2636 C C . TYR A 1 354 ? 50.697 -6.616 -28.210 1.00 76.38 354 TYR A C 1
ATOM 2638 O O . TYR A 1 354 ? 51.783 -6.889 -27.723 1.00 76.38 354 TYR A O 1
ATOM 2646 N N . SER A 1 355 ? 50.100 -5.467 -27.927 1.00 79.19 355 SER A N 1
ATOM 2647 C CA . SER A 1 355 ? 50.527 -4.561 -26.859 1.00 79.19 355 SER A CA 1
ATOM 2648 C C . SER A 1 355 ? 49.317 -4.220 -25.997 1.00 79.19 355 SER A C 1
ATOM 2650 O O . SER A 1 355 ? 48.181 -4.418 -26.439 1.00 79.19 355 SER A O 1
ATOM 2652 N N . GLU A 1 356 ? 49.512 -3.616 -24.822 1.00 68.50 356 GLU A N 1
ATOM 2653 C CA . GLU A 1 356 ? 48.408 -3.225 -23.917 1.00 68.50 356 GLU A CA 1
ATOM 2654 C C . GLU A 1 356 ? 47.306 -2.407 -24.642 1.00 68.50 356 GLU A C 1
ATOM 2656 O O . GLU A 1 356 ? 46.119 -2.498 -24.343 1.00 68.50 356 GLU A O 1
ATOM 2661 N N . ASN A 1 357 ? 47.673 -1.642 -25.680 1.00 64.69 357 ASN A N 1
ATOM 2662 C CA . ASN A 1 357 ? 46.729 -0.849 -26.484 1.00 64.69 357 ASN A CA 1
ATOM 2663 C C . ASN A 1 357 ? 46.041 -1.624 -27.625 1.00 64.69 357 ASN A C 1
ATOM 2665 O O . ASN A 1 357 ? 45.109 -1.104 -28.244 1.00 64.69 357 ASN A O 1
ATOM 2669 N N . GLU A 1 358 ? 46.521 -2.817 -27.953 1.00 69.81 358 GLU A N 1
ATOM 2670 C CA . GLU A 1 358 ? 45.965 -3.717 -28.970 1.00 69.81 358 GLU A CA 1
ATOM 2671 C C . GLU A 1 358 ? 45.084 -4.814 -28.353 1.00 69.81 358 GLU A C 1
ATOM 2673 O O . GLU A 1 358 ? 44.540 -5.632 -29.093 1.00 69.81 358 GLU A O 1
ATOM 2678 N N . GLY A 1 359 ? 44.868 -4.757 -27.032 1.00 70.00 359 GLY A N 1
ATOM 2679 C CA . GLY A 1 359 ? 43.958 -5.621 -26.281 1.00 70.00 359 GLY A CA 1
ATOM 2680 C C . GLY A 1 359 ? 44.654 -6.665 -25.413 1.00 70.00 359 GLY A C 1
ATOM 2681 O O . GLY A 1 359 ? 43.962 -7.503 -24.850 1.00 70.00 359 GLY A O 1
ATOM 2682 N N . ASP A 1 360 ? 45.983 -6.628 -25.309 1.00 81.00 360 ASP A N 1
ATOM 2683 C CA . ASP A 1 360 ? 46.732 -7.529 -24.437 1.00 81.00 360 ASP A CA 1
ATOM 2684 C C . ASP A 1 360 ? 46.487 -7.198 -22.955 1.00 81.00 360 ASP A C 1
ATOM 2686 O O . ASP A 1 360 ? 46.793 -6.100 -22.479 1.00 81.00 360 ASP A O 1
ATOM 2690 N N . CYS A 1 361 ? 45.872 -8.144 -22.247 1.00 81.94 361 CYS A N 1
ATOM 2691 C CA . CYS A 1 361 ? 45.511 -8.042 -20.841 1.00 81.94 361 CYS A CA 1
ATOM 2692 C C . CYS A 1 361 ? 46.663 -8.415 -19.888 1.00 81.94 361 CYS A C 1
ATOM 2694 O O . CYS A 1 361 ? 46.566 -8.122 -18.691 1.00 81.94 361 CYS A O 1
ATOM 2696 N N . ASP A 1 362 ? 47.767 -8.973 -20.396 1.00 81.56 362 ASP A N 1
ATOM 2697 C CA . ASP A 1 362 ? 49.030 -9.162 -19.679 1.00 81.56 362 ASP A CA 1
ATOM 2698 C C . ASP A 1 362 ? 50.224 -9.031 -20.645 1.00 81.56 362 ASP A C 1
ATOM 2700 O O . ASP A 1 362 ? 50.877 -10.022 -20.961 1.00 81.56 362 ASP A O 1
ATOM 2704 N N . ASP A 1 363 ? 50.572 -7.777 -20.987 1.00 78.50 363 ASP A N 1
ATOM 2705 C CA . ASP A 1 363 ? 51.718 -7.336 -21.828 1.00 78.50 363 ASP A CA 1
ATOM 2706 C C . ASP A 1 363 ? 53.092 -7.649 -21.177 1.00 78.50 363 ASP A C 1
ATOM 2708 O O . ASP A 1 363 ? 54.070 -6.908 -21.263 1.00 78.50 363 ASP A O 1
ATOM 2712 N N . THR A 1 364 ? 53.175 -8.708 -20.375 1.00 80.88 364 THR A N 1
ATOM 2713 C CA . THR A 1 364 ? 54.409 -9.291 -19.844 1.00 80.88 364 THR A CA 1
ATOM 2714 C C . THR A 1 364 ? 54.479 -10.807 -20.048 1.00 80.88 364 THR A C 1
ATOM 2716 O O . THR A 1 364 ? 55.487 -11.430 -19.673 1.00 80.88 364 THR A O 1
ATOM 2719 N N . ASN A 1 365 ? 53.446 -11.404 -20.642 1.00 82.44 365 ASN A N 1
ATOM 2720 C CA . ASN A 1 365 ? 53.245 -12.830 -20.798 1.00 82.44 365 ASN A CA 1
ATOM 2721 C C . ASN A 1 365 ? 52.682 -13.198 -22.184 1.00 82.44 365 ASN A C 1
ATOM 2723 O O . ASN A 1 365 ? 51.482 -13.365 -22.346 1.00 82.44 365 ASN A O 1
ATOM 2727 N N . ALA A 1 366 ? 53.585 -13.560 -23.102 1.00 87.81 366 ALA A N 1
ATOM 2728 C CA . ALA A 1 366 ? 53.305 -13.931 -24.499 1.00 87.81 366 ALA A CA 1
ATOM 2729 C C . ALA A 1 366 ? 52.343 -15.128 -24.747 1.00 87.81 366 ALA A C 1
ATOM 2731 O O . ALA A 1 366 ? 52.257 -15.654 -25.862 1.00 87.81 366 ALA A O 1
ATOM 2732 N N . ALA A 1 367 ? 51.731 -15.683 -23.697 1.00 83.88 367 ALA A N 1
ATOM 2733 C CA . ALA A 1 367 ? 50.670 -16.684 -23.766 1.00 83.88 367 ALA A CA 1
ATOM 2734 C C . ALA A 1 367 ? 49.265 -16.097 -23.535 1.00 83.88 367 ALA A C 1
ATOM 2736 O O . ALA A 1 367 ? 48.303 -16.847 -23.683 1.00 83.88 367 ALA A O 1
ATOM 2737 N N . VAL A 1 368 ? 49.164 -14.817 -23.175 1.00 86.44 368 VAL A N 1
ATOM 2738 C CA . VAL A 1 368 ? 47.931 -14.092 -22.867 1.00 86.44 368 VAL A CA 1
ATOM 2739 C C . VAL A 1 368 ? 47.816 -12.960 -23.882 1.00 86.44 368 VAL A C 1
ATOM 2741 O O . VAL A 1 368 ? 48.626 -12.052 -23.854 1.00 86.44 368 VAL A O 1
ATOM 2744 N N . TYR A 1 369 ? 46.878 -13.057 -24.823 1.00 85.44 369 TYR A N 1
ATOM 2745 C CA . TYR A 1 369 ? 46.672 -12.052 -25.869 1.00 85.44 369 TYR A CA 1
ATOM 2746 C C . TYR A 1 369 ? 45.311 -12.222 -26.552 1.00 85.44 369 TYR A C 1
ATOM 2748 O O . TYR A 1 369 ? 44.783 -13.334 -26.611 1.00 85.44 369 TYR A O 1
ATOM 2756 N N . PRO A 1 370 ? 44.777 -11.171 -27.204 1.00 84.88 370 PRO A N 1
ATOM 2757 C CA . PRO A 1 370 ? 43.523 -11.231 -27.946 1.00 84.88 370 PRO A CA 1
ATOM 2758 C C . PRO A 1 370 ? 43.420 -12.405 -28.927 1.00 84.88 370 PRO A C 1
ATOM 2760 O O . PRO A 1 370 ? 44.067 -12.426 -29.983 1.00 84.88 370 PRO A O 1
ATOM 2763 N N . GLY A 1 371 ? 42.533 -13.351 -28.618 1.00 78.19 371 GLY A N 1
ATOM 2764 C CA . GLY A 1 371 ? 42.290 -14.545 -29.431 1.00 78.19 371 GLY A CA 1
ATOM 2765 C C . GLY A 1 371 ? 43.277 -15.695 -29.209 1.00 78.19 371 GLY A C 1
ATOM 2766 O O . GLY A 1 371 ? 43.378 -16.575 -30.077 1.00 78.19 371 GLY A O 1
ATOM 2767 N N . ALA A 1 372 ? 44.000 -15.708 -28.084 1.00 83.69 372 ALA A N 1
ATOM 2768 C CA . ALA A 1 372 ? 44.606 -16.924 -27.554 1.00 83.69 372 ALA A CA 1
ATOM 2769 C C . ALA A 1 372 ? 43.526 -17.990 -27.267 1.00 83.69 372 ALA A C 1
ATOM 2771 O O . ALA A 1 372 ? 42.334 -17.774 -27.457 1.00 83.69 372 ALA A O 1
ATOM 2772 N N . ALA A 1 373 ? 43.939 -19.205 -26.914 1.00 80.50 373 ALA A N 1
ATOM 2773 C CA . ALA A 1 373 ? 42.990 -20.257 -26.558 1.00 80.50 373 ALA A CA 1
ATOM 2774 C C . ALA A 1 373 ? 42.967 -20.408 -25.043 1.00 80.50 373 ALA A C 1
ATOM 2776 O O . ALA A 1 373 ? 43.983 -20.827 -24.482 1.00 80.50 373 ALA A O 1
ATOM 2777 N N . ASP A 1 374 ? 41.811 -20.150 -24.437 1.00 77.88 374 ASP A N 1
ATOM 2778 C CA . ASP A 1 374 ? 41.636 -20.317 -23.001 1.00 77.88 374 ASP A CA 1
ATOM 2779 C C . ASP A 1 374 ? 41.863 -21.753 -22.544 1.00 77.88 374 ASP A C 1
ATOM 2781 O O . ASP A 1 374 ? 41.507 -22.742 -23.207 1.00 77.88 374 ASP A O 1
ATOM 2785 N N . THR A 1 375 ? 42.446 -21.857 -21.358 1.00 76.19 375 THR A N 1
ATOM 2786 C CA . THR A 1 375 ? 42.535 -23.077 -20.574 1.00 76.19 375 THR A CA 1
ATOM 2787 C C . THR A 1 375 ? 41.462 -23.040 -19.484 1.00 76.19 375 THR A C 1
ATOM 2789 O O . THR A 1 375 ? 41.708 -22.453 -18.436 1.00 76.19 375 THR A O 1
ATOM 2792 N N . PRO A 1 376 ? 40.333 -23.756 -19.659 1.00 74.44 376 PRO A N 1
ATOM 2793 C CA . PRO A 1 376 ? 39.169 -23.570 -18.803 1.00 74.44 376 PRO A CA 1
ATOM 2794 C C . PRO A 1 376 ? 39.415 -23.777 -17.305 1.00 74.44 376 PRO A C 1
ATOM 2796 O O . PRO A 1 376 ? 40.089 -24.740 -16.909 1.00 74.44 376 PRO A O 1
ATOM 2799 N N . ASP A 1 377 ? 38.779 -22.933 -16.492 1.00 66.44 377 ASP A N 1
ATOM 2800 C CA . ASP A 1 377 ? 38.736 -22.961 -15.022 1.00 66.44 377 ASP A CA 1
ATOM 2801 C C . ASP A 1 377 ? 40.112 -22.828 -14.331 1.00 66.44 377 ASP A C 1
ATOM 2803 O O . ASP A 1 377 ? 40.307 -23.303 -13.198 1.00 66.44 377 ASP A O 1
ATOM 2807 N N . ASN A 1 378 ? 41.109 -22.231 -14.992 1.00 73.75 378 ASN A N 1
ATOM 2808 C CA . ASN A 1 378 ? 42.435 -22.020 -14.405 1.00 73.75 378 ASN A CA 1
ATOM 2809 C C . ASN A 1 378 ? 42.579 -20.649 -13.702 1.00 73.75 378 ASN A C 1
ATOM 2811 O O . ASN A 1 378 ? 43.570 -20.432 -12.992 1.00 73.75 378 ASN A O 1
ATOM 2815 N N . GLY A 1 379 ? 41.576 -19.776 -13.830 1.00 70.44 379 GLY A N 1
ATOM 2816 C CA . GLY A 1 379 ? 41.509 -18.433 -13.259 1.00 70.44 379 GLY A CA 1
ATOM 2817 C C . GLY A 1 379 ? 42.327 -17.381 -14.011 1.00 70.44 379 GLY A C 1
ATOM 2818 O O . GLY A 1 379 ? 42.642 -16.349 -13.414 1.00 70.44 379 GLY A O 1
ATOM 2819 N N . ILE A 1 380 ? 42.712 -17.655 -15.258 1.00 76.06 380 ILE A N 1
ATOM 2820 C CA . ILE A 1 380 ? 43.449 -16.770 -16.161 1.00 76.06 380 ILE A CA 1
ATOM 2821 C C . ILE A 1 380 ? 42.597 -16.611 -17.424 1.00 76.06 380 ILE A C 1
ATOM 2823 O O . ILE A 1 380 ? 42.210 -17.594 -18.034 1.00 76.06 380 ILE A O 1
ATOM 2827 N N . ASP A 1 381 ? 42.309 -15.369 -17.788 1.00 77.44 381 ASP A N 1
ATOM 2828 C CA . ASP A 1 381 ? 41.676 -14.999 -19.056 1.00 77.44 381 ASP A CA 1
ATOM 2829 C C . ASP A 1 381 ? 42.806 -14.852 -20.087 1.00 77.44 381 ASP A C 1
ATOM 2831 O O . ASP A 1 381 ? 43.561 -13.878 -20.038 1.00 77.44 381 ASP A O 1
ATOM 2835 N N . GLU A 1 382 ? 43.047 -15.889 -20.897 1.00 89.12 382 GLU A N 1
ATOM 2836 C CA . GLU A 1 382 ? 44.178 -15.915 -21.828 1.00 89.12 382 GLU A CA 1
ATOM 2837 C C . GLU A 1 382 ? 43.863 -15.205 -23.140 1.00 89.12 382 GLU A C 1
ATOM 2839 O O . GLU A 1 382 ? 44.780 -14.672 -23.767 1.00 89.12 382 GLU A O 1
ATOM 2844 N N . ASP A 1 383 ? 42.603 -15.202 -23.569 1.00 85.25 383 ASP A N 1
ATOM 2845 C CA . ASP A 1 383 ? 42.182 -14.563 -24.813 1.00 85.25 383 ASP A CA 1
ATOM 2846 C C . ASP A 1 383 ? 41.725 -13.102 -24.662 1.00 85.25 383 ASP A C 1
ATOM 2848 O O . ASP A 1 383 ? 41.461 -12.432 -25.672 1.00 85.25 383 ASP A O 1
ATOM 2852 N N . CYS A 1 384 ? 41.752 -12.594 -23.427 1.00 81.81 384 CYS A N 1
ATOM 2853 C CA . CYS A 1 384 ? 41.459 -11.226 -23.022 1.00 81.81 384 CYS A CA 1
ATOM 2854 C C . CYS A 1 384 ? 40.026 -10.779 -23.355 1.00 81.81 384 CYS A C 1
ATOM 2856 O O . CYS A 1 384 ? 39.786 -9.586 -23.600 1.00 81.81 384 CYS A O 1
ATOM 2858 N N . ASP A 1 385 ? 39.066 -11.707 -23.390 1.00 81.44 385 ASP A N 1
ATOM 2859 C CA . ASP A 1 385 ? 37.649 -11.417 -23.625 1.00 81.44 385 ASP A CA 1
ATOM 2860 C C . ASP A 1 385 ? 36.888 -10.967 -22.359 1.00 81.44 385 ASP A C 1
ATOM 2862 O O . ASP A 1 385 ? 35.731 -10.526 -22.432 1.00 81.44 385 ASP A O 1
ATOM 2866 N N . GLY A 1 386 ? 37.576 -10.964 -21.213 1.00 75.50 386 GLY A N 1
ATOM 2867 C CA . GLY A 1 386 ? 37.071 -10.558 -19.909 1.00 75.50 386 GLY A CA 1
ATOM 2868 C C . GLY A 1 386 ? 36.548 -11.717 -19.064 1.00 75.50 386 GLY A C 1
ATOM 2869 O O . GLY A 1 386 ? 35.955 -11.455 -18.009 1.00 75.50 386 GLY A O 1
ATOM 2870 N N . GLN A 1 387 ? 36.704 -12.965 -19.511 1.00 75.75 387 GLN A N 1
ATOM 2871 C CA . GLN A 1 387 ? 36.230 -14.169 -18.838 1.00 75.75 387 GLN A CA 1
ATOM 2872 C C . GLN A 1 387 ? 37.270 -15.294 -18.967 1.00 75.75 387 GLN A C 1
ATOM 2874 O O . GLN A 1 387 ? 37.961 -15.409 -19.959 1.00 75.75 387 GLN A O 1
ATOM 2879 N N . ASP A 1 388 ? 37.383 -16.148 -17.949 1.00 73.75 388 ASP A N 1
ATOM 2880 C CA . ASP A 1 388 ? 38.051 -17.448 -18.111 1.00 73.75 388 ASP A CA 1
ATOM 2881 C C . ASP A 1 388 ? 37.004 -18.413 -18.681 1.00 73.75 388 ASP A C 1
ATOM 2883 O O . ASP A 1 388 ? 35.915 -18.538 -18.100 1.00 73.75 388 ASP A O 1
ATOM 2887 N N . ALA A 1 389 ? 37.279 -19.061 -19.818 1.00 70.12 389 ALA A N 1
ATOM 2888 C CA . ALA A 1 389 ? 36.356 -20.028 -20.403 1.00 70.12 389 ALA A CA 1
ATOM 2889 C C . ALA A 1 389 ? 35.897 -21.070 -19.365 1.00 70.12 389 ALA A C 1
ATOM 2891 O O . ALA A 1 389 ? 36.693 -21.779 -18.756 1.00 70.12 389 ALA A O 1
ATOM 2892 N N . THR A 1 390 ? 34.583 -21.232 -19.198 1.00 60.78 390 THR A N 1
ATOM 2893 C CA . THR A 1 390 ? 34.004 -22.228 -18.279 1.00 60.78 390 THR A CA 1
ATOM 2894 C C . THR A 1 390 ? 33.403 -23.408 -19.041 1.00 60.78 390 THR A C 1
ATOM 2896 O O . THR A 1 390 ? 32.940 -23.294 -20.180 1.00 60.78 390 THR A O 1
ATOM 2899 N N . VAL A 1 391 ? 33.394 -24.591 -18.424 1.00 56.44 391 VAL A N 1
ATOM 2900 C CA . VAL A 1 391 ? 32.761 -25.781 -19.009 1.00 56.44 391 VAL A CA 1
ATOM 2901 C C . VAL A 1 391 ? 31.233 -25.722 -18.802 1.00 56.44 391 VAL A C 1
ATOM 2903 O O . VAL A 1 391 ? 30.752 -26.168 -17.774 1.00 56.44 391 VAL A O 1
ATOM 2906 N N . SER A 1 392 ? 30.496 -25.180 -19.786 1.00 57.62 392 SER A N 1
ATOM 2907 C CA . SER A 1 392 ? 29.034 -25.283 -20.060 1.00 57.62 392 SER A CA 1
ATOM 2908 C C . SER A 1 392 ? 28.090 -25.619 -18.880 1.00 57.62 392 SER A C 1
ATOM 2910 O O . SER A 1 392 ? 27.940 -26.788 -18.524 1.00 57.62 392 SER A O 1
ATOM 2912 N N . ASN A 1 393 ? 27.360 -24.611 -18.384 1.00 62.56 393 ASN A N 1
ATOM 2913 C CA . ASN A 1 393 ? 26.308 -24.700 -17.354 1.00 62.56 393 ASN A CA 1
ATOM 2914 C C . ASN A 1 393 ? 24.883 -24.830 -17.947 1.00 62.56 393 ASN A C 1
ATOM 2916 O O . ASN A 1 393 ? 24.031 -24.027 -17.618 1.00 62.56 393 ASN A O 1
ATOM 2920 N N . ASP A 1 394 ? 24.624 -25.788 -18.836 1.00 74.00 394 ASP A N 1
ATOM 2921 C CA . ASP A 1 394 ? 23.240 -26.152 -19.210 1.00 74.00 394 ASP A CA 1
ATOM 2922 C C . ASP A 1 394 ? 22.779 -27.222 -18.202 1.00 74.00 394 ASP A C 1
ATOM 2924 O O . ASP A 1 394 ? 23.180 -28.392 -18.305 1.00 74.00 394 ASP A O 1
ATOM 2928 N N . VAL A 1 395 ? 22.126 -26.790 -17.115 1.00 81.56 395 VAL A N 1
ATOM 2929 C CA . VAL A 1 395 ? 21.906 -27.620 -15.916 1.00 81.56 395 VAL A CA 1
ATOM 2930 C C . VAL A 1 395 ? 20.781 -28.642 -16.113 1.00 81.56 395 VAL A C 1
ATOM 2932 O O . VAL A 1 395 ? 20.909 -29.773 -15.619 1.00 81.56 395 VAL A O 1
ATOM 2935 N N . ASP A 1 396 ? 19.727 -28.305 -16.850 1.00 83.50 396 ASP A N 1
ATOM 2936 C CA . ASP A 1 396 ? 18.600 -29.197 -17.147 1.00 83.50 396 ASP A CA 1
ATOM 2937 C C . ASP A 1 396 ? 18.671 -29.883 -18.528 1.00 83.50 396 ASP A C 1
ATOM 2939 O O . ASP A 1 396 ? 17.941 -30.856 -18.769 1.00 83.50 396 ASP A O 1
ATOM 2943 N N . ALA A 1 397 ? 19.651 -29.507 -19.355 1.00 88.19 397 ALA A N 1
ATOM 2944 C CA . ALA A 1 397 ? 19.967 -30.088 -20.655 1.00 88.19 397 ALA A CA 1
ATOM 2945 C C . ALA A 1 397 ? 18.901 -29.853 -21.739 1.00 88.19 397 ALA A C 1
ATOM 2947 O O . ALA A 1 397 ? 18.727 -30.713 -22.620 1.00 88.19 397 ALA A O 1
ATOM 2948 N N . ASP A 1 398 ? 18.195 -28.724 -21.695 1.00 85.19 398 ASP A N 1
ATOM 2949 C CA . ASP A 1 398 ? 17.208 -28.331 -22.705 1.00 85.19 398 ASP A CA 1
ATOM 2950 C C . ASP A 1 398 ? 17.826 -27.633 -23.939 1.00 85.19 398 ASP A C 1
ATOM 2952 O O . ASP A 1 398 ? 17.211 -27.557 -25.011 1.00 85.19 398 ASP A O 1
ATOM 2956 N N . GLY A 1 399 ? 19.108 -27.267 -23.846 1.00 86.94 399 GLY A N 1
ATOM 2957 C CA . GLY A 1 399 ? 19.886 -26.639 -24.911 1.00 86.94 399 GLY A CA 1
ATOM 2958 C C . GLY A 1 399 ? 19.846 -25.110 -24.910 1.00 86.94 399 GLY A C 1
ATOM 2959 O O . GLY A 1 399 ? 20.435 -24.501 -25.816 1.00 86.94 399 GLY A O 1
ATOM 2960 N N . TYR A 1 400 ? 19.192 -24.512 -23.922 1.00 84.25 400 TYR A N 1
ATOM 2961 C CA . TYR A 1 400 ? 19.288 -23.119 -23.535 1.00 84.25 400 TYR A CA 1
ATOM 2962 C C . TYR A 1 400 ? 20.107 -23.017 -22.241 1.00 84.25 400 TYR A C 1
ATOM 2964 O O . TYR A 1 400 ? 20.438 -23.991 -21.583 1.00 84.25 400 TYR A O 1
ATOM 2972 N N . THR A 1 401 ? 20.616 -21.824 -21.981 1.00 83.62 401 THR A N 1
ATOM 2973 C CA . THR A 1 401 ? 21.367 -21.511 -20.763 1.00 83.62 401 THR A CA 1
ATOM 2974 C C . THR A 1 401 ? 20.856 -20.177 -20.264 1.00 83.62 401 THR A C 1
ATOM 2976 O O . THR A 1 401 ? 20.357 -19.377 -21.070 1.00 83.62 401 THR A O 1
ATOM 2979 N N . VAL A 1 402 ? 21.092 -19.848 -18.994 1.00 74.25 402 VAL A N 1
ATOM 2980 C CA . VAL A 1 402 ? 20.776 -18.503 -18.462 1.00 74.25 402 VAL A CA 1
ATOM 2981 C C . VAL A 1 402 ? 21.297 -17.381 -19.380 1.00 74.25 402 VAL A C 1
ATOM 2983 O O . VAL A 1 402 ? 20.616 -16.390 -19.635 1.00 74.25 402 VAL A O 1
ATOM 2986 N N . ALA A 1 403 ? 22.500 -17.539 -19.949 1.00 72.62 403 ALA A N 1
ATOM 2987 C CA . ALA A 1 403 ? 23.102 -16.548 -20.850 1.00 72.62 403 ALA A CA 1
ATOM 2988 C C . ALA A 1 403 ? 22.387 -16.423 -22.212 1.00 72.62 403 ALA A C 1
ATOM 2990 O O . ALA A 1 403 ? 22.523 -15.409 -22.900 1.00 72.62 403 ALA A O 1
ATOM 2991 N N . GLN A 1 404 ? 21.641 -17.449 -22.614 1.00 81.06 404 GLN A N 1
ATOM 2992 C CA . GLN A 1 404 ? 20.841 -17.501 -23.837 1.00 81.06 404 GLN A CA 1
ATOM 2993 C C . GLN A 1 404 ? 19.375 -17.103 -23.609 1.00 81.06 404 GLN A C 1
ATOM 2995 O O . GLN A 1 404 ? 18.601 -17.125 -24.567 1.00 81.06 404 GLN A O 1
ATOM 3000 N N . GLY A 1 405 ? 19.025 -16.672 -22.394 1.00 79.94 405 GLY A N 1
ATOM 3001 C CA . GLY A 1 405 ? 17.698 -16.169 -22.044 1.00 79.94 405 GLY A CA 1
ATOM 3002 C C . GLY A 1 405 ? 16.810 -17.176 -21.319 1.00 79.94 405 GLY A C 1
ATOM 3003 O O . GLY A 1 405 ? 15.629 -16.893 -21.173 1.00 79.94 405 GLY A O 1
ATOM 3004 N N . ASP A 1 406 ? 17.358 -18.311 -20.882 1.00 88.50 406 ASP A N 1
ATOM 3005 C CA . ASP A 1 406 ? 16.656 -19.244 -20.003 1.00 88.50 406 ASP A CA 1
ATOM 3006 C C . ASP A 1 406 ? 16.358 -18.584 -18.645 1.00 88.50 406 ASP A C 1
ATOM 3008 O O . ASP A 1 406 ? 17.262 -18.080 -17.963 1.00 88.50 406 ASP A O 1
ATOM 3012 N N . CYS A 1 407 ? 15.074 -18.520 -18.297 1.00 89.75 407 CYS A N 1
ATOM 3013 C CA . CYS A 1 407 ? 14.577 -17.896 -17.082 1.00 89.75 407 CYS A CA 1
ATOM 3014 C C . CYS A 1 407 ? 14.448 -18.878 -15.903 1.00 89.75 407 CYS A C 1
ATOM 3016 O O . CYS A 1 407 ? 14.368 -18.407 -14.763 1.00 89.75 407 CYS A O 1
ATOM 3018 N N . ASP A 1 408 ? 14.537 -20.195 -16.132 1.00 87.38 408 ASP A N 1
ATOM 3019 C CA . ASP A 1 408 ? 14.733 -21.213 -15.096 1.00 87.38 408 ASP A CA 1
ATOM 3020 C C . ASP A 1 408 ? 15.567 -22.401 -15.610 1.00 87.38 408 ASP A C 1
ATOM 3022 O O . ASP A 1 408 ? 15.047 -23.466 -15.903 1.00 87.38 408 ASP A O 1
ATOM 3026 N N . ASP A 1 409 ? 16.892 -22.246 -15.555 1.00 84.75 409 ASP A N 1
ATOM 3027 C CA . ASP A 1 409 ? 17.926 -23.224 -15.965 1.00 84.75 409 ASP A CA 1
ATOM 3028 C C . ASP A 1 409 ? 17.889 -24.571 -15.195 1.00 84.75 409 ASP A C 1
ATOM 3030 O O . ASP A 1 409 ? 18.775 -25.415 -15.329 1.00 84.75 409 ASP A O 1
ATOM 3034 N N . ASN A 1 410 ? 16.920 -24.767 -14.292 1.00 89.88 410 ASN A N 1
ATOM 3035 C CA . ASN A 1 410 ? 16.666 -26.045 -13.622 1.00 89.88 410 ASN A CA 1
ATOM 3036 C C . ASN A 1 410 ? 15.399 -26.752 -14.132 1.00 89.88 410 ASN A C 1
ATOM 3038 O O . ASN A 1 410 ? 15.109 -27.860 -13.650 1.00 89.88 410 ASN A O 1
ATOM 3042 N N . ASP A 1 411 ? 14.643 -26.133 -15.035 1.00 89.56 411 ASP A N 1
ATOM 3043 C CA . ASP A 1 411 ? 13.401 -26.635 -15.599 1.00 89.56 411 ASP A CA 1
ATOM 3044 C C . ASP A 1 411 ? 13.390 -26.533 -17.130 1.00 89.56 411 ASP A C 1
ATOM 3046 O O . ASP A 1 411 ? 12.989 -25.536 -17.715 1.00 89.56 411 ASP A O 1
ATOM 3050 N N . ALA A 1 412 ? 13.669 -27.669 -17.773 1.00 92.25 412 ALA A N 1
ATOM 3051 C CA . ALA A 1 412 ? 13.702 -27.817 -19.228 1.00 92.25 412 ALA A CA 1
ATOM 3052 C C . ALA A 1 412 ? 12.379 -27.496 -19.964 1.00 92.25 412 ALA A C 1
ATOM 3054 O O . ALA A 1 412 ? 12.295 -27.682 -21.181 1.00 92.25 412 ALA A O 1
ATOM 3055 N N . SER A 1 413 ? 11.307 -27.153 -19.241 1.00 91.19 413 SER A N 1
ATOM 3056 C CA . SER A 1 413 ? 10.043 -26.665 -19.804 1.00 91.19 413 SER A CA 1
ATOM 3057 C C . SER A 1 413 ? 9.863 -25.147 -19.734 1.00 91.19 413 SER A C 1
ATOM 3059 O O . SER A 1 413 ? 8.826 -24.661 -20.174 1.00 91.19 413 SER A O 1
ATOM 3061 N N . VAL A 1 414 ? 10.859 -24.418 -19.232 1.00 92.12 414 VAL A N 1
ATOM 3062 C CA . VAL A 1 414 ? 10.849 -22.966 -19.054 1.00 92.12 414 VAL A CA 1
ATOM 3063 C C . VAL A 1 414 ? 12.037 -22.383 -19.808 1.00 92.12 414 VAL A C 1
ATOM 3065 O O . VAL A 1 414 ? 13.133 -22.280 -19.279 1.00 92.12 414 VAL A O 1
ATOM 3068 N N . ASN A 1 415 ? 11.846 -22.026 -21.077 1.00 91.62 415 ASN A N 1
ATOM 3069 C CA . ASN A 1 415 ? 12.923 -21.473 -21.898 1.00 91.62 415 ASN A CA 1
ATOM 3070 C C . ASN A 1 415 ? 12.381 -20.660 -23.087 1.00 91.62 415 ASN A C 1
ATOM 3072 O O . ASN A 1 415 ? 11.254 -20.871 -23.533 1.00 91.62 415 ASN A O 1
ATOM 3076 N N . PRO A 1 416 ? 13.207 -19.803 -23.722 1.00 92.06 416 PRO A N 1
ATOM 3077 C CA . PRO A 1 416 ? 12.792 -18.988 -24.872 1.00 92.06 416 PRO A CA 1
ATOM 3078 C C . PRO A 1 416 ? 12.317 -19.758 -26.117 1.00 92.06 416 PRO A C 1
ATOM 3080 O O . PRO A 1 416 ? 11.930 -19.145 -27.118 1.00 92.06 416 PRO A O 1
ATOM 3083 N N . GLY A 1 417 ? 12.476 -21.082 -26.141 1.00 89.25 417 GLY A N 1
ATOM 3084 C CA . GLY A 1 417 ? 12.011 -21.966 -27.205 1.00 89.25 417 GLY A CA 1
ATOM 3085 C C . GLY A 1 417 ? 10.611 -22.541 -26.976 1.00 89.25 417 GLY A C 1
ATOM 3086 O O . GLY A 1 417 ? 10.047 -23.095 -27.928 1.00 89.25 417 GLY A O 1
ATOM 3087 N N . GLU A 1 418 ? 10.062 -22.412 -25.770 1.00 92.31 418 GLU A N 1
ATOM 3088 C CA . GLU A 1 418 ? 8.737 -22.903 -25.400 1.00 92.31 418 GLU A CA 1
ATOM 3089 C C . GLU A 1 418 ? 7.630 -21.900 -25.768 1.00 92.31 418 GLU A C 1
ATOM 3091 O O . GLU A 1 418 ? 7.838 -20.916 -26.481 1.00 92.31 418 GLU A O 1
ATOM 3096 N N . THR A 1 419 ? 6.386 -22.235 -25.436 1.00 87.62 419 THR A N 1
ATOM 3097 C CA . THR A 1 419 ? 5.214 -21.382 -25.666 1.00 87.62 419 THR A CA 1
ATOM 3098 C C . THR A 1 419 ? 4.477 -21.218 -24.353 1.00 87.62 419 THR A C 1
ATOM 3100 O O . THR A 1 419 ? 4.197 -22.227 -23.708 1.00 87.62 419 THR A O 1
ATOM 3103 N N . GLU A 1 420 ? 4.094 -19.983 -24.036 1.00 85.56 420 GLU A N 1
ATOM 3104 C CA . GLU A 1 420 ? 3.372 -19.657 -22.807 1.00 85.56 420 GLU A CA 1
ATOM 3105 C C . GLU A 1 420 ? 2.119 -20.523 -22.595 1.00 85.56 420 GLU A C 1
ATOM 3107 O O . GLU A 1 420 ? 1.238 -20.624 -23.467 1.00 85.56 420 GLU A O 1
ATOM 3112 N N . THR A 1 421 ? 2.030 -21.153 -21.422 1.00 83.25 421 THR A N 1
ATOM 3113 C CA . THR A 1 421 ? 0.883 -21.939 -20.969 1.00 83.25 421 THR A CA 1
ATOM 3114 C C . THR A 1 421 ? 0.068 -21.138 -19.963 1.00 83.25 421 THR A C 1
ATOM 3116 O O . THR A 1 421 ? 0.279 -21.234 -18.764 1.00 83.25 421 THR A O 1
ATOM 3119 N N . ALA A 1 422 ? -0.963 -20.456 -20.461 1.00 78.44 422 ALA A N 1
ATOM 3120 C CA . ALA A 1 422 ? -1.804 -19.586 -19.641 1.00 78.44 422 ALA A CA 1
ATOM 3121 C C . ALA A 1 422 ? -2.319 -20.211 -18.321 1.00 78.44 422 ALA A C 1
ATOM 3123 O O . ALA A 1 422 ? -2.831 -21.344 -18.287 1.00 78.44 422 ALA A O 1
ATOM 3124 N N . TYR A 1 423 ? -2.279 -19.389 -17.275 1.00 74.88 423 TYR A N 1
ATOM 3125 C CA . TYR A 1 423 ? -2.694 -19.602 -15.892 1.00 74.88 423 TYR A CA 1
ATOM 3126 C C . TYR A 1 423 ? -1.932 -20.691 -15.126 1.00 74.88 423 TYR A C 1
ATOM 3128 O O . TYR A 1 423 ? -2.506 -21.336 -14.231 1.00 74.88 423 TYR A O 1
ATOM 3136 N N . ASN A 1 424 ? -0.667 -20.949 -15.458 1.00 79.69 424 ASN A N 1
ATOM 3137 C CA . ASN A 1 424 ? 0.174 -21.871 -14.686 1.00 79.69 424 ASN A CA 1
ATOM 3138 C C . ASN A 1 424 ? 1.075 -21.152 -13.658 1.00 79.69 424 ASN A C 1
ATOM 3140 O O . ASN A 1 424 ? 1.638 -21.823 -12.785 1.00 79.69 424 ASN A O 1
ATOM 3144 N N . GLY A 1 425 ? 1.129 -19.818 -13.686 1.00 74.62 425 GLY A N 1
ATOM 3145 C CA . GLY A 1 425 ? 1.929 -18.979 -12.798 1.00 74.62 425 GLY A CA 1
ATOM 3146 C C . GLY A 1 425 ? 3.418 -18.952 -13.145 1.00 74.62 425 GLY A C 1
ATOM 3147 O O . GLY A 1 425 ? 4.217 -18.603 -12.269 1.00 74.62 425 GLY A O 1
ATOM 3148 N N . ILE A 1 426 ? 3.797 -19.382 -14.350 1.00 83.06 426 ILE A N 1
ATOM 3149 C CA . ILE A 1 426 ? 5.171 -19.533 -14.835 1.00 83.06 426 ILE A CA 1
ATOM 3150 C C . ILE A 1 426 ? 5.268 -18.827 -16.190 1.00 83.06 426 ILE A C 1
ATOM 3152 O O . ILE A 1 426 ? 4.430 -19.042 -17.045 1.00 83.06 426 ILE A O 1
ATOM 3156 N N . ASP A 1 427 ? 6.309 -18.016 -16.373 1.00 85.31 427 ASP A N 1
ATOM 3157 C CA . ASP A 1 427 ? 6.682 -17.446 -17.677 1.00 85.31 427 ASP A CA 1
ATOM 3158 C C . ASP A 1 427 ? 7.410 -18.540 -18.481 1.00 85.31 427 ASP A C 1
ATOM 3160 O O . ASP A 1 427 ? 8.635 -18.645 -18.411 1.00 85.31 427 ASP A O 1
ATOM 3164 N N . ASP A 1 428 ? 6.659 -19.442 -19.126 1.00 90.62 428 ASP A N 1
ATOM 3165 C CA . ASP A 1 428 ? 7.193 -20.648 -19.780 1.00 90.62 428 ASP A CA 1
ATOM 3166 C C . ASP A 1 428 ? 8.090 -20.303 -20.975 1.00 90.62 428 ASP A C 1
ATOM 3168 O O . ASP A 1 428 ? 9.053 -21.019 -21.253 1.00 90.62 428 ASP A O 1
ATOM 3172 N N . ASP A 1 429 ? 7.770 -19.228 -21.706 1.00 90.62 429 ASP A N 1
ATOM 3173 C CA . ASP A 1 429 ? 8.527 -18.798 -22.888 1.00 90.62 429 ASP A CA 1
ATOM 3174 C C . ASP A 1 429 ? 9.550 -17.682 -22.612 1.00 90.62 429 ASP A C 1
ATOM 3176 O O . ASP A 1 429 ? 10.177 -17.155 -23.543 1.00 90.62 429 ASP A O 1
ATOM 3180 N N . CYS A 1 430 ? 9.770 -17.363 -21.332 1.00 89.88 430 CYS A N 1
ATOM 3181 C CA . CYS A 1 430 ? 10.699 -16.342 -20.851 1.00 89.88 430 CYS A CA 1
ATOM 3182 C C . CYS A 1 430 ? 10.505 -14.979 -21.540 1.00 89.88 430 CYS A C 1
ATOM 3184 O O . CYS A 1 430 ? 11.469 -14.228 -21.773 1.00 89.88 430 CYS A O 1
ATOM 3186 N N . ASN A 1 431 ? 9.268 -14.662 -21.922 1.00 86.81 431 ASN A N 1
ATOM 3187 C CA . ASN A 1 431 ? 8.903 -13.439 -22.605 1.00 86.81 431 ASN A CA 1
ATOM 3188 C C . ASN A 1 431 ? 7.806 -12.693 -21.822 1.00 86.81 431 ASN A C 1
ATOM 3190 O O . ASN A 1 431 ? 6.615 -12.946 -21.973 1.00 86.81 431 ASN A O 1
ATOM 3194 N N . PRO A 1 432 ? 8.150 -11.584 -21.145 1.00 77.38 432 PRO A N 1
ATOM 3195 C CA . PRO A 1 432 ? 7.189 -10.825 -20.341 1.00 77.38 432 PRO A CA 1
ATOM 3196 C C . PRO A 1 432 ? 6.122 -10.084 -21.170 1.00 77.38 432 PRO A C 1
ATOM 3198 O O . PRO A 1 432 ? 5.301 -9.352 -20.619 1.00 77.38 432 PRO A O 1
ATOM 3201 N N . SER A 1 433 ? 6.167 -10.185 -22.504 1.00 78.19 433 SER A N 1
ATOM 3202 C CA . SER A 1 433 ? 5.158 -9.627 -23.414 1.00 78.19 433 SER A CA 1
ATOM 3203 C C . SER A 1 433 ? 4.075 -10.634 -23.812 1.00 78.19 433 SER A C 1
ATOM 3205 O O . SER A 1 433 ? 3.194 -10.267 -24.592 1.00 78.19 433 SER A O 1
ATOM 3207 N N . THR A 1 434 ? 4.155 -11.875 -23.334 1.00 73.94 434 THR A N 1
ATOM 3208 C CA . THR A 1 434 ? 3.146 -12.936 -23.440 1.00 73.94 434 THR A CA 1
ATOM 3209 C C . THR A 1 434 ? 2.597 -13.193 -22.034 1.00 73.94 434 THR A C 1
ATOM 3211 O O . THR A 1 434 ? 3.022 -14.137 -21.392 1.00 73.94 434 THR A O 1
ATOM 3214 N N . PRO A 1 435 ? 1.730 -12.315 -21.487 1.00 67.06 435 PRO A N 1
ATOM 3215 C CA . PRO A 1 435 ? 1.364 -12.391 -20.077 1.00 67.06 435 PRO A CA 1
ATOM 3216 C C . PRO A 1 435 ? 0.528 -13.643 -19.778 1.00 67.06 435 PRO A C 1
ATOM 3218 O O . PRO A 1 435 ? -0.496 -13.863 -20.422 1.00 67.06 435 PRO A O 1
ATOM 3221 N N . ASP A 1 436 ? 0.934 -14.395 -18.753 1.00 72.06 436 ASP A N 1
ATOM 3222 C CA . ASP A 1 436 ? 0.252 -15.591 -18.229 1.00 72.06 436 ASP A CA 1
ATOM 3223 C C . ASP A 1 436 ? -1.218 -15.341 -17.803 1.00 72.06 436 ASP A C 1
ATOM 3225 O O . ASP A 1 436 ? -2.061 -16.236 -17.870 1.00 72.06 436 ASP A O 1
ATOM 3229 N N . ASP A 1 437 ? -1.537 -14.097 -17.415 1.00 74.19 437 ASP A N 1
ATOM 3230 C CA . ASP A 1 437 ? -2.791 -13.692 -16.752 1.00 74.19 437 ASP A CA 1
ATOM 3231 C C . ASP A 1 437 ? -3.674 -12.695 -17.559 1.00 74.19 437 ASP A C 1
ATOM 3233 O O . ASP A 1 437 ? -4.581 -12.102 -16.971 1.00 74.19 437 ASP A O 1
ATOM 3237 N N . ASP A 1 438 ? -3.398 -12.454 -18.853 1.00 77.50 438 ASP A N 1
ATOM 3238 C CA . ASP A 1 438 ? -4.176 -11.562 -19.758 1.00 77.50 438 ASP A CA 1
ATOM 3239 C C . ASP A 1 438 ? -4.280 -12.197 -21.161 1.00 77.50 438 ASP A C 1
ATOM 3241 O O . ASP A 1 438 ? -3.477 -11.918 -22.062 1.00 77.50 438 ASP A O 1
ATOM 3245 N N . ILE A 1 439 ? -5.231 -13.125 -21.339 1.00 82.62 439 ILE A N 1
ATOM 3246 C CA . ILE A 1 439 ? -5.338 -13.932 -22.570 1.00 82.62 439 ILE A CA 1
ATOM 3247 C C . ILE A 1 439 ? -5.774 -13.108 -23.791 1.00 82.62 439 ILE A C 1
ATOM 3249 O O . ILE A 1 439 ? -5.369 -13.421 -24.921 1.00 82.62 439 ILE A O 1
ATOM 3253 N N . ASP A 1 440 ? -6.636 -12.107 -23.617 1.00 82.19 440 ASP A N 1
ATOM 3254 C CA . ASP A 1 440 ? -7.222 -11.358 -24.730 1.00 82.19 440 ASP A CA 1
ATOM 3255 C C . ASP A 1 440 ? -6.515 -10.033 -25.069 1.00 82.19 440 ASP A C 1
ATOM 3257 O O . ASP A 1 440 ? -6.739 -9.474 -26.157 1.00 82.19 440 ASP A O 1
ATOM 3261 N N . GLY A 1 441 ? -5.575 -9.608 -24.222 1.00 83.00 441 GLY A N 1
ATOM 3262 C CA . GLY A 1 441 ? -4.657 -8.502 -24.448 1.00 83.00 441 GLY A CA 1
ATOM 3263 C C . GLY A 1 441 ? -5.298 -7.128 -24.290 1.00 83.00 441 GLY A C 1
ATOM 3264 O O . GLY A 1 441 ? -4.836 -6.165 -24.924 1.00 83.00 441 GLY A O 1
ATOM 3265 N N . ASP A 1 442 ? -6.373 -7.016 -23.514 1.00 84.31 442 ASP A N 1
ATOM 3266 C CA . ASP A 1 442 ? -7.056 -5.754 -23.250 1.00 84.31 442 ASP A CA 1
ATOM 3267 C C . ASP A 1 442 ? -6.491 -4.967 -22.056 1.00 84.31 442 ASP A C 1
ATOM 3269 O O . ASP A 1 442 ? -6.922 -3.833 -21.808 1.00 84.31 442 ASP A O 1
ATOM 3273 N N . THR A 1 443 ? -5.434 -5.498 -21.423 1.00 84.25 443 THR A N 1
ATOM 3274 C CA . THR A 1 443 ? -4.678 -4.954 -20.282 1.00 84.25 443 THR A CA 1
ATOM 3275 C C . THR A 1 443 ? -5.347 -5.093 -18.918 1.00 84.25 443 THR A C 1
ATOM 3277 O O . THR A 1 443 ? -4.788 -4.612 -17.920 1.00 84.25 443 THR A O 1
ATOM 3280 N N . TYR A 1 444 ? -6.510 -5.737 -18.847 1.00 83.00 444 TYR A N 1
ATOM 3281 C CA . TYR A 1 444 ? -7.102 -6.186 -17.599 1.00 83.00 444 TYR A CA 1
ATOM 3282 C C . TYR A 1 444 ? -6.638 -7.615 -17.316 1.00 83.00 444 TYR A C 1
ATOM 3284 O O . TYR A 1 444 ? -6.621 -8.470 -18.181 1.00 83.00 444 TYR A O 1
ATOM 3292 N N . LEU A 1 445 ? -6.182 -7.852 -16.086 1.00 83.19 445 LEU A N 1
ATOM 3293 C CA . LEU A 1 445 ? -5.761 -9.190 -15.669 1.00 83.19 445 LEU A CA 1
ATOM 3294 C C . LEU A 1 445 ? -6.995 -10.004 -15.274 1.00 83.19 445 LEU A C 1
ATOM 3296 O O . LEU A 1 445 ? -7.928 -9.426 -14.703 1.00 83.19 445 LEU A O 1
ATOM 3300 N N . VAL A 1 446 ? -6.927 -11.332 -15.383 1.00 80.69 446 VAL A N 1
ATOM 3301 C CA . VAL A 1 446 ? -7.977 -12.293 -14.976 1.00 80.69 446 VAL A CA 1
ATOM 3302 C C . VAL A 1 446 ? -8.560 -12.055 -13.573 1.00 80.69 446 VAL A C 1
ATOM 3304 O O . VAL A 1 446 ? -9.705 -12.386 -13.280 1.00 80.69 446 VAL A O 1
ATOM 3307 N N . ALA A 1 447 ? -7.788 -11.457 -12.659 1.00 80.06 447 ALA A N 1
ATOM 3308 C CA . ALA A 1 447 ? -8.252 -11.117 -11.311 1.00 80.06 447 ALA A CA 1
ATOM 3309 C C . ALA A 1 447 ? -9.303 -9.988 -11.280 1.00 80.06 447 ALA A C 1
ATOM 3311 O O . ALA A 1 447 ? -10.002 -9.816 -10.278 1.00 80.06 447 ALA A O 1
ATOM 3312 N N . THR A 1 448 ? -9.365 -9.186 -12.338 1.00 83.12 448 THR A N 1
ATOM 3313 C CA . THR A 1 448 ? -10.267 -8.042 -12.513 1.00 83.12 448 THR A CA 1
ATOM 3314 C C . THR A 1 448 ? -11.147 -8.162 -13.750 1.00 83.12 448 THR A C 1
ATOM 3316 O O . THR A 1 448 ? -12.150 -7.460 -13.812 1.00 83.12 448 THR A O 1
ATOM 3319 N N . ASP A 1 449 ? -10.793 -9.032 -14.693 1.00 87.69 449 ASP A N 1
ATOM 3320 C CA . ASP A 1 449 ? -11.560 -9.314 -15.896 1.00 87.69 449 ASP A CA 1
ATOM 3321 C C . ASP A 1 449 ? -12.555 -10.466 -15.667 1.00 87.69 449 ASP A C 1
ATOM 3323 O O . ASP A 1 449 ? -12.190 -11.561 -15.235 1.00 87.69 449 ASP A O 1
ATOM 3327 N N . CYS A 1 450 ? -13.838 -10.213 -15.920 1.00 90.31 450 CYS A N 1
ATOM 3328 C CA . CYS A 1 450 ? -14.898 -11.199 -15.753 1.00 90.31 450 CYS A CA 1
ATOM 3329 C C . CYS A 1 450 ? -15.049 -12.157 -16.956 1.00 90.31 450 CYS A C 1
ATOM 3331 O O . CYS A 1 450 ? -15.714 -13.191 -16.822 1.00 90.31 450 CYS A O 1
ATOM 3333 N N . ASP A 1 451 ? -14.414 -11.872 -18.098 1.00 89.31 451 ASP A N 1
ATOM 3334 C CA . ASP A 1 451 ? -14.297 -12.730 -19.284 1.00 89.31 451 ASP A CA 1
ATOM 3335 C C . ASP A 1 451 ? -12.960 -12.458 -20.004 1.00 89.31 451 ASP A C 1
ATOM 3337 O O . ASP A 1 451 ? -12.959 -11.973 -21.130 1.00 89.31 451 ASP A O 1
ATOM 3341 N N . ASP A 1 452 ? -11.849 -12.901 -19.396 1.00 86.12 452 ASP A N 1
ATOM 3342 C CA . ASP A 1 452 ? -10.439 -12.782 -19.857 1.00 86.12 452 ASP A CA 1
ATOM 3343 C C . ASP A 1 452 ? -10.146 -13.373 -21.261 1.00 86.12 452 ASP A C 1
ATOM 3345 O O . ASP A 1 452 ? -9.016 -13.449 -21.733 1.00 86.12 452 ASP A O 1
ATOM 3349 N N . SER A 1 453 ? -11.176 -13.888 -21.933 1.00 89.25 453 SER A N 1
ATOM 3350 C CA . SER A 1 453 ? -11.120 -14.404 -23.299 1.00 89.25 453 SER A CA 1
ATOM 3351 C C . SER A 1 453 ? -11.723 -13.449 -24.335 1.00 89.25 453 SER A C 1
ATOM 3353 O O . SER A 1 453 ? -11.797 -13.783 -25.528 1.00 89.25 453 SER A O 1
ATOM 3355 N N . ASN A 1 454 ? -12.221 -12.297 -23.897 1.00 90.12 454 ASN A N 1
ATOM 3356 C CA . ASN A 1 454 ? -13.018 -11.374 -24.676 1.00 90.12 454 ASN A CA 1
ATOM 3357 C C . ASN A 1 454 ? -12.730 -9.899 -24.309 1.00 90.12 454 ASN A C 1
ATOM 3359 O O . ASN A 1 454 ? -13.390 -9.354 -23.425 1.00 90.12 454 ASN A O 1
ATOM 3363 N N . PRO A 1 455 ? -11.984 -9.167 -25.161 1.00 91.50 455 PRO A N 1
ATOM 3364 C CA . PRO A 1 455 ? -11.421 -7.845 -24.845 1.00 91.50 455 PRO A CA 1
ATOM 3365 C C . PRO A 1 455 ? -12.460 -6.702 -24.836 1.00 91.50 455 PRO A C 1
ATOM 3367 O O . PRO A 1 455 ? -12.141 -5.515 -24.947 1.00 91.50 455 PRO A O 1
ATOM 3370 N N . ALA A 1 456 ? -13.744 -7.057 -24.886 1.00 92.38 456 ALA A N 1
ATOM 3371 C CA . ALA A 1 456 ? -14.887 -6.157 -24.827 1.00 92.38 456 ALA A CA 1
ATOM 3372 C C . ALA A 1 456 ? -15.679 -6.290 -23.518 1.00 92.38 456 ALA A C 1
ATOM 3374 O O . ALA A 1 456 ? -16.637 -5.538 -23.348 1.00 92.38 456 ALA A O 1
ATOM 3375 N N . VAL A 1 457 ? -15.324 -7.249 -22.663 1.00 92.38 457 VAL A N 1
ATOM 3376 C CA . VAL A 1 457 ? -15.920 -7.476 -21.348 1.00 92.38 457 VAL A CA 1
ATOM 3377 C C . VAL A 1 457 ? -14.805 -7.264 -20.345 1.00 92.38 457 VAL A C 1
ATOM 3379 O O . VAL A 1 457 ? -13.929 -8.097 -20.250 1.00 92.38 457 VAL A O 1
ATOM 3382 N N . ASN A 1 458 ? -14.802 -6.117 -19.680 1.00 92.12 458 ASN A N 1
ATOM 3383 C CA . ASN A 1 458 ? -13.760 -5.735 -18.737 1.00 92.12 458 ASN A CA 1
ATOM 3384 C C . ASN A 1 458 ? -14.232 -4.546 -17.888 1.00 92.12 458 ASN A C 1
ATOM 3386 O O . ASN A 1 458 ? -15.119 -3.803 -18.312 1.00 92.12 458 ASN A O 1
ATOM 3390 N N . PRO A 1 459 ? -13.575 -4.246 -16.752 1.00 91.94 459 PRO A N 1
ATOM 3391 C CA . PRO A 1 459 ? -13.931 -3.119 -15.881 1.00 91.94 459 PRO A CA 1
ATOM 3392 C C . PRO A 1 459 ? -13.965 -1.723 -16.527 1.00 91.94 459 PRO A C 1
ATOM 3394 O O . PRO A 1 459 ? -14.391 -0.749 -15.902 1.00 91.94 459 PRO A O 1
ATOM 3397 N N . GLY A 1 460 ? -13.405 -1.567 -17.729 1.00 88.94 460 GLY A N 1
ATOM 3398 C CA . GLY A 1 460 ? -13.409 -0.320 -18.494 1.00 88.94 460 GLY A CA 1
ATOM 3399 C C . GLY A 1 460 ? -14.502 -0.234 -19.559 1.00 88.94 460 GLY A C 1
ATOM 3400 O O . GLY A 1 460 ? -14.634 0.822 -20.194 1.00 88.94 460 GLY A O 1
ATOM 3401 N N . ALA A 1 461 ? -15.248 -1.313 -19.788 1.00 92.38 461 ALA A N 1
ATOM 3402 C CA . ALA A 1 461 ? -16.283 -1.387 -20.801 1.00 92.38 461 ALA A CA 1
ATOM 3403 C C . ALA A 1 461 ? -17.546 -0.611 -20.388 1.00 92.38 461 ALA A C 1
ATOM 3405 O O . ALA A 1 461 ? -17.649 -0.030 -19.309 1.00 92.38 461 ALA A O 1
ATOM 3406 N N . LEU A 1 462 ? -18.493 -0.512 -21.321 1.00 90.31 462 LEU A N 1
ATOM 3407 C CA . LEU A 1 462 ? -19.804 0.081 -21.076 1.00 90.31 462 LEU A CA 1
ATOM 3408 C C . LEU A 1 462 ? -20.840 -1.037 -21.072 1.00 90.31 462 LEU A C 1
ATOM 3410 O O . LEU A 1 462 ? -20.948 -1.725 -22.084 1.00 90.31 462 LEU A O 1
ATOM 3414 N N . GLU A 1 463 ? -21.654 -1.093 -20.021 1.00 89.56 463 GLU A N 1
ATOM 3415 C CA . GLU A 1 463 ? -22.710 -2.094 -19.865 1.00 89.56 463 GLU A CA 1
ATOM 3416 C C . GLU A 1 463 ? -23.741 -2.090 -21.012 1.00 89.56 463 GLU A C 1
ATOM 3418 O O . GLU A 1 463 ? -24.312 -1.040 -21.365 1.00 89.56 463 GLU A O 1
ATOM 3423 N N . ILE A 1 464 ? -23.987 -3.262 -21.617 1.00 90.31 464 ILE A N 1
ATOM 3424 C CA . ILE A 1 464 ? -24.940 -3.451 -22.717 1.00 90.31 464 ILE A CA 1
ATOM 3425 C C . ILE A 1 464 ? -26.119 -4.314 -22.260 1.00 90.31 464 ILE A C 1
ATOM 3427 O O . ILE A 1 464 ? -26.141 -5.535 -22.396 1.00 90.31 464 ILE A O 1
ATOM 3431 N N . LEU A 1 465 ? -27.208 -3.628 -21.913 1.00 91.06 465 LEU A N 1
ATOM 3432 C CA . LEU A 1 465 ? -28.454 -4.260 -21.476 1.00 91.06 465 LEU A CA 1
ATOM 3433 C C . LEU A 1 465 ? -28.964 -5.373 -22.416 1.00 91.06 465 LEU A C 1
ATOM 3435 O O . LEU A 1 465 ? -29.065 -5.206 -23.638 1.00 91.06 465 LEU A O 1
ATOM 3439 N N . ASP A 1 466 ? -29.415 -6.462 -21.798 1.00 90.12 466 ASP A N 1
ATOM 3440 C CA . ASP A 1 466 ? -30.060 -7.647 -22.366 1.00 90.12 466 ASP A CA 1
ATOM 3441 C C . ASP A 1 466 ? -29.167 -8.514 -23.281 1.00 90.12 466 ASP A C 1
ATOM 3443 O O . ASP A 1 466 ? -29.686 -9.335 -24.052 1.00 90.12 466 ASP A O 1
ATOM 3447 N N . ASN A 1 467 ? -27.838 -8.374 -23.222 1.00 89.56 467 ASN A N 1
ATOM 3448 C CA . ASN A 1 467 ? -26.913 -9.259 -23.944 1.00 89.56 467 ASN A CA 1
ATOM 3449 C C . ASN A 1 467 ? -26.533 -10.530 -23.145 1.00 89.56 467 ASN A C 1
ATOM 3451 O O . ASN A 1 467 ? -25.992 -11.473 -23.730 1.00 89.56 467 ASN A O 1
ATOM 3455 N N . GLY A 1 468 ? -26.884 -10.581 -21.853 1.00 84.50 468 GLY A N 1
ATOM 3456 C CA . GLY A 1 468 ? -26.621 -11.705 -20.952 1.00 84.50 468 GLY A CA 1
ATOM 3457 C C . GLY A 1 468 ? -25.167 -11.815 -20.486 1.00 84.50 468 GLY A C 1
ATOM 3458 O O . GLY A 1 468 ? -24.749 -12.919 -20.131 1.00 84.50 468 GLY A O 1
ATOM 3459 N N . LYS A 1 469 ? -24.414 -10.717 -20.542 1.00 87.94 469 LYS A N 1
ATOM 3460 C CA . LYS A 1 469 ? -23.069 -10.555 -19.999 1.00 87.94 469 LYS A CA 1
ATOM 3461 C C . LYS A 1 469 ? -23.079 -9.369 -19.033 1.00 87.94 469 LYS A C 1
ATOM 3463 O O . LYS A 1 469 ? -23.885 -8.472 -19.218 1.00 87.94 469 LYS A O 1
ATOM 3468 N N . ASP A 1 470 ? -22.204 -9.427 -18.041 1.00 89.56 470 ASP A N 1
ATOM 3469 C CA . ASP A 1 470 ? -21.777 -8.267 -17.258 1.00 89.56 470 ASP A CA 1
ATOM 3470 C C . ASP A 1 470 ? -20.589 -7.704 -18.043 1.00 89.56 470 ASP A C 1
ATOM 3472 O O . ASP A 1 470 ? -19.516 -8.308 -18.035 1.00 89.56 470 ASP A O 1
ATOM 3476 N N . ASP A 1 471 ? -20.820 -6.706 -18.899 1.00 93.00 471 ASP A N 1
ATOM 3477 C CA . ASP A 1 471 ? -19.780 -6.211 -19.803 1.00 93.00 471 ASP A CA 1
ATOM 3478 C C . ASP A 1 471 ? -18.765 -5.358 -19.048 1.00 93.00 471 ASP A C 1
ATOM 3480 O O . ASP A 1 471 ? -17.586 -5.393 -19.393 1.00 93.00 471 ASP A O 1
ATOM 3484 N N . ASP A 1 472 ? -19.207 -4.586 -18.052 1.00 92.06 472 ASP A N 1
ATOM 3485 C CA . ASP A 1 472 ? -18.340 -3.697 -17.275 1.00 92.06 472 ASP A CA 1
ATOM 3486 C C . ASP A 1 472 ? -17.775 -4.313 -15.990 1.00 92.06 472 ASP A C 1
ATOM 3488 O O . ASP A 1 472 ? -17.101 -3.623 -15.222 1.00 92.06 472 ASP A O 1
ATOM 3492 N N . CYS A 1 473 ? -17.991 -5.615 -15.783 1.00 91.56 473 CYS A N 1
ATOM 3493 C CA . CYS A 1 473 ? -17.558 -6.381 -14.616 1.00 91.56 473 CYS A CA 1
ATOM 3494 C C . CYS A 1 473 ? -17.922 -5.702 -13.280 1.00 91.56 473 CYS A C 1
ATOM 3496 O O . CYS A 1 473 ? -17.228 -5.890 -12.268 1.00 91.56 473 CYS A O 1
ATOM 3498 N N . ASP A 1 474 ? -18.965 -4.865 -13.270 1.00 89.56 474 ASP A N 1
ATOM 3499 C CA . ASP A 1 474 ? -19.453 -4.172 -12.090 1.00 89.56 474 ASP A CA 1
ATOM 3500 C C . ASP A 1 474 ? -20.765 -4.822 -11.640 1.00 89.56 474 ASP A C 1
ATOM 3502 O O . ASP A 1 474 ? -21.839 -4.467 -12.116 1.00 89.56 474 ASP A O 1
ATOM 3506 N N . PRO A 1 475 ? -20.750 -5.664 -10.592 1.00 84.31 475 PRO A N 1
ATOM 3507 C CA . PRO A 1 475 ? -21.971 -6.291 -10.087 1.00 84.31 475 PRO A CA 1
ATOM 3508 C C . PRO A 1 475 ? -22.977 -5.285 -9.485 1.00 84.31 475 PRO A C 1
ATOM 3510 O O . PRO A 1 475 ? -24.017 -5.688 -8.959 1.00 84.31 475 PRO A O 1
ATOM 3513 N N . ASN A 1 476 ? -22.655 -3.983 -9.471 1.00 84.38 476 ASN A N 1
ATOM 3514 C CA . ASN A 1 476 ? -23.552 -2.903 -9.070 1.00 84.38 476 ASN A CA 1
ATOM 3515 C C . ASN A 1 476 ? -24.292 -2.240 -10.246 1.00 84.38 476 ASN A C 1
ATOM 3517 O O . ASN A 1 476 ? -25.120 -1.352 -9.999 1.00 84.38 476 ASN A O 1
ATOM 3521 N N . THR A 1 477 ? -24.021 -2.629 -11.492 1.00 87.75 477 THR A N 1
ATOM 3522 C CA . THR A 1 477 ? -24.796 -2.233 -12.672 1.00 87.75 477 THR A CA 1
ATOM 3523 C C . THR A 1 477 ? -25.853 -3.296 -12.981 1.00 87.75 477 THR A C 1
ATOM 3525 O O . THR A 1 477 ? -25.850 -4.396 -12.432 1.00 87.75 477 THR A O 1
ATOM 3528 N N . VAL A 1 478 ? -26.888 -2.909 -13.730 1.00 89.25 478 VAL A N 1
ATOM 3529 C CA . VAL A 1 478 ? -27.963 -3.836 -14.110 1.00 89.25 478 VAL A CA 1
ATOM 3530 C C . VAL A 1 478 ? -27.762 -4.272 -15.547 1.00 89.25 478 VAL A C 1
ATOM 3532 O O . VAL A 1 478 ? -27.694 -3.422 -16.429 1.00 89.25 478 VAL A O 1
ATOM 3535 N N . ASP A 1 479 ? -27.824 -5.577 -15.785 1.00 88.50 479 ASP A N 1
ATOM 3536 C CA . ASP A 1 479 ? -27.673 -6.150 -17.132 1.00 88.50 479 ASP A CA 1
ATOM 3537 C C . ASP A 1 479 ? -29.011 -6.220 -17.880 1.00 88.50 479 ASP A C 1
ATOM 3539 O O . ASP A 1 479 ? -29.085 -6.562 -19.058 1.00 88.50 479 ASP A O 1
ATOM 3543 N N . SER A 1 480 ? -30.123 -5.951 -17.192 1.00 87.75 480 SER A N 1
ATOM 3544 C CA . SER A 1 480 ? -31.474 -6.119 -17.725 1.00 87.75 480 SER A CA 1
ATOM 3545 C C . SER A 1 480 ? -32.170 -4.775 -17.898 1.00 87.75 480 SER A C 1
ATOM 3547 O O . SER A 1 480 ? -32.356 -4.015 -16.945 1.00 87.75 480 SER A O 1
ATOM 3549 N N . SER A 1 481 ? -32.759 -4.548 -19.073 1.00 90.06 481 SER A N 1
ATOM 3550 C CA . SER A 1 481 ? -33.620 -3.377 -19.292 1.00 90.06 481 SER A CA 1
ATOM 3551 C C . SER A 1 481 ? -34.876 -3.382 -18.411 1.00 90.06 481 SER A C 1
ATOM 3553 O O . SER A 1 481 ? -35.376 -2.319 -18.039 1.00 90.06 481 SER A O 1
ATOM 3555 N N . VAL A 1 482 ? -35.366 -4.569 -18.025 1.00 91.62 482 VAL A N 1
ATOM 3556 C CA . VAL A 1 482 ? -36.450 -4.727 -17.036 1.00 91.62 482 VAL A CA 1
ATOM 3557 C C . VAL A 1 482 ? -36.024 -4.223 -15.655 1.00 91.62 482 VAL A C 1
ATOM 3559 O O . VAL A 1 482 ? -36.740 -3.425 -15.057 1.00 91.62 482 VAL A O 1
ATOM 3562 N N . GLU A 1 483 ? -34.859 -4.633 -15.157 1.00 92.06 483 GLU A N 1
ATOM 3563 C CA . GLU A 1 483 ? -34.323 -4.168 -13.876 1.00 92.06 483 GLU A CA 1
ATOM 3564 C C . GLU A 1 483 ? -34.004 -2.676 -13.869 1.00 92.06 483 GLU A C 1
ATOM 3566 O O . GLU A 1 483 ? -34.319 -1.990 -12.896 1.00 92.06 483 GLU A O 1
ATOM 3571 N N . GLN A 1 484 ? -33.502 -2.134 -14.979 1.00 92.44 484 GLN A N 1
ATOM 3572 C CA . GLN A 1 484 ? -33.336 -0.690 -15.119 1.00 92.44 484 GLN A CA 1
ATOM 3573 C C . GLN A 1 484 ? -34.677 0.051 -14.990 1.00 92.44 484 GLN A C 1
ATOM 3575 O O . GLN A 1 484 ? -34.755 1.080 -14.319 1.00 92.44 484 GLN A O 1
ATOM 3580 N N . ALA A 1 485 ? -35.757 -0.487 -15.567 1.00 91.81 485 ALA A N 1
ATOM 3581 C CA . ALA A 1 485 ? -37.092 0.081 -15.395 1.00 91.81 485 ALA A CA 1
ATOM 3582 C C . ALA A 1 485 ? -37.596 -0.035 -13.943 1.00 91.81 485 ALA A C 1
ATOM 3584 O O . ALA A 1 485 ? -38.247 0.888 -13.453 1.00 91.81 485 ALA A O 1
ATOM 3585 N N . LEU A 1 486 ? -37.275 -1.121 -13.231 1.00 93.12 486 LEU A N 1
ATOM 3586 C CA . LEU A 1 486 ? -37.583 -1.256 -11.801 1.00 93.12 486 LEU A CA 1
ATOM 3587 C C . LEU A 1 486 ? -36.820 -0.226 -10.961 1.00 93.12 486 LEU A C 1
ATOM 3589 O O . LEU A 1 486 ? -37.417 0.388 -10.079 1.00 93.12 486 LEU A O 1
ATOM 3593 N N . LEU A 1 487 ? -35.539 0.021 -11.250 1.00 92.56 487 LEU A N 1
ATOM 3594 C CA . LEU A 1 487 ? -34.758 1.075 -10.595 1.00 92.56 487 LEU A CA 1
ATOM 3595 C C . LEU A 1 487 ? -35.356 2.462 -10.841 1.00 92.56 487 LEU A C 1
ATOM 3597 O O . LEU A 1 487 ? -35.420 3.275 -9.915 1.00 92.56 487 LEU A O 1
ATOM 3601 N N . ASP A 1 488 ? -35.823 2.733 -12.059 1.00 92.00 488 ASP A N 1
ATOM 3602 C CA . ASP A 1 488 ? -36.509 3.984 -12.383 1.00 92.00 488 ASP A CA 1
ATOM 3603 C C . ASP A 1 488 ? -37.812 4.122 -11.576 1.00 92.00 488 ASP A C 1
ATOM 3605 O O . ASP A 1 488 ? -38.069 5.185 -11.011 1.00 92.00 488 ASP A O 1
ATOM 3609 N N . MET A 1 489 ? -38.593 3.040 -11.445 1.00 91.75 489 MET A N 1
ATOM 3610 C CA . MET A 1 489 ? -39.809 3.007 -10.620 1.00 91.75 489 MET A CA 1
ATOM 3611 C C . MET A 1 489 ? -39.511 3.207 -9.127 1.00 91.75 489 MET A C 1
ATOM 3613 O O . MET A 1 489 ? -40.200 3.981 -8.471 1.00 91.75 489 MET A O 1
ATOM 3617 N N . ILE A 1 490 ? -38.473 2.559 -8.585 1.00 91.69 490 ILE A N 1
ATOM 3618 C CA . ILE A 1 490 ? -38.035 2.710 -7.183 1.00 91.69 490 ILE A CA 1
ATOM 3619 C C . ILE A 1 490 ? -37.600 4.154 -6.892 1.00 91.69 490 ILE A C 1
ATOM 3621 O O . ILE A 1 490 ? -37.777 4.662 -5.783 1.00 91.69 490 ILE A O 1
ATOM 3625 N N . ASN A 1 491 ? -37.006 4.834 -7.872 1.00 90.44 491 ASN A N 1
ATOM 3626 C CA . ASN A 1 491 ? -36.536 6.208 -7.717 1.00 90.44 491 ASN A CA 1
ATOM 3627 C C . ASN A 1 491 ? -37.607 7.273 -7.994 1.00 90.44 491 ASN A C 1
ATOM 3629 O O . ASN A 1 491 ? -37.354 8.451 -7.716 1.00 90.44 491 ASN A O 1
ATOM 3633 N N . ASP A 1 492 ? -38.782 6.891 -8.494 1.00 90.19 492 ASP A N 1
ATOM 3634 C CA . ASP A 1 492 ? -39.890 7.806 -8.750 1.00 90.19 492 ASP A CA 1
ATOM 3635 C C . ASP A 1 492 ? -40.665 8.114 -7.449 1.00 90.19 492 ASP A C 1
ATOM 3637 O O . ASP A 1 492 ? -41.306 7.232 -6.876 1.00 90.19 492 ASP A O 1
ATOM 3641 N N . PRO A 1 493 ? -40.662 9.371 -6.957 1.00 84.00 493 PRO A N 1
ATOM 3642 C CA . PRO A 1 493 ? -41.390 9.743 -5.744 1.00 84.00 493 PRO A CA 1
ATOM 3643 C C . PRO A 1 493 ? -42.922 9.689 -5.884 1.00 84.00 493 PRO A C 1
ATOM 3645 O O . PRO A 1 493 ? -43.614 9.852 -4.877 1.00 84.00 493 PRO A O 1
ATOM 3648 N N . GLU A 1 494 ? -43.465 9.527 -7.096 1.00 88.94 494 GLU A N 1
ATOM 3649 C CA . GLU A 1 494 ? -44.907 9.440 -7.365 1.00 88.94 494 GLU A CA 1
ATOM 3650 C C . GLU A 1 494 ? -45.397 8.004 -7.643 1.00 88.94 494 GLU A C 1
ATOM 3652 O O . GLU A 1 494 ? -46.579 7.824 -7.949 1.00 88.94 494 GLU A O 1
ATOM 3657 N N . VAL A 1 495 ? -44.534 6.987 -7.517 1.00 88.25 495 VAL A N 1
ATOM 3658 C CA . VAL A 1 495 ? -44.878 5.584 -7.810 1.00 88.25 495 VAL A CA 1
ATOM 3659 C C . VAL A 1 495 ? -45.990 5.043 -6.894 1.00 88.25 495 VAL A C 1
ATOM 3661 O O . VAL A 1 495 ? -45.999 5.284 -5.683 1.00 88.25 495 VAL A O 1
ATOM 3664 N N . ASP A 1 496 ? -46.942 4.290 -7.462 1.00 88.00 496 ASP A N 1
ATOM 3665 C CA . ASP A 1 496 ? -47.908 3.513 -6.674 1.00 88.00 496 ASP A CA 1
ATOM 3666 C C . ASP A 1 496 ? -47.222 2.247 -6.148 1.00 88.00 496 ASP A C 1
ATOM 3668 O O . ASP A 1 496 ? -46.712 1.433 -6.917 1.00 88.00 496 ASP A O 1
ATOM 3672 N N . VAL A 1 497 ? -47.204 2.085 -4.825 1.00 84.56 497 VAL A N 1
ATOM 3673 C CA . VAL A 1 497 ? -46.488 0.985 -4.162 1.00 84.56 497 VAL A CA 1
ATOM 3674 C C . VAL A 1 497 ? -47.048 -0.389 -4.550 1.00 84.56 497 VAL A C 1
ATOM 3676 O O . VAL A 1 497 ? -46.279 -1.340 -4.616 1.00 84.56 497 VAL A O 1
ATOM 3679 N N . ASN A 1 498 ? -48.343 -0.503 -4.875 1.00 85.75 498 ASN A N 1
ATOM 3680 C CA . ASN A 1 498 ? -48.919 -1.786 -5.303 1.00 85.75 498 ASN A CA 1
ATOM 3681 C C . ASN A 1 498 ? -48.473 -2.147 -6.727 1.00 85.75 498 ASN A C 1
ATOM 3683 O O . ASN A 1 498 ? -48.168 -3.303 -7.002 1.00 85.75 498 ASN A O 1
ATOM 3687 N N . ASP A 1 499 ? -48.397 -1.155 -7.624 1.00 87.44 499 ASP A N 1
ATOM 3688 C CA . ASP A 1 499 ? -47.888 -1.368 -8.985 1.00 87.44 499 ASP A CA 1
ATOM 3689 C C . ASP A 1 499 ? -46.396 -1.753 -8.951 1.00 87.44 499 ASP A C 1
ATOM 3691 O O . ASP A 1 499 ? -45.942 -2.574 -9.751 1.00 87.44 499 ASP A O 1
ATOM 3695 N N . LEU A 1 500 ? -45.634 -1.187 -8.006 1.00 90.06 500 LEU A N 1
ATOM 3696 C CA . LEU A 1 500 ? -44.238 -1.549 -7.766 1.00 90.06 500 LEU A CA 1
ATOM 3697 C C . LEU A 1 500 ? -44.100 -2.976 -7.208 1.00 90.06 500 LEU A C 1
ATOM 3699 O O . LEU A 1 500 ? -43.270 -3.732 -7.707 1.00 90.06 500 LEU A O 1
ATOM 3703 N N . GLU A 1 501 ? -44.916 -3.369 -6.227 1.00 89.62 501 GLU A N 1
ATOM 3704 C CA . GLU A 1 501 ? -44.928 -4.729 -5.663 1.00 89.62 501 GLU A CA 1
ATOM 3705 C C . GLU A 1 501 ? -45.231 -5.791 -6.734 1.00 89.62 501 GLU A C 1
ATOM 3707 O O . GLU A 1 501 ? -44.511 -6.792 -6.845 1.00 89.62 501 GLU A O 1
ATOM 3712 N N . ASP A 1 502 ? -46.256 -5.558 -7.560 1.00 90.31 502 ASP A N 1
ATOM 3713 C CA . ASP A 1 502 ? -46.627 -6.446 -8.665 1.00 90.31 502 ASP A CA 1
ATOM 3714 C C . ASP A 1 502 ? -45.479 -6.576 -9.681 1.00 90.31 502 ASP A C 1
ATOM 3716 O O . ASP A 1 502 ? -45.178 -7.681 -10.147 1.00 90.31 502 ASP A O 1
ATOM 3720 N N . ALA A 1 503 ? -44.805 -5.466 -10.005 1.00 91.94 503 ALA A N 1
ATOM 3721 C CA . ALA A 1 503 ? -43.672 -5.451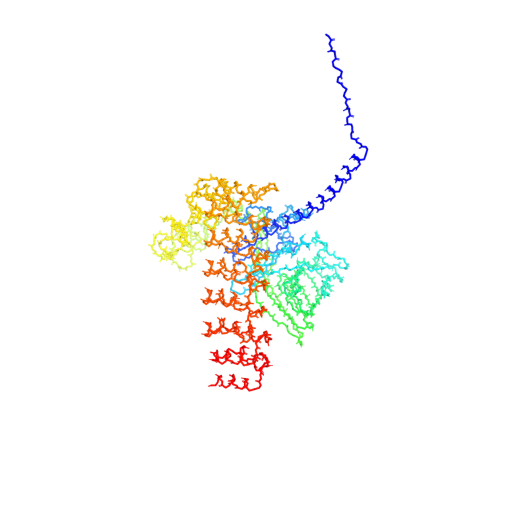 -10.927 1.00 91.94 503 ALA A CA 1
ATOM 3722 C C . ALA A 1 503 ? -42.453 -6.205 -10.367 1.00 91.94 503 ALA A C 1
ATOM 3724 O O . ALA A 1 503 ? -41.883 -7.043 -11.067 1.00 91.94 503 ALA A O 1
ATOM 3725 N N . LEU A 1 504 ? -42.091 -5.967 -9.102 1.00 92.75 504 LEU A N 1
ATOM 3726 C CA . LEU A 1 504 ? -40.984 -6.646 -8.417 1.00 92.75 504 LEU A CA 1
ATOM 3727 C C . LEU A 1 504 ? -41.237 -8.154 -8.295 1.00 92.75 504 LEU A C 1
ATOM 3729 O O . LEU A 1 504 ? -40.349 -8.965 -8.557 1.00 92.75 504 LEU A O 1
ATOM 3733 N N . THR A 1 505 ? -42.467 -8.545 -7.954 1.00 91.75 505 THR A N 1
ATOM 3734 C CA . THR A 1 505 ? -42.863 -9.956 -7.856 1.00 91.75 505 THR A CA 1
ATOM 3735 C C . THR A 1 505 ? -42.797 -10.647 -9.217 1.00 91.75 505 THR A C 1
ATOM 3737 O O . THR A 1 505 ? -42.317 -11.774 -9.317 1.00 91.75 505 THR A O 1
ATOM 3740 N N . ALA A 1 506 ? -43.268 -9.985 -10.278 1.00 91.69 506 ALA A N 1
ATOM 3741 C CA . ALA A 1 506 ? -43.276 -10.547 -11.627 1.00 91.69 506 ALA A CA 1
ATOM 3742 C C . ALA A 1 506 ? -41.874 -10.672 -12.241 1.00 91.69 506 ALA A C 1
ATOM 3744 O O . ALA A 1 506 ? -41.655 -11.565 -13.059 1.00 91.69 506 ALA A O 1
ATOM 3745 N N . ALA A 1 507 ? -40.957 -9.782 -11.863 1.00 91.56 507 ALA A N 1
ATOM 3746 C CA . ALA A 1 507 ? -39.579 -9.775 -12.336 1.00 91.56 507 ALA A CA 1
ATOM 3747 C C . ALA A 1 507 ? -38.631 -10.636 -11.487 1.00 91.56 507 ALA A C 1
ATOM 3749 O O . ALA A 1 507 ? -37.502 -10.849 -11.904 1.00 91.56 507 ALA A O 1
ATOM 3750 N N . SER A 1 508 ? -39.075 -11.150 -10.333 1.00 90.06 508 SER A N 1
ATOM 3751 C CA . SER A 1 508 ? -38.239 -11.996 -9.474 1.00 90.06 508 SER A CA 1
ATOM 3752 C C . SER A 1 508 ? -37.824 -13.309 -10.183 1.00 90.06 508 SER A C 1
ATOM 3754 O O . SER A 1 508 ? -38.671 -13.944 -10.826 1.00 90.06 508 SER A O 1
ATOM 3756 N N . PRO A 1 509 ? -36.568 -13.779 -10.030 1.00 90.88 509 PRO A N 1
ATOM 3757 C CA . PRO A 1 509 ? -35.535 -13.225 -9.156 1.00 90.88 509 PRO A CA 1
ATOM 3758 C C . PRO A 1 509 ? -34.900 -11.930 -9.697 1.00 90.88 509 PRO A C 1
ATOM 3760 O O . PRO A 1 509 ? -34.724 -11.779 -10.899 1.00 90.88 509 PRO A O 1
ATOM 3763 N N . LEU A 1 510 ? -34.575 -11.021 -8.784 1.00 90.75 510 LEU A N 1
ATOM 3764 C CA . LEU A 1 510 ? -34.029 -9.683 -8.978 1.00 90.75 510 LEU A CA 1
ATOM 3765 C C . LEU A 1 510 ? -32.539 -9.676 -8.631 1.00 90.75 510 LEU A C 1
ATOM 3767 O O . LEU A 1 510 ? -32.124 -10.357 -7.690 1.00 90.75 510 LEU A O 1
ATOM 3771 N N . SER A 1 511 ? -31.764 -8.849 -9.324 1.00 90.44 511 SER A N 1
ATOM 3772 C CA . SER A 1 511 ? -30.372 -8.575 -8.979 1.00 90.44 511 SER A CA 1
ATOM 3773 C C . SER A 1 511 ? -30.219 -7.877 -7.626 1.00 90.44 511 SER A C 1
ATOM 3775 O O . SER A 1 511 ? -31.116 -7.184 -7.120 1.00 90.44 511 SER A O 1
ATOM 3777 N N . ASP A 1 512 ? -29.020 -8.012 -7.058 1.00 90.44 512 ASP A N 1
ATOM 3778 C CA . ASP A 1 512 ? -28.613 -7.308 -5.844 1.00 90.44 512 ASP A CA 1
ATOM 3779 C C . ASP A 1 512 ? -28.772 -5.790 -5.985 1.00 90.44 512 ASP A C 1
ATOM 3781 O O . ASP A 1 512 ? -29.150 -5.125 -5.025 1.00 90.44 512 ASP A O 1
ATOM 3785 N N . VAL A 1 513 ? -28.566 -5.230 -7.178 1.00 90.75 513 VAL A N 1
ATOM 3786 C CA . VAL A 1 513 ? -28.706 -3.791 -7.439 1.00 90.75 513 VAL A CA 1
ATOM 3787 C C . VAL A 1 513 ? -30.127 -3.310 -7.161 1.00 90.75 513 VAL A C 1
ATOM 3789 O O . VAL A 1 513 ? -30.336 -2.323 -6.444 1.00 90.75 513 VAL A O 1
ATOM 3792 N N . VAL A 1 514 ? -31.124 -4.034 -7.679 1.00 92.38 514 VAL A N 1
ATOM 3793 C CA . VAL A 1 514 ? -32.542 -3.714 -7.474 1.00 92.38 514 VAL A CA 1
ATOM 3794 C C . VAL A 1 514 ? -32.923 -3.905 -6.010 1.00 92.38 514 VAL A C 1
ATOM 3796 O O . VAL A 1 514 ? -33.560 -3.026 -5.423 1.00 92.38 514 VAL A O 1
ATOM 3799 N N . LEU A 1 515 ? -32.507 -5.014 -5.391 1.00 90.88 515 LEU A N 1
ATOM 3800 C CA . LEU A 1 515 ? -32.790 -5.295 -3.981 1.00 90.88 515 LEU A CA 1
ATOM 3801 C C . LEU A 1 515 ? -32.159 -4.250 -3.056 1.00 90.88 515 LEU A C 1
ATOM 3803 O O . LEU A 1 515 ? -32.810 -3.781 -2.122 1.00 90.88 515 LEU A O 1
ATOM 3807 N N . TYR A 1 516 ? -30.926 -3.828 -3.337 1.00 90.56 516 TYR A N 1
ATOM 3808 C CA . TYR A 1 516 ? -30.225 -2.806 -2.570 1.00 90.56 516 TYR A CA 1
ATOM 3809 C C . TYR A 1 516 ? -30.949 -1.462 -2.657 1.00 90.56 516 TYR A C 1
ATOM 3811 O O . TYR A 1 516 ? -31.182 -0.823 -1.628 1.00 90.56 516 TYR A O 1
ATOM 3819 N N . ALA A 1 517 ? -31.349 -1.043 -3.862 1.00 89.69 517 ALA A N 1
ATOM 3820 C CA . ALA A 1 517 ? -32.109 0.187 -4.066 1.00 89.69 517 ALA A CA 1
ATOM 3821 C C . ALA A 1 517 ? -33.469 0.141 -3.354 1.00 89.69 517 ALA A C 1
ATOM 3823 O O . ALA A 1 517 ? -33.873 1.112 -2.711 1.00 89.69 517 ALA A O 1
ATOM 3824 N N . LEU A 1 518 ? -34.156 -0.999 -3.425 1.00 88.50 518 LEU A N 1
ATOM 3825 C CA . LEU A 1 518 ? -35.440 -1.222 -2.770 1.00 88.50 518 LEU A CA 1
ATOM 3826 C C . LEU A 1 518 ? -35.328 -1.122 -1.244 1.00 88.50 518 LEU A C 1
ATOM 3828 O O . LEU A 1 518 ? -36.163 -0.487 -0.600 1.00 88.50 518 LEU A O 1
ATOM 3832 N N . ILE A 1 519 ? -34.293 -1.734 -0.668 1.00 86.06 519 ILE A N 1
ATOM 3833 C CA . ILE A 1 519 ? -33.993 -1.697 0.765 1.00 86.06 519 ILE A CA 1
ATOM 3834 C C . ILE A 1 519 ? -33.631 -0.271 1.213 1.00 86.06 519 ILE A C 1
ATOM 3836 O O . ILE A 1 519 ? -34.152 0.204 2.218 1.00 86.06 519 ILE A O 1
ATOM 3840 N N . ASP A 1 520 ? -32.811 0.453 0.445 1.00 86.81 520 ASP A N 1
ATOM 3841 C CA . ASP A 1 520 ? -32.343 1.799 0.804 1.00 86.81 520 ASP A CA 1
ATOM 3842 C C . ASP A 1 520 ? -33.465 2.846 0.876 1.00 86.81 520 ASP A C 1
ATOM 3844 O O . ASP A 1 520 ? -33.383 3.798 1.654 1.00 86.81 520 ASP A O 1
ATOM 3848 N N . LYS A 1 521 ? -34.520 2.681 0.072 1.00 83.81 521 LYS A N 1
ATOM 3849 C CA . LYS A 1 521 ? -35.616 3.653 -0.018 1.00 83.81 521 LYS A CA 1
ATOM 3850 C C . LYS A 1 521 ? -36.744 3.439 0.992 1.00 83.81 521 LYS A C 1
ATOM 3852 O O . LYS A 1 521 ? -37.549 4.355 1.154 1.00 83.81 521 LYS A O 1
ATOM 3857 N N . GLU A 1 522 ? -36.823 2.271 1.633 1.00 78.25 522 GLU A N 1
ATOM 3858 C CA . GLU A 1 522 ? -37.855 1.931 2.633 1.00 78.25 522 GLU A CA 1
ATOM 3859 C C . GLU A 1 522 ? -39.307 2.216 2.161 1.00 78.25 522 GLU A C 1
ATOM 3861 O O . GLU A 1 522 ? -40.142 2.715 2.916 1.00 78.25 522 GLU A O 1
ATOM 3866 N N . ILE A 1 523 ? -39.618 1.949 0.884 1.00 76.31 523 ILE A N 1
ATOM 3867 C CA . ILE A 1 523 ? -40.890 2.356 0.243 1.00 76.31 523 ILE A CA 1
ATOM 3868 C C . ILE A 1 523 ? -42.052 1.422 0.613 1.00 76.31 523 ILE A C 1
ATOM 3870 O O . ILE A 1 523 ? -43.202 1.862 0.675 1.00 76.31 523 ILE A O 1
ATOM 3874 N N . MET A 1 524 ? -41.775 0.136 0.847 1.00 75.38 524 MET A N 1
ATOM 3875 C CA . MET A 1 524 ? -42.808 -0.887 1.051 1.00 75.38 524 MET A CA 1
ATOM 3876 C C . MET A 1 524 ? -43.098 -1.160 2.533 1.00 75.38 524 MET A C 1
ATOM 3878 O O . MET A 1 524 ? -42.350 -0.766 3.430 1.00 75.38 524 MET A O 1
ATOM 3882 N N . ASN A 1 525 ? -44.211 -1.842 2.818 1.00 77.25 525 ASN A N 1
ATOM 3883 C CA . ASN A 1 525 ? -44.497 -2.289 4.180 1.00 77.25 525 ASN A CA 1
ATOM 3884 C C . ASN A 1 525 ? -43.734 -3.591 4.503 1.00 77.25 525 ASN A C 1
ATOM 3886 O O . ASN A 1 525 ? -43.230 -4.270 3.612 1.00 77.25 525 ASN A O 1
ATOM 3890 N N . SER A 1 526 ? -43.642 -3.951 5.787 1.00 73.00 526 SER A N 1
ATOM 3891 C CA . SER A 1 526 ? -42.821 -5.087 6.232 1.00 73.00 526 SER A CA 1
ATOM 3892 C C . SER A 1 526 ? -43.213 -6.439 5.626 1.00 73.00 526 SER A C 1
ATOM 3894 O O . SER A 1 526 ? -42.347 -7.285 5.442 1.00 73.00 526 SER A O 1
ATOM 3896 N N . ASN A 1 527 ? -44.497 -6.655 5.319 1.00 76.25 527 ASN A N 1
ATOM 3897 C CA . ASN A 1 527 ? -44.954 -7.926 4.751 1.00 76.25 527 ASN A CA 1
ATOM 3898 C C . ASN A 1 527 ? -44.567 -8.043 3.270 1.00 76.25 527 ASN A C 1
ATOM 3900 O O . ASN A 1 527 ? -44.143 -9.112 2.837 1.00 76.25 527 ASN A O 1
ATOM 3904 N N . ASP A 1 528 ? -44.674 -6.949 2.512 1.00 80.25 528 ASP A N 1
ATOM 3905 C CA . ASP A 1 528 ? -44.314 -6.937 1.089 1.00 80.25 528 ASP A CA 1
ATOM 3906 C C . ASP A 1 528 ? -42.795 -7.143 0.936 1.00 80.25 528 ASP A C 1
ATOM 3908 O O . ASP A 1 528 ? -42.347 -7.922 0.097 1.00 80.25 528 ASP A O 1
ATOM 3912 N N . TYR A 1 529 ? -41.989 -6.526 1.816 1.00 81.25 529 TYR A N 1
ATOM 3913 C CA . TYR A 1 529 ? -40.544 -6.775 1.883 1.00 81.25 529 TYR A CA 1
ATOM 3914 C C . TYR A 1 529 ? -40.225 -8.249 2.144 1.00 81.25 529 TYR A C 1
ATOM 3916 O O . TYR A 1 529 ? -39.398 -8.822 1.441 1.00 81.25 529 TYR A O 1
ATOM 3924 N N . GLU A 1 530 ? -40.873 -8.881 3.126 1.00 80.88 530 GLU A N 1
ATOM 3925 C CA . GLU A 1 530 ? -40.639 -10.292 3.460 1.00 80.88 530 GLU A CA 1
ATOM 3926 C C . GLU A 1 530 ? -40.948 -11.207 2.266 1.00 80.88 530 GLU A C 1
ATOM 3928 O O . GLU A 1 530 ? -40.156 -12.097 1.944 1.00 80.88 530 GLU A O 1
ATOM 3933 N N . GLN A 1 531 ? -42.051 -10.951 1.558 1.00 84.94 531 GLN A N 1
ATOM 3934 C CA . GLN A 1 531 ? -42.439 -11.718 0.377 1.00 84.94 531 GLN A CA 1
ATOM 3935 C C . GLN A 1 531 ? -41.427 -11.572 -0.765 1.00 84.94 531 GLN A C 1
ATOM 3937 O O . GLN A 1 531 ? -40.993 -12.585 -1.320 1.00 84.94 531 GLN A O 1
ATOM 3942 N N . ILE A 1 532 ? -41.031 -10.340 -1.103 1.00 88.31 532 ILE A N 1
ATOM 3943 C CA . ILE A 1 532 ? -40.044 -10.084 -2.160 1.00 88.31 532 ILE A CA 1
ATOM 3944 C C . ILE A 1 532 ? -38.701 -10.725 -1.798 1.00 88.31 532 ILE A C 1
ATOM 3946 O O . ILE A 1 532 ? -38.147 -11.472 -2.597 1.00 88.31 532 ILE A O 1
ATOM 3950 N N . LEU A 1 533 ? -38.192 -10.525 -0.585 1.00 87.94 533 LEU A N 1
ATOM 3951 C CA . LEU A 1 533 ? -36.913 -11.102 -0.151 1.00 87.94 533 LEU A CA 1
ATOM 3952 C C . LEU A 1 533 ? -36.936 -12.639 -0.139 1.00 87.94 533 LEU A C 1
ATOM 3954 O O . LEU A 1 533 ? -35.949 -13.282 -0.495 1.00 87.94 533 LEU A O 1
ATOM 3958 N N . THR A 1 534 ? -38.077 -13.239 0.203 1.00 87.31 534 THR A N 1
ATOM 3959 C CA . THR A 1 534 ? -38.267 -14.696 0.135 1.00 87.31 534 THR A CA 1
ATOM 3960 C C . THR A 1 534 ? -38.216 -15.214 -1.303 1.00 87.31 534 THR A C 1
ATOM 3962 O O . THR A 1 534 ? -37.568 -16.226 -1.562 1.00 87.31 534 THR A O 1
ATOM 3965 N N . LEU A 1 535 ? -38.856 -14.522 -2.254 1.00 90.81 535 LEU A N 1
ATOM 3966 C CA . LEU A 1 535 ? -38.835 -14.890 -3.680 1.00 90.81 535 LEU A CA 1
ATOM 3967 C C . LEU A 1 535 ? -37.440 -14.796 -4.306 1.00 90.81 535 LEU A C 1
ATOM 3969 O O . LEU A 1 535 ? -37.168 -15.481 -5.289 1.00 90.81 535 LEU A O 1
ATOM 3973 N N . ASN A 1 536 ? -36.581 -13.963 -3.724 1.00 91.38 536 ASN A N 1
ATOM 3974 C CA . ASN A 1 536 ? -35.223 -13.699 -4.182 1.00 91.38 536 ASN A CA 1
ATOM 3975 C C . ASN A 1 536 ? -34.156 -14.467 -3.391 1.00 91.38 536 ASN A C 1
ATOM 3977 O O . ASN A 1 536 ? -32.969 -14.281 -3.624 1.00 91.38 536 ASN A O 1
ATOM 3981 N N . SER A 1 537 ? -34.556 -15.330 -2.452 1.00 87.75 537 SER A N 1
ATOM 3982 C CA . SER A 1 537 ? -33.606 -16.125 -1.674 1.00 87.75 537 SER A CA 1
ATOM 3983 C C . SER A 1 537 ? -33.039 -17.305 -2.493 1.00 87.75 537 SER A C 1
ATOM 3985 O O . SER A 1 537 ? -33.800 -17.970 -3.204 1.00 87.75 537 SER A O 1
ATOM 3987 N N . PRO A 1 538 ? -31.739 -17.638 -2.357 1.00 89.94 538 PRO A N 1
ATOM 3988 C CA . PRO A 1 538 ? -30.783 -17.029 -1.434 1.00 89.94 538 PRO A CA 1
ATOM 3989 C C . PRO A 1 538 ? -30.287 -15.648 -1.900 1.00 89.94 538 PRO A C 1
ATOM 3991 O O . PRO A 1 538 ? -29.974 -15.441 -3.065 1.00 89.94 538 PRO A O 1
ATOM 3994 N N . LEU A 1 539 ? -30.213 -14.727 -0.945 1.00 90.25 539 LEU A N 1
ATOM 3995 C CA . LEU A 1 539 ? -29.697 -13.371 -1.036 1.00 90.25 539 LEU A CA 1
ATOM 3996 C C . LEU A 1 539 ? -28.183 -13.366 -0.805 1.00 90.25 539 LEU A C 1
ATOM 3998 O O . LEU A 1 539 ? -27.655 -14.191 -0.057 1.00 90.25 539 LEU A O 1
ATOM 4002 N N . SER A 1 540 ? -27.492 -12.384 -1.376 1.00 91.25 540 SER A N 1
ATOM 4003 C CA . SER A 1 540 ? -26.066 -12.206 -1.121 1.00 91.25 540 SER A CA 1
ATOM 4004 C C . SER A 1 540 ? -25.770 -11.676 0.285 1.00 91.25 540 SER A C 1
ATOM 4006 O O . SER A 1 540 ? -26.596 -11.025 0.939 1.00 91.25 540 SER A O 1
ATOM 4008 N N . ASP A 1 541 ? -24.526 -11.867 0.724 1.00 90.94 541 ASP A N 1
ATOM 4009 C CA . ASP A 1 541 ? -24.004 -11.296 1.968 1.00 90.94 541 ASP A CA 1
ATOM 4010 C C . ASP A 1 541 ? -24.143 -9.769 2.026 1.00 90.94 541 ASP A C 1
ATOM 4012 O O . ASP A 1 541 ? -24.365 -9.206 3.101 1.00 90.94 541 ASP A O 1
ATOM 4016 N N . ASN A 1 542 ? -24.027 -9.083 0.885 1.00 89.75 542 ASN A N 1
ATOM 4017 C CA . ASN A 1 542 ? -24.163 -7.629 0.809 1.00 89.75 542 ASN A CA 1
ATOM 4018 C C . ASN A 1 542 ? -25.589 -7.196 1.153 1.00 89.75 542 ASN A C 1
ATOM 4020 O O . ASN A 1 542 ? -25.780 -6.288 1.969 1.00 89.75 542 ASN A O 1
ATOM 4024 N N . ILE A 1 543 ? -26.585 -7.883 0.588 1.00 89.75 543 ILE A N 1
ATOM 4025 C CA . ILE A 1 543 ? -28.001 -7.631 0.861 1.00 89.75 543 ILE A CA 1
ATOM 4026 C C . ILE A 1 543 ? -28.335 -7.962 2.314 1.00 89.75 543 ILE A C 1
ATOM 4028 O O . ILE A 1 543 ? -28.899 -7.124 3.022 1.00 89.75 543 ILE A O 1
ATOM 4032 N N . LEU A 1 544 ? -27.907 -9.127 2.806 1.00 88.38 544 LEU A N 1
ATOM 4033 C CA . LEU A 1 544 ? -28.126 -9.537 4.195 1.00 88.38 544 LEU A CA 1
ATOM 4034 C C . LEU A 1 544 ? -27.523 -8.523 5.181 1.00 88.38 544 LEU A C 1
ATOM 4036 O O . LEU A 1 544 ? -28.210 -8.060 6.094 1.00 88.38 544 LEU A O 1
ATOM 4040 N N . ASN A 1 545 ? -26.272 -8.101 4.973 1.00 87.75 545 ASN A N 1
ATOM 4041 C CA . ASN A 1 545 ? -25.613 -7.102 5.819 1.00 87.75 545 ASN A CA 1
ATOM 4042 C C . ASN A 1 545 ? -26.293 -5.729 5.752 1.00 87.75 545 ASN A C 1
ATOM 4044 O O . ASN A 1 545 ? -26.394 -5.046 6.775 1.00 87.75 545 ASN A O 1
ATOM 4048 N N . LYS A 1 546 ? -26.780 -5.305 4.580 1.00 86.81 546 LYS A N 1
ATOM 4049 C CA . LYS A 1 546 ? -27.549 -4.061 4.431 1.00 86.81 546 LYS A CA 1
ATOM 4050 C C . LYS A 1 546 ? -28.834 -4.115 5.262 1.00 86.81 546 LYS A C 1
ATOM 4052 O O . LYS A 1 546 ? -29.066 -3.205 6.059 1.00 86.81 546 LYS A O 1
ATOM 4057 N N . MET A 1 547 ? -29.596 -5.206 5.156 1.00 83.12 547 MET A N 1
ATOM 4058 C CA . MET A 1 547 ? -30.826 -5.429 5.930 1.00 83.12 547 MET A CA 1
ATOM 4059 C C . MET A 1 547 ? -30.575 -5.411 7.443 1.00 83.12 547 MET A C 1
ATOM 4061 O O . MET A 1 547 ? -31.321 -4.789 8.201 1.00 83.12 547 MET A O 1
ATOM 4065 N N . ILE A 1 548 ? -29.502 -6.073 7.880 1.00 81.31 548 ILE A N 1
ATOM 4066 C CA . ILE A 1 548 ? -29.035 -6.125 9.272 1.00 81.31 548 ILE A CA 1
ATOM 4067 C C . ILE A 1 548 ? -28.692 -4.722 9.793 1.00 81.31 548 ILE A C 1
ATOM 4069 O O . ILE A 1 548 ? -29.096 -4.357 10.893 1.00 81.31 548 ILE A O 1
ATOM 4073 N N . ASN A 1 549 ? -27.960 -3.923 9.012 1.00 81.69 549 ASN A N 1
ATOM 4074 C CA . ASN A 1 549 ? -27.476 -2.607 9.436 1.00 81.69 549 ASN A CA 1
ATOM 4075 C C . ASN A 1 549 ? -28.551 -1.513 9.439 1.00 81.69 549 ASN A C 1
ATOM 4077 O O . ASN A 1 549 ? -28.414 -0.541 10.180 1.00 81.69 549 ASN A O 1
ATOM 4081 N N . GLN A 1 550 ? -29.597 -1.648 8.623 1.00 78.31 550 GLN A N 1
ATOM 4082 C CA . GLN A 1 550 ? -30.737 -0.726 8.612 1.00 78.31 550 GLN A CA 1
ATOM 4083 C C . GLN A 1 550 ? -31.826 -1.102 9.622 1.00 78.31 550 GLN A C 1
ATOM 4085 O O . GLN A 1 550 ? -32.902 -0.513 9.604 1.00 78.31 550 GLN A O 1
ATOM 4090 N N . ASP A 1 551 ? -31.563 -2.059 10.520 1.00 72.12 551 ASP A N 1
ATOM 4091 C CA . ASP A 1 551 ? -32.513 -2.479 11.555 1.00 72.12 551 ASP A CA 1
ATOM 4092 C C . ASP A 1 551 ? -33.862 -2.980 10.996 1.00 72.12 551 ASP A C 1
ATOM 4094 O O . ASP A 1 551 ? -34.835 -3.134 11.740 1.00 72.12 551 ASP A O 1
ATOM 4098 N N . ILE A 1 552 ? -33.922 -3.318 9.701 1.00 68.75 552 ILE A N 1
ATOM 4099 C CA . ILE A 1 552 ? -35.130 -3.835 9.036 1.00 68.75 552 ILE A CA 1
ATOM 4100 C C . ILE A 1 552 ? -35.605 -5.107 9.748 1.00 68.75 552 ILE A C 1
ATOM 4102 O O . ILE A 1 552 ? -36.799 -5.346 9.909 1.00 68.75 552 ILE A O 1
ATOM 4106 N N . MET A 1 553 ? -34.660 -5.871 10.296 1.00 62.34 553 MET A N 1
ATOM 4107 C CA . MET A 1 553 ? -34.899 -7.149 10.957 1.00 62.34 553 MET A CA 1
ATOM 4108 C C . MET A 1 553 ? -35.442 -7.048 12.400 1.00 62.34 553 MET A C 1
ATOM 4110 O O . MET A 1 553 ? -35.832 -8.066 12.974 1.00 62.34 553 MET A O 1
ATOM 4114 N N . ASN A 1 554 ? -35.520 -5.855 13.007 1.00 57.78 554 ASN A N 1
ATOM 4115 C CA . ASN A 1 554 ? -35.762 -5.685 14.453 1.00 57.78 554 ASN A CA 1
ATOM 4116 C C . ASN A 1 554 ? -37.153 -6.109 14.973 1.00 57.78 554 ASN A C 1
ATOM 4118 O O . ASN A 1 554 ? -37.371 -6.125 16.185 1.00 57.78 554 ASN A O 1
ATOM 4122 N N . ASN A 1 555 ? -38.098 -6.483 14.103 1.00 54.06 555 ASN A N 1
ATOM 4123 C CA . ASN A 1 555 ? -39.442 -6.924 14.508 1.00 54.06 555 ASN A CA 1
ATOM 4124 C C . ASN A 1 555 ? -39.659 -8.447 14.455 1.00 54.06 555 ASN A C 1
ATOM 4126 O O . ASN A 1 555 ? -40.769 -8.908 14.717 1.00 54.06 555 ASN A O 1
ATOM 4130 N N . GLY A 1 556 ? -38.627 -9.245 14.154 1.00 55.50 556 GLY A N 1
ATOM 4131 C CA . GLY A 1 556 ? -38.724 -10.711 14.139 1.00 55.50 556 GLY A CA 1
ATOM 4132 C C . GLY A 1 556 ? -39.519 -11.306 12.967 1.00 55.50 556 GLY A C 1
ATOM 4133 O O . GLY A 1 556 ? -39.702 -12.517 12.945 1.00 55.50 556 GLY A O 1
ATOM 4134 N N . SER A 1 557 ? -39.947 -10.485 12.004 1.00 58.53 557 SER A N 1
ATOM 4135 C CA . SER A 1 557 ? -40.689 -10.882 10.793 1.00 58.53 557 SER A CA 1
ATOM 4136 C C . SER A 1 557 ? -39.812 -11.409 9.654 1.00 58.53 557 SER A C 1
ATOM 4138 O O . SER A 1 557 ? -40.302 -11.612 8.564 1.00 58.53 557 SER A O 1
ATOM 4140 N N . TYR A 1 558 ? -38.511 -11.603 9.862 1.00 70.94 558 TYR A N 1
ATOM 4141 C CA . TYR A 1 558 ? -37.601 -12.000 8.777 1.00 70.94 558 TYR A CA 1
ATOM 4142 C C . TYR A 1 558 ? -36.692 -13.170 9.176 1.00 70.94 558 TYR A C 1
ATOM 4144 O O . TYR A 1 558 ? -35.648 -13.393 8.563 1.00 70.94 558 TYR A O 1
ATOM 4152 N N . SER A 1 559 ? -37.069 -13.923 10.221 1.00 71.19 559 SER A N 1
ATOM 4153 C CA . SER A 1 559 ? -36.378 -15.169 10.585 1.00 71.19 559 SER A CA 1
ATOM 4154 C C . SER A 1 559 ? -36.357 -16.148 9.423 1.00 71.19 559 SER A C 1
ATOM 4156 O O . SER A 1 559 ? -35.328 -16.759 9.169 1.00 71.19 559 SER A O 1
ATOM 4158 N N . ASP A 1 560 ? -37.461 -16.225 8.688 1.00 77.44 560 ASP A N 1
ATOM 4159 C CA . ASP A 1 560 ? -37.654 -17.180 7.604 1.00 77.44 560 ASP A CA 1
ATOM 4160 C C . ASP A 1 560 ? -36.706 -16.870 6.435 1.00 77.44 560 ASP A C 1
ATOM 4162 O O . ASP A 1 560 ? -36.122 -17.780 5.852 1.00 77.44 560 ASP A O 1
ATOM 4166 N N . VAL A 1 561 ? -36.445 -15.583 6.169 1.00 81.44 561 VAL A N 1
ATOM 4167 C CA . VAL A 1 561 ? -35.424 -15.149 5.203 1.00 81.44 561 VAL A CA 1
ATOM 4168 C C . VAL A 1 561 ? -34.032 -15.604 5.654 1.00 81.44 561 VAL A C 1
ATOM 4170 O O . VAL A 1 561 ? -33.296 -16.184 4.863 1.00 81.44 561 VAL A O 1
ATOM 4173 N N . LEU A 1 562 ? -33.657 -15.414 6.923 1.00 81.81 562 LEU A N 1
ATOM 4174 C CA . LEU A 1 562 ? -32.349 -15.866 7.429 1.00 81.81 562 LEU A CA 1
ATOM 4175 C C . LEU A 1 562 ? -32.207 -17.396 7.436 1.00 81.81 562 LEU A C 1
ATOM 4177 O O . LEU A 1 562 ? -31.114 -17.909 7.199 1.00 81.81 562 LEU A O 1
ATOM 4181 N N . GLU A 1 563 ? -33.292 -18.131 7.686 1.00 83.38 563 GLU A N 1
ATOM 4182 C CA . GLU A 1 563 ? -33.312 -19.595 7.602 1.00 83.38 563 GLU A CA 1
ATOM 4183 C C . GLU A 1 563 ? -33.112 -20.076 6.159 1.00 83.38 563 GLU A C 1
ATOM 4185 O O . GLU A 1 563 ? -32.301 -20.972 5.929 1.00 83.38 563 GLU A O 1
ATOM 4190 N N . LEU A 1 564 ? -33.780 -19.448 5.184 1.00 86.62 564 LEU A N 1
ATOM 4191 C CA . LEU A 1 564 ? -33.624 -19.752 3.753 1.00 86.62 564 LEU A CA 1
ATOM 4192 C C . LEU A 1 564 ? -32.219 -19.445 3.217 1.00 86.62 564 LEU A C 1
ATOM 4194 O O . LEU A 1 564 ? -31.796 -20.054 2.239 1.00 86.62 564 LEU A O 1
ATOM 4198 N N . ASN A 1 565 ? -31.510 -18.523 3.867 1.00 88.31 565 ASN A N 1
ATOM 4199 C CA . ASN A 1 565 ? -30.148 -18.118 3.525 1.00 88.31 565 ASN A CA 1
ATOM 4200 C C . ASN A 1 565 ? -29.065 -18.861 4.317 1.00 88.31 565 ASN A C 1
ATOM 4202 O O . ASN A 1 565 ? -27.881 -18.624 4.108 1.00 88.31 565 ASN A O 1
ATOM 4206 N N . SER A 1 566 ? -29.447 -19.748 5.239 1.00 86.25 566 SER A N 1
ATOM 4207 C CA . SER A 1 566 ? -28.480 -20.493 6.041 1.00 86.25 566 SER A CA 1
ATOM 4208 C C . SER A 1 566 ? -27.906 -21.704 5.274 1.00 86.25 566 SER A C 1
ATOM 4210 O O . SER A 1 566 ? -28.662 -22.414 4.606 1.00 86.25 566 SER A O 1
ATOM 4212 N N . PRO A 1 567 ? -26.600 -22.014 5.410 1.00 89.75 567 PRO A N 1
ATOM 4213 C CA . PRO A 1 567 ? -25.635 -21.346 6.282 1.00 89.75 567 PRO A CA 1
ATOM 4214 C C . PRO A 1 567 ? -25.197 -19.974 5.742 1.00 89.75 567 PRO A C 1
ATOM 4216 O O . PRO A 1 567 ? -24.845 -19.825 4.578 1.00 89.75 567 PRO A O 1
ATOM 4219 N N . LEU A 1 568 ? -25.208 -18.994 6.639 1.00 89.31 568 LEU A N 1
ATOM 4220 C CA . LEU A 1 568 ? -24.732 -17.630 6.475 1.00 89.31 568 LEU A CA 1
ATOM 4221 C C . LEU A 1 568 ? -23.205 -17.588 6.596 1.00 89.31 568 LEU A C 1
ATOM 4223 O O . LEU A 1 568 ? -22.599 -18.393 7.308 1.00 89.31 568 LEU A O 1
ATOM 4227 N N . SER A 1 569 ? -22.581 -16.598 5.965 1.00 92.31 569 SER A N 1
ATOM 4228 C CA . SER A 1 569 ? -21.145 -16.381 6.120 1.00 92.31 569 SER A CA 1
ATOM 4229 C C . SER A 1 569 ? -20.771 -15.848 7.507 1.00 92.31 569 SER A C 1
ATOM 4231 O O . SER A 1 569 ? -21.566 -15.210 8.208 1.00 92.31 569 SER A O 1
ATOM 4233 N N . ASP A 1 570 ? -19.501 -16.029 7.879 1.00 91.88 570 ASP A N 1
ATOM 4234 C CA . ASP A 1 570 ? -18.921 -15.457 9.097 1.00 91.88 570 ASP A CA 1
ATOM 4235 C C . ASP A 1 570 ? -19.087 -13.936 9.174 1.00 91.88 570 ASP A C 1
ATOM 4237 O O . ASP A 1 570 ? -19.280 -13.387 10.263 1.00 91.88 570 ASP A O 1
ATOM 4241 N N . ALA A 1 571 ? -19.020 -13.247 8.030 1.00 90.50 571 ALA A N 1
ATOM 4242 C CA . ALA A 1 571 ? -19.182 -11.801 7.951 1.00 90.50 571 ALA A CA 1
ATOM 4243 C C . ALA A 1 571 ? -20.618 -11.388 8.298 1.00 90.50 571 ALA A C 1
ATOM 4245 O O . ALA A 1 571 ? -20.820 -10.479 9.111 1.00 90.50 571 ALA A O 1
ATOM 4246 N N . VAL A 1 572 ? -21.613 -12.092 7.751 1.00 89.38 572 VAL A N 1
ATOM 4247 C CA . VAL A 1 572 ? -23.030 -11.859 8.059 1.00 89.38 572 VAL A CA 1
ATOM 4248 C C . VAL A 1 572 ? -23.316 -12.172 9.527 1.00 89.38 572 VAL A C 1
ATOM 4250 O O . VAL A 1 572 ? -23.849 -11.321 10.243 1.00 89.38 572 VAL A O 1
ATOM 4253 N N . LEU A 1 573 ? -22.877 -13.333 10.025 1.00 87.12 573 LEU A N 1
ATOM 4254 C CA . LEU A 1 573 ? -23.037 -13.730 11.430 1.00 87.12 573 LEU A CA 1
ATOM 4255 C C . LEU A 1 573 ? -22.411 -12.706 12.385 1.00 87.12 573 LEU A C 1
ATOM 4257 O O . LEU A 1 573 ? -23.045 -12.281 13.353 1.00 87.12 573 LEU A O 1
ATOM 4261 N N . THR A 1 574 ? -21.191 -12.252 12.096 1.00 87.62 574 THR A N 1
ATOM 4262 C CA . THR A 1 574 ? -20.483 -11.234 12.887 1.00 87.62 574 THR A CA 1
ATOM 4263 C C . THR A 1 574 ? -21.249 -9.913 12.916 1.00 87.62 574 THR A C 1
ATOM 4265 O O . THR A 1 574 ? -21.407 -9.312 13.984 1.00 87.62 574 THR A O 1
ATOM 4268 N N . THR A 1 575 ? -21.775 -9.464 11.774 1.00 86.69 575 THR A N 1
ATOM 4269 C CA . THR A 1 575 ? -22.587 -8.241 11.690 1.00 86.69 575 THR A CA 1
ATOM 4270 C C . THR A 1 575 ? -23.875 -8.386 12.504 1.00 86.69 575 THR A C 1
ATOM 4272 O O . THR A 1 575 ? -24.187 -7.504 13.310 1.00 86.69 575 THR A O 1
ATOM 4275 N N . MET A 1 576 ? -24.560 -9.533 12.415 1.00 81.94 576 MET A N 1
ATOM 4276 C CA . MET A 1 576 ? -25.741 -9.836 13.237 1.00 81.94 576 MET A CA 1
ATOM 4277 C C . MET A 1 576 ? -25.438 -9.776 14.740 1.00 81.94 576 MET A C 1
ATOM 4279 O O . MET A 1 576 ? -26.174 -9.149 15.507 1.00 81.94 576 MET A O 1
ATOM 4283 N N . ILE A 1 577 ? -24.350 -10.421 15.179 1.00 81.12 577 ILE A N 1
ATOM 4284 C CA . ILE A 1 577 ? -23.907 -10.430 16.582 1.00 81.12 577 ILE A CA 1
ATOM 4285 C C . ILE A 1 577 ? -23.604 -9.006 17.063 1.00 81.12 577 ILE A C 1
ATOM 4287 O O . ILE A 1 577 ? -23.945 -8.642 18.192 1.00 81.12 577 ILE A O 1
ATOM 4291 N N . ASN A 1 578 ? -22.971 -8.194 16.216 1.00 82.75 578 ASN A N 1
ATOM 4292 C CA . ASN A 1 578 ? -22.540 -6.849 16.570 1.00 82.75 578 ASN A CA 1
ATOM 4293 C C . ASN A 1 578 ? -23.696 -5.866 16.781 1.00 82.75 578 ASN A C 1
ATOM 4295 O O . ASN A 1 578 ? -23.567 -5.028 17.683 1.00 82.75 578 ASN A O 1
ATOM 4299 N N . GLN A 1 579 ? -24.771 -5.979 15.993 1.00 77.31 579 GLN A N 1
ATOM 4300 C CA . GLN A 1 579 ? -25.965 -5.126 16.081 1.00 77.31 579 GLN A CA 1
ATOM 4301 C C . GLN A 1 579 ? -26.826 -5.436 17.318 1.00 77.31 579 GLN A C 1
ATOM 4303 O O . GLN A 1 579 ? -27.364 -4.533 17.949 1.00 77.31 579 GLN A O 1
ATOM 4308 N N . GLY A 1 580 ? -26.895 -6.700 17.749 1.00 66.56 580 GLY A N 1
ATOM 4309 C CA . GLY A 1 580 ? -27.445 -7.073 19.060 1.00 66.56 580 GLY A CA 1
ATOM 4310 C C . GLY A 1 580 ? -28.977 -7.041 19.217 1.00 66.56 580 GLY A C 1
ATOM 4311 O O . GLY A 1 580 ? -29.450 -7.327 20.317 1.00 66.56 580 GLY A O 1
ATOM 4312 N N . THR A 1 581 ? -29.758 -6.742 18.169 1.00 54.81 581 THR A N 1
ATOM 4313 C CA . THR A 1 581 ? -31.232 -6.563 18.251 1.00 54.81 581 THR A CA 1
ATOM 4314 C C . THR A 1 581 ? -32.073 -7.382 17.265 1.00 54.81 581 THR A C 1
ATOM 4316 O O . THR A 1 581 ? -33.295 -7.279 17.269 1.00 54.81 581 THR A O 1
ATOM 4319 N N . ILE A 1 582 ? -31.465 -8.259 16.470 1.00 52.69 582 ILE A N 1
ATOM 4320 C CA . ILE A 1 582 ? -32.106 -8.735 15.232 1.00 52.69 582 ILE A CA 1
ATOM 4321 C C . ILE A 1 582 ? -33.108 -9.885 15.426 1.00 52.69 582 ILE A C 1
ATOM 4323 O O . ILE A 1 582 ? -33.947 -10.117 14.563 1.00 52.69 582 ILE A O 1
ATOM 4327 N N . LEU A 1 583 ? -33.097 -10.595 16.559 1.00 54.47 583 LEU A N 1
ATOM 4328 C CA . LEU A 1 583 ? -33.982 -11.745 16.776 1.00 54.47 583 LEU A CA 1
ATOM 4329 C C . LEU A 1 583 ? -34.461 -11.837 18.228 1.00 54.47 583 LEU A C 1
ATOM 4331 O O . LEU A 1 583 ? -33.726 -11.534 19.169 1.00 54.47 583 LEU A O 1
ATOM 4335 N N . SER A 1 584 ? -35.691 -12.330 18.422 1.00 58.03 584 SER A N 1
ATOM 4336 C CA . SER A 1 584 ? -36.106 -12.839 19.734 1.00 58.03 584 SER A CA 1
ATOM 4337 C C . SER A 1 584 ? -35.149 -13.959 20.169 1.00 58.03 584 SER A C 1
ATOM 4339 O O . SER A 1 584 ? -34.609 -14.668 19.318 1.00 58.03 584 SER A O 1
ATOM 4341 N N . SER A 1 585 ? -34.943 -14.152 21.478 1.00 58.47 585 SER A N 1
ATOM 4342 C CA . SER A 1 585 ? -33.979 -15.141 21.999 1.00 58.47 585 SER A CA 1
ATOM 4343 C C . SER A 1 585 ? -34.137 -16.544 21.394 1.00 58.47 585 SER A C 1
ATOM 4345 O O . SER A 1 585 ? -33.152 -17.251 21.244 1.00 58.47 585 SER A O 1
ATOM 4347 N N . ASN A 1 586 ? -35.358 -16.928 21.001 1.00 57.91 586 ASN A N 1
ATOM 4348 C CA . ASN A 1 586 ? -35.659 -18.247 20.436 1.00 57.91 586 ASN A CA 1
ATOM 4349 C C . ASN A 1 586 ? -35.287 -18.387 18.947 1.00 57.91 586 ASN A C 1
ATOM 4351 O O . ASN A 1 586 ? -34.973 -19.488 18.500 1.00 57.91 586 ASN A O 1
ATOM 4355 N N . ASN A 1 587 ? -35.312 -17.297 18.173 1.00 67.44 587 ASN A N 1
ATOM 4356 C CA . ASN A 1 587 ? -34.939 -17.345 16.755 1.00 67.44 587 ASN A CA 1
ATOM 4357 C C . ASN A 1 587 ? -33.411 -17.316 16.596 1.00 67.44 587 ASN A C 1
ATOM 4359 O O . ASN A 1 587 ? -32.873 -17.920 15.675 1.00 67.44 587 ASN A O 1
ATOM 4363 N N . TYR A 1 588 ? -32.708 -16.676 17.536 1.00 71.06 588 TYR A N 1
ATOM 4364 C CA . TYR A 1 588 ? -31.246 -16.625 17.549 1.00 71.06 588 TYR A CA 1
ATOM 4365 C C . TYR A 1 588 ? -30.620 -18.025 17.663 1.00 71.06 588 TYR A C 1
ATOM 4367 O O . TYR A 1 588 ? -29.719 -18.363 16.902 1.00 71.06 588 TYR A O 1
ATOM 4375 N N . ASP A 1 589 ? -31.145 -18.870 18.556 1.00 73.62 589 ASP A N 1
ATOM 4376 C CA . ASP A 1 589 ? -30.665 -20.246 18.741 1.00 73.62 589 ASP A CA 1
ATOM 4377 C C . ASP A 1 589 ? -30.865 -21.116 17.487 1.00 73.62 589 ASP A C 1
ATOM 4379 O O . ASP A 1 589 ? -30.021 -21.956 17.174 1.00 73.62 589 ASP A O 1
ATOM 4383 N N . THR A 1 590 ? -31.963 -20.903 16.753 1.00 77.00 590 THR A N 1
ATOM 4384 C CA . THR A 1 590 ? -32.282 -21.664 15.533 1.00 77.00 590 THR A CA 1
ATOM 4385 C C . THR A 1 590 ? -31.313 -21.320 14.405 1.00 77.00 590 THR A C 1
ATOM 4387 O O . THR A 1 590 ? -30.723 -22.223 13.813 1.00 77.00 590 THR A O 1
ATOM 4390 N N . ILE A 1 591 ? -31.065 -20.027 14.167 1.00 79.44 591 ILE A N 1
ATOM 4391 C CA . ILE A 1 591 ? -30.095 -19.585 13.156 1.00 79.44 591 ILE A CA 1
ATOM 4392 C C . ILE A 1 591 ? -28.688 -20.072 13.503 1.00 79.44 591 ILE A C 1
ATOM 4394 O O . ILE A 1 591 ? -28.018 -20.646 12.651 1.00 79.44 591 ILE A O 1
ATOM 4398 N N . LEU A 1 592 ? -28.240 -19.933 14.754 1.00 80.00 592 LEU A N 1
ATOM 4399 C CA . LEU A 1 592 ? -26.925 -20.444 15.155 1.00 80.00 592 LEU A CA 1
ATOM 4400 C C . LEU A 1 592 ? -26.790 -21.959 14.953 1.00 80.00 592 LEU A C 1
ATOM 4402 O O . LEU A 1 592 ? -25.724 -22.427 14.561 1.00 80.00 592 LEU A O 1
ATOM 4406 N N . ALA A 1 593 ? -27.857 -22.727 15.193 1.00 80.56 593 ALA A N 1
ATOM 4407 C CA . ALA A 1 593 ? -27.852 -24.168 14.961 1.00 80.56 593 ALA A CA 1
ATOM 4408 C C . ALA A 1 593 ? -27.730 -24.518 13.469 1.00 80.56 593 ALA A C 1
ATOM 4410 O O . ALA A 1 593 ? -26.997 -25.445 13.130 1.00 80.56 593 ALA A O 1
ATOM 4411 N N . LEU A 1 594 ? -28.394 -23.765 12.584 1.00 85.44 594 LEU A N 1
ATOM 4412 C CA . LEU A 1 594 ? -28.274 -23.925 11.127 1.00 85.44 594 LEU A CA 1
ATOM 4413 C C . LEU A 1 594 ? -26.881 -23.554 10.592 1.00 85.44 594 LEU A C 1
ATOM 4415 O O . LEU A 1 594 ? -26.503 -23.999 9.514 1.00 85.44 594 LEU A O 1
ATOM 4419 N N . ASN A 1 595 ? -26.119 -22.774 11.360 1.00 86.94 595 ASN A N 1
ATOM 4420 C CA . ASN A 1 595 ? -24.769 -22.314 11.032 1.00 86.94 595 ASN A CA 1
ATOM 4421 C C . ASN A 1 595 ? -23.666 -23.083 11.777 1.00 86.94 595 ASN A C 1
ATOM 4423 O O . ASN A 1 595 ? -22.488 -22.754 11.670 1.00 86.94 595 ASN A O 1
ATOM 4427 N N . SER A 1 596 ? -24.027 -24.100 12.562 1.00 85.00 596 SER A N 1
ATOM 4428 C CA . SER A 1 596 ? -23.066 -24.893 13.324 1.00 85.00 596 SER A CA 1
ATOM 4429 C C . SER A 1 596 ? -22.395 -25.956 12.434 1.00 85.00 596 SER A C 1
ATOM 4431 O O . SER A 1 596 ? -23.097 -26.644 11.687 1.00 85.00 596 SER A O 1
ATOM 4433 N N . PRO A 1 597 ? -21.069 -26.176 12.542 1.00 87.50 597 PRO A N 1
ATOM 4434 C CA . PRO A 1 597 ? -20.134 -25.521 13.459 1.00 87.50 597 PRO A CA 1
ATOM 4435 C C . PRO A 1 597 ? -19.725 -24.101 13.010 1.00 87.50 597 PRO A C 1
ATOM 4437 O O . PRO A 1 597 ? -19.286 -23.903 11.886 1.00 87.50 597 PRO A O 1
ATOM 4440 N N . LEU A 1 598 ? -19.779 -23.147 13.945 1.00 88.31 598 LEU A N 1
ATOM 4441 C CA . LEU A 1 598 ? -19.239 -21.787 13.837 1.00 88.31 598 LEU A CA 1
ATOM 4442 C C . LEU A 1 598 ? -17.696 -21.732 13.850 1.00 88.31 598 LEU A C 1
ATOM 4444 O O . LEU A 1 598 ? -17.025 -22.558 14.472 1.00 88.31 598 LEU A O 1
ATOM 4448 N N . THR A 1 599 ? -17.115 -20.708 13.233 1.00 92.44 599 THR A N 1
ATOM 4449 C CA . THR A 1 599 ? -15.664 -20.480 13.294 1.00 92.44 599 THR A CA 1
ATOM 4450 C C . THR A 1 599 ? -15.231 -19.804 14.596 1.00 92.44 599 THR A C 1
ATOM 4452 O O . THR A 1 599 ? -16.021 -19.158 15.291 1.00 92.44 599 THR A O 1
ATOM 4455 N N . ASP A 1 600 ? -13.935 -19.891 14.910 1.00 92.19 600 ASP A N 1
ATOM 4456 C CA . ASP A 1 600 ? -13.338 -19.219 16.071 1.00 92.19 600 ASP A CA 1
ATOM 4457 C C . ASP A 1 600 ? -13.583 -17.703 16.065 1.00 92.19 600 ASP A C 1
ATOM 4459 O O . ASP A 1 600 ? -13.836 -17.115 17.115 1.00 92.19 600 ASP A O 1
ATOM 4463 N N . SER A 1 601 ? -13.557 -17.072 14.886 1.00 91.75 601 SER A N 1
ATOM 4464 C CA . SER A 1 601 ? -13.805 -15.632 14.721 1.00 91.75 601 SER A CA 1
ATOM 4465 C C . SER A 1 601 ? -15.216 -15.243 15.176 1.00 91.75 601 SER A C 1
ATOM 4467 O O . SER A 1 601 ? -15.405 -14.299 15.957 1.00 91.75 601 SER A O 1
ATOM 4469 N N . VAL A 1 602 ? -16.214 -16.026 14.757 1.00 89.19 602 VAL A N 1
ATOM 4470 C CA . VAL A 1 602 ? -17.616 -15.824 15.136 1.00 89.19 602 VAL A CA 1
ATOM 4471 C C . VAL A 1 602 ? -17.806 -16.095 16.630 1.00 89.19 602 VAL A C 1
ATOM 4473 O O . VAL A 1 602 ? -18.387 -15.267 17.336 1.00 89.19 602 VAL A O 1
ATOM 4476 N N . LEU A 1 603 ? -17.244 -17.192 17.151 1.00 88.00 603 LEU A N 1
ATOM 4477 C CA . LEU A 1 603 ? -17.314 -17.542 18.574 1.00 88.00 603 LEU A CA 1
ATOM 4478 C C . LEU A 1 603 ? -16.711 -16.451 19.470 1.00 88.00 603 LEU A C 1
ATOM 4480 O O . LEU A 1 603 ? -17.343 -16.030 20.441 1.00 88.00 603 LEU A O 1
ATOM 4484 N N . ILE A 1 604 ? -15.521 -15.945 19.135 1.00 88.31 604 ILE A N 1
ATOM 4485 C CA . ILE A 1 604 ? -14.863 -14.856 19.872 1.00 88.31 604 ILE A CA 1
ATOM 4486 C C . ILE A 1 604 ? -15.724 -13.589 19.840 1.00 88.31 604 ILE A C 1
ATOM 4488 O O . ILE A 1 604 ? -15.908 -12.948 20.877 1.00 88.31 604 ILE A O 1
ATOM 4492 N N . THR A 1 605 ? -16.308 -13.245 18.689 1.00 87.75 605 THR A N 1
ATOM 4493 C CA . THR A 1 605 ? -17.227 -12.100 18.568 1.00 87.75 605 THR A CA 1
ATOM 4494 C C . THR A 1 605 ? -18.441 -12.254 19.490 1.00 87.75 605 THR A C 1
ATOM 4496 O O . THR A 1 605 ? -18.784 -11.316 20.218 1.00 87.75 605 THR A O 1
ATOM 4499 N N . MET A 1 606 ? -19.058 -13.441 19.533 1.00 83.06 606 MET A N 1
ATOM 4500 C CA . MET A 1 606 ? -20.181 -13.737 20.436 1.00 83.06 606 MET A CA 1
ATOM 4501 C C . MET A 1 606 ? -19.790 -13.585 21.907 1.00 83.06 606 MET A C 1
ATOM 4503 O O . MET A 1 606 ? -20.542 -12.999 22.692 1.00 83.06 606 MET A O 1
ATOM 4507 N N . ILE A 1 607 ? -18.612 -14.087 22.282 1.00 82.12 607 ILE A N 1
ATOM 4508 C CA . ILE A 1 607 ? -18.083 -13.983 23.644 1.00 82.12 607 ILE A CA 1
ATOM 4509 C C . ILE A 1 607 ? -17.868 -12.510 24.016 1.00 82.12 607 ILE A C 1
ATOM 4511 O O . ILE A 1 607 ? -18.340 -12.077 25.067 1.00 82.12 607 ILE A O 1
ATOM 4515 N N . ASN A 1 608 ? -17.237 -11.732 23.133 1.00 84.38 608 ASN A N 1
ATOM 4516 C CA . ASN A 1 608 ? -16.948 -10.309 23.328 1.00 84.38 608 ASN A CA 1
ATOM 4517 C C . ASN A 1 608 ? -18.203 -9.448 23.479 1.00 84.38 608 ASN A C 1
ATOM 4519 O O . ASN A 1 608 ? -18.217 -8.518 24.288 1.00 84.38 608 ASN A O 1
ATOM 4523 N N . LYS A 1 609 ? -19.265 -9.745 22.725 1.00 80.25 609 LYS A N 1
ATOM 4524 C CA . LYS A 1 609 ? -20.540 -9.022 22.835 1.00 80.25 609 LYS A CA 1
ATOM 4525 C C . LYS A 1 609 ? -21.376 -9.451 24.031 1.00 80.25 609 LYS A C 1
ATOM 4527 O O . LYS A 1 609 ? -22.125 -8.641 24.570 1.00 80.25 609 LYS A O 1
ATOM 4532 N N . GLY A 1 610 ? -21.253 -10.707 24.447 1.00 74.69 610 GLY A N 1
ATOM 4533 C CA . GLY A 1 610 ? -21.952 -11.264 25.599 1.00 74.69 610 GLY A CA 1
ATOM 4534 C C . GLY A 1 610 ? -23.457 -11.452 25.435 1.00 74.69 610 GLY A C 1
ATOM 4535 O O . GLY A 1 610 ? -24.157 -11.667 26.422 1.00 74.69 610 GLY A O 1
ATOM 4536 N N . THR A 1 611 ? -23.956 -11.416 24.201 1.00 64.56 611 THR A N 1
ATOM 4537 C CA . THR A 1 611 ? -25.379 -11.525 23.853 1.00 64.56 611 THR A CA 1
ATOM 4538 C C . THR A 1 611 ? -25.954 -12.933 24.056 1.00 64.56 611 THR A C 1
ATOM 4540 O O . THR A 1 611 ? -27.130 -13.052 24.386 1.00 64.56 611 THR A O 1
ATOM 4543 N N . ILE A 1 612 ? -25.141 -13.995 23.929 1.00 62.72 612 ILE A N 1
ATOM 4544 C CA . ILE A 1 612 ? -25.599 -15.405 24.005 1.00 62.72 612 ILE A CA 1
ATOM 4545 C C . ILE A 1 612 ? -24.932 -16.191 25.147 1.00 62.72 612 ILE A C 1
ATOM 4547 O O . ILE A 1 612 ? -25.364 -17.276 25.513 1.00 62.72 612 ILE A O 1
ATOM 4551 N N . MET A 1 613 ? -23.917 -15.633 25.804 1.00 68.06 613 MET A N 1
ATOM 4552 C CA . MET A 1 613 ? -23.108 -16.353 26.799 1.00 68.06 613 MET A CA 1
ATOM 4553 C C . MET A 1 613 ? -23.723 -16.402 28.211 1.00 68.06 613 MET A C 1
ATOM 4555 O O . MET A 1 613 ? -23.001 -16.423 29.206 1.00 68.06 613 MET A O 1
ATOM 4559 N N . ASN A 1 614 ? -25.055 -16.413 28.336 1.00 65.81 614 ASN A N 1
ATOM 4560 C CA . ASN A 1 614 ? -25.709 -16.668 29.623 1.00 65.81 614 ASN A CA 1
ATOM 4561 C C . ASN A 1 614 ? -25.622 -18.168 29.989 1.00 65.81 614 ASN A C 1
ATOM 4563 O O . ASN A 1 614 ? -25.378 -19.022 29.136 1.00 65.81 614 ASN A O 1
ATOM 4567 N N . SER A 1 615 ? -25.853 -18.525 31.258 1.00 62.50 615 SER A N 1
ATOM 4568 C CA . SER A 1 615 ? -25.714 -19.919 31.717 1.00 62.50 615 SER A CA 1
ATOM 4569 C C . SER A 1 615 ? -26.647 -20.934 31.036 1.00 62.50 615 SER A C 1
ATOM 4571 O O . SER A 1 615 ? -26.423 -22.130 31.178 1.00 62.50 615 SER A O 1
ATOM 4573 N N . GLY A 1 616 ? -27.709 -20.491 30.353 1.00 63.16 616 GLY A N 1
ATOM 4574 C CA . GLY A 1 616 ? -28.658 -21.363 29.652 1.00 63.16 616 GLY A CA 1
ATOM 4575 C C . GLY A 1 616 ? -28.287 -21.662 28.195 1.00 63.16 616 GLY A C 1
ATOM 4576 O O . GLY A 1 616 ? -28.599 -22.747 27.716 1.00 63.16 616 GLY A O 1
ATOM 4577 N N . SER A 1 617 ? -27.593 -20.746 27.515 1.00 69.56 617 SER A N 1
ATOM 4578 C CA . SER A 1 617 ? -27.359 -20.797 26.061 1.00 69.56 617 SER A CA 1
ATOM 4579 C C . SER A 1 617 ? -25.956 -21.289 25.658 1.00 69.56 617 SER A C 1
ATOM 4581 O O . SER A 1 617 ? -25.672 -21.441 24.475 1.00 69.56 617 SER A O 1
ATOM 4583 N N . TYR A 1 618 ? -25.066 -21.619 26.606 1.00 75.38 618 TYR A N 1
ATOM 4584 C CA . TYR A 1 618 ? -23.722 -22.126 26.267 1.00 75.38 618 TYR A CA 1
ATOM 4585 C C . TYR A 1 618 ? -23.751 -23.495 25.558 1.00 75.38 618 TYR A C 1
ATOM 4587 O O . TYR A 1 618 ? -22.869 -23.799 24.754 1.00 75.38 618 TYR A O 1
ATOM 4595 N N . SER A 1 619 ? -24.736 -24.348 25.873 1.00 73.94 619 SER A N 1
ATOM 4596 C CA . SER A 1 619 ? -24.744 -25.734 25.394 1.00 73.94 619 SER A CA 1
ATOM 4597 C C . SER A 1 619 ? -25.008 -25.830 23.893 1.00 73.94 619 SER A C 1
ATOM 4599 O O . SER A 1 619 ? -24.445 -26.714 23.256 1.00 73.94 619 SER A O 1
ATOM 4601 N N . SER A 1 620 ? -25.838 -24.947 23.334 1.00 73.00 620 SER A N 1
ATOM 4602 C CA . SER A 1 620 ? -26.114 -24.887 21.894 1.00 73.00 620 SER A CA 1
ATOM 4603 C C . SER A 1 620 ? -24.946 -24.290 21.110 1.00 73.00 620 SER A C 1
ATOM 4605 O O . SER A 1 620 ? -24.710 -24.700 19.981 1.00 73.00 620 SER A O 1
ATOM 4607 N N . VAL A 1 621 ? -24.192 -23.370 21.721 1.00 78.44 621 VAL A N 1
ATOM 4608 C CA . VAL A 1 621 ? -23.141 -22.598 21.042 1.00 78.44 621 VAL A CA 1
ATOM 4609 C C . VAL A 1 621 ? -21.758 -23.228 21.152 1.00 78.44 621 VAL A C 1
ATOM 4611 O O . VAL A 1 621 ? -21.073 -23.348 20.151 1.00 78.44 621 VAL A O 1
ATOM 4614 N N . LEU A 1 622 ? -21.313 -23.615 22.351 1.00 81.06 622 LEU A N 1
ATOM 4615 C CA . LEU A 1 622 ? -19.915 -24.009 22.585 1.00 81.06 622 LEU A CA 1
ATOM 4616 C C . LEU A 1 622 ? -19.689 -25.520 22.596 1.00 81.06 622 LEU A C 1
ATOM 4618 O O . LEU A 1 622 ? -18.587 -25.982 22.317 1.00 81.06 622 LEU A O 1
ATOM 4622 N N . THR A 1 623 ? -20.710 -26.313 22.927 1.00 80.94 623 THR A N 1
ATOM 4623 C CA . THR A 1 623 ? -20.560 -27.780 23.001 1.00 80.94 623 THR A CA 1
ATOM 4624 C C . THR A 1 623 ? -20.219 -28.418 21.652 1.00 80.94 623 THR A C 1
ATOM 4626 O O . THR A 1 623 ? -19.362 -29.303 21.646 1.00 80.94 623 THR A O 1
ATOM 4629 N N . PRO A 1 624 ? -20.801 -27.981 20.513 1.00 86.44 624 PRO A N 1
ATOM 4630 C CA . PRO A 1 624 ? -20.422 -28.507 19.199 1.00 86.44 624 PRO A CA 1
ATOM 4631 C C . PRO A 1 624 ? -18.946 -28.280 18.834 1.00 86.44 624 PRO A C 1
ATOM 4633 O O . PRO A 1 624 ? -18.427 -28.963 17.958 1.00 86.44 624 PRO A O 1
ATOM 4636 N N . HIS A 1 625 ? -18.271 -27.358 19.525 1.00 86.19 625 HIS A N 1
ATOM 4637 C CA . HIS A 1 625 ? -16.906 -26.908 19.248 1.00 86.19 625 HIS A CA 1
ATOM 4638 C C . HIS A 1 625 ? -15.865 -27.491 20.198 1.00 86.19 625 HIS A C 1
ATOM 4640 O O . HIS A 1 625 ? -14.742 -27.012 20.240 1.00 86.1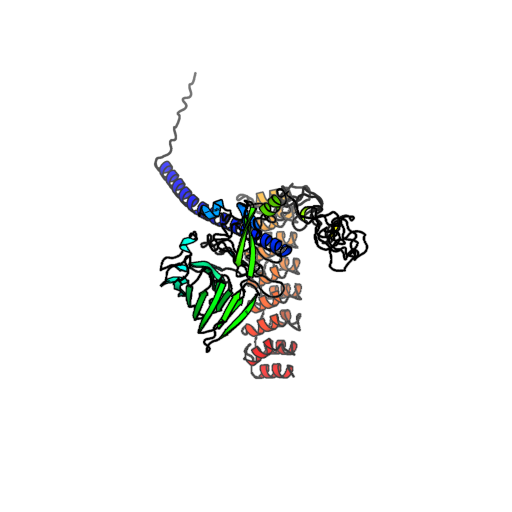9 625 HIS A O 1
ATOM 4646 N N . ASN A 1 626 ? -16.228 -28.479 21.013 1.00 82.62 626 ASN A N 1
ATOM 4647 C CA . ASN A 1 626 ? -15.333 -29.027 22.023 1.00 82.62 626 ASN A CA 1
ATOM 4648 C C . ASN A 1 626 ? -14.375 -30.081 21.416 1.00 82.62 626 ASN A C 1
ATOM 4650 O O . ASN A 1 626 ? -14.871 -31.038 20.811 1.00 82.62 626 ASN A O 1
ATOM 4654 N N . PRO A 1 627 ? -13.041 -29.979 21.603 1.00 88.19 627 PRO A N 1
ATOM 4655 C CA . PRO A 1 627 ? -12.322 -28.954 22.365 1.00 88.19 627 PRO A CA 1
ATOM 4656 C C . PRO A 1 627 ? -12.210 -27.612 21.633 1.00 88.19 627 PRO A C 1
ATOM 4658 O O . PRO A 1 627 ? -11.916 -27.558 20.443 1.00 88.19 627 PRO A O 1
ATOM 4661 N N . LEU A 1 628 ? -12.410 -26.538 22.395 1.00 90.38 628 LEU A N 1
ATOM 4662 C CA . LEU A 1 628 ? -12.285 -25.153 21.962 1.00 90.38 628 LEU A CA 1
ATOM 4663 C C . LEU A 1 628 ? -10.815 -24.802 21.720 1.00 90.38 628 LEU A C 1
ATOM 4665 O O . LEU A 1 628 ? -9.920 -25.269 22.431 1.00 90.38 628 LEU A O 1
ATOM 4669 N N . SER A 1 629 ? -10.572 -23.917 20.756 1.00 93.06 629 SER A N 1
ATOM 4670 C CA . SER A 1 629 ? -9.236 -23.393 20.505 1.00 93.06 629 SER A CA 1
ATOM 4671 C C . SER A 1 629 ? -8.754 -22.476 21.635 1.00 93.06 629 SER A C 1
ATOM 4673 O O . SER A 1 629 ? -9.537 -21.905 22.403 1.00 93.06 629 SER A O 1
ATOM 4675 N N . GLU A 1 630 ? -7.432 -22.316 21.739 1.00 92.06 630 GLU A N 1
ATOM 4676 C CA . GLU A 1 630 ? -6.812 -21.438 22.736 1.00 92.06 630 GLU A CA 1
ATOM 4677 C C . GLU A 1 630 ? -7.302 -19.976 22.643 1.00 92.06 630 GLU A C 1
ATOM 4679 O O . GLU A 1 630 ? -7.641 -19.425 23.692 1.00 92.06 630 GLU A O 1
ATOM 4684 N N . PRO A 1 631 ? -7.445 -19.355 21.452 1.00 93.06 631 PRO A N 1
ATOM 4685 C CA . PRO A 1 631 ? -8.023 -18.013 21.326 1.00 93.06 631 PRO A CA 1
ATOM 4686 C C . PRO A 1 631 ? -9.451 -17.891 21.876 1.00 93.06 631 PRO A C 1
ATOM 4688 O O . PRO A 1 631 ? -9.776 -16.909 22.547 1.00 93.06 631 PRO A O 1
ATOM 4691 N N . VAL A 1 632 ? -10.301 -18.897 21.636 1.00 90.50 632 VAL A N 1
ATOM 4692 C CA . VAL A 1 632 ? -11.685 -18.913 22.133 1.00 90.50 632 VAL A CA 1
ATOM 4693 C C . VAL A 1 632 ? -11.696 -19.034 23.660 1.00 90.50 632 VAL A C 1
ATOM 4695 O O . VAL A 1 632 ? -12.360 -18.247 24.339 1.00 90.50 632 VAL A O 1
ATOM 4698 N N . LEU A 1 633 ? -10.907 -19.958 24.220 1.00 90.06 633 LEU A N 1
ATOM 4699 C CA . LEU A 1 633 ? -10.736 -20.110 25.671 1.00 90.06 633 LEU A CA 1
ATOM 4700 C C . LEU A 1 633 ? -10.207 -18.827 26.329 1.00 90.06 633 LEU A C 1
ATOM 4702 O O . LEU A 1 633 ? -10.680 -18.444 27.403 1.00 90.06 633 LEU A O 1
ATOM 4706 N N . ASP A 1 634 ? -9.258 -18.143 25.688 1.00 90.06 634 ASP A N 1
ATOM 4707 C CA . ASP A 1 634 ? -8.667 -16.908 26.199 1.00 90.06 634 ASP A CA 1
ATOM 4708 C C . ASP A 1 634 ? -9.683 -15.765 26.261 1.00 90.06 634 ASP A C 1
ATOM 4710 O O . ASP A 1 634 ? -9.801 -15.096 27.296 1.00 90.06 634 ASP A O 1
ATOM 4714 N N . ALA A 1 635 ? -10.469 -15.585 25.194 1.00 87.75 635 ALA A N 1
ATOM 4715 C CA . ALA A 1 635 ? -11.547 -14.601 25.143 1.00 87.75 635 ALA A CA 1
ATOM 4716 C C . ALA A 1 635 ? -12.575 -14.848 26.261 1.00 87.75 635 ALA A C 1
ATOM 4718 O O . ALA A 1 635 ? -12.932 -13.927 27.003 1.00 87.75 635 ALA A O 1
ATOM 4719 N N . MET A 1 636 ? -12.986 -16.107 26.452 1.00 85.50 636 MET A N 1
ATOM 4720 C CA . MET A 1 636 ? -13.944 -16.489 27.497 1.00 85.50 636 MET A CA 1
ATOM 4721 C C . MET A 1 636 ? -13.449 -16.146 28.901 1.00 85.50 636 MET A C 1
ATOM 4723 O O . MET A 1 636 ? -14.176 -15.549 29.700 1.00 85.50 636 MET A O 1
ATOM 4727 N N . VAL A 1 637 ? -12.213 -16.534 29.213 1.00 85.62 637 VAL A N 1
ATOM 4728 C CA . VAL A 1 637 ? -11.607 -16.332 30.533 1.00 85.62 637 VAL A CA 1
ATOM 4729 C C . VAL A 1 637 ? -11.367 -14.849 30.821 1.00 85.62 637 VAL A C 1
ATOM 4731 O O . VAL A 1 637 ? -11.495 -14.409 31.966 1.00 85.62 637 VAL A O 1
ATOM 4734 N N . THR A 1 638 ? -11.063 -14.067 29.787 1.00 83.44 638 THR A N 1
ATOM 4735 C CA . THR A 1 638 ? -10.779 -12.631 29.900 1.00 83.44 638 THR A CA 1
ATOM 4736 C C . THR A 1 638 ? -12.029 -11.809 30.212 1.00 83.44 638 THR A C 1
ATOM 4738 O O . THR A 1 638 ? -11.961 -10.882 31.017 1.00 83.44 638 THR A O 1
ATOM 4741 N N . ILE A 1 639 ? -13.181 -12.143 29.627 1.00 74.75 639 ILE A N 1
ATOM 4742 C CA . ILE A 1 639 ? -14.408 -11.345 29.790 1.00 74.75 639 ILE A CA 1
ATOM 4743 C C . ILE A 1 639 ? -15.105 -11.586 31.125 1.00 74.75 639 ILE A C 1
ATOM 4745 O O . ILE A 1 639 ? -15.688 -10.658 31.687 1.00 74.75 639 ILE A O 1
ATOM 4749 N N . GLY A 1 640 ? -15.034 -12.808 31.655 1.00 63.75 640 GLY A N 1
ATOM 4750 C CA . GLY A 1 640 ? -15.279 -13.130 33.064 1.00 63.75 640 GLY A CA 1
ATOM 4751 C C . GLY A 1 640 ? -16.662 -12.823 33.659 1.00 63.75 640 GLY A C 1
ATOM 4752 O O . GLY A 1 640 ? -16.876 -13.136 34.825 1.00 63.75 640 GLY A O 1
ATOM 4753 N N . THR A 1 641 ? -17.613 -12.242 32.920 1.00 56.69 641 THR A N 1
ATOM 4754 C CA . THR A 1 641 ? -18.780 -11.564 33.529 1.00 56.69 641 THR A CA 1
ATOM 4755 C C . THR A 1 641 ? -20.156 -12.082 33.104 1.00 56.69 641 THR A C 1
ATOM 4757 O O . THR A 1 641 ? -21.144 -11.681 33.714 1.00 56.69 641 THR A O 1
ATOM 4760 N N . ILE A 1 642 ? -20.252 -12.986 32.121 1.00 64.81 642 ILE A N 1
ATOM 4761 C CA . ILE A 1 642 ? -21.556 -13.353 31.523 1.00 64.81 642 ILE A CA 1
ATOM 4762 C C . ILE A 1 642 ? -22.047 -14.752 31.966 1.00 64.81 642 ILE A C 1
ATOM 4764 O O . ILE A 1 642 ? -23.249 -14.960 32.140 1.00 64.81 642 ILE A O 1
ATOM 4768 N N . MET A 1 643 ? -21.135 -15.695 32.242 1.00 74.94 643 MET A N 1
ATOM 4769 C CA . MET A 1 643 ? -21.462 -17.055 32.709 1.00 74.94 643 MET A CA 1
ATOM 4770 C C . MET A 1 643 ? -21.303 -17.220 34.229 1.00 74.94 643 MET A C 1
ATOM 4772 O O . MET A 1 643 ? -20.524 -16.518 34.871 1.00 74.94 643 MET A O 1
ATOM 4776 N N . ASN A 1 644 ? -22.018 -18.187 34.818 1.00 80.31 644 ASN A N 1
ATOM 4777 C CA . ASN A 1 644 ? -21.836 -18.552 36.228 1.00 80.31 644 ASN A CA 1
ATOM 4778 C C . ASN A 1 644 ? -20.612 -19.470 36.436 1.00 80.31 644 ASN A C 1
ATOM 4780 O O . ASN A 1 644 ? -20.161 -20.142 35.506 1.00 80.31 644 ASN A O 1
ATOM 4784 N N . SER A 1 645 ? -20.112 -19.528 37.677 1.00 83.44 645 SER A N 1
ATOM 4785 C CA . SER A 1 645 ? -18.937 -20.327 38.077 1.00 83.44 645 SER A CA 1
ATOM 4786 C C . SER A 1 645 ? -19.011 -21.790 37.617 1.00 83.44 645 SER A C 1
ATOM 4788 O O . SER A 1 645 ? -18.055 -22.313 37.045 1.00 83.44 645 SER A O 1
ATOM 4790 N N . SER A 1 646 ? -20.176 -22.432 37.765 1.00 86.44 646 SER A N 1
ATOM 4791 C CA . SER A 1 646 ? -20.361 -23.829 37.357 1.00 86.44 646 SER A CA 1
ATOM 4792 C C . SER A 1 646 ? -20.232 -24.049 35.848 1.00 86.44 646 SER A C 1
ATOM 4794 O O . SER A 1 646 ? -19.705 -25.074 35.431 1.00 86.44 646 SER A O 1
ATOM 4796 N N . THR A 1 647 ? -20.667 -23.086 35.031 1.00 84.88 647 THR A N 1
ATOM 4797 C CA . THR A 1 647 ? -20.572 -23.181 33.565 1.00 84.88 647 THR A CA 1
ATOM 4798 C C . THR A 1 647 ? -19.117 -23.054 33.119 1.00 84.88 647 THR A C 1
ATOM 4800 O O . THR A 1 647 ? -18.642 -23.860 32.324 1.00 84.88 647 THR A O 1
ATOM 4803 N N . TYR A 1 648 ? -18.372 -22.096 33.686 1.00 86.19 648 TYR A N 1
ATOM 4804 C CA . TYR A 1 648 ? -16.935 -21.973 33.427 1.00 86.19 648 TYR A CA 1
ATOM 4805 C C . TYR A 1 648 ? -16.174 -23.234 33.835 1.00 86.19 648 TYR A C 1
ATOM 4807 O O . TYR A 1 648 ? -15.334 -23.706 33.072 1.00 86.19 648 TYR A O 1
ATOM 4815 N N . ARG A 1 649 ? -16.487 -23.802 35.008 1.00 88.62 649 ARG A N 1
ATOM 4816 C CA . ARG A 1 649 ? -15.899 -25.065 35.466 1.00 88.62 649 ARG A CA 1
ATOM 4817 C C . ARG A 1 649 ? -16.076 -26.165 34.424 1.00 88.62 649 ARG A C 1
ATOM 4819 O O . ARG A 1 649 ? -15.094 -26.802 34.057 1.00 88.62 649 ARG A O 1
ATOM 4826 N N . ASP A 1 650 ? -17.303 -26.394 33.967 1.00 88.38 650 ASP A N 1
ATOM 4827 C CA . ASP A 1 650 ? -17.603 -27.510 33.067 1.00 88.38 650 ASP A CA 1
ATOM 4828 C C . ASP A 1 650 ? -16.873 -27.360 31.724 1.00 88.38 650 ASP A C 1
ATOM 4830 O O . ASP A 1 650 ? -16.304 -28.330 31.220 1.00 88.38 650 ASP A O 1
ATOM 4834 N N . ILE A 1 651 ? -16.785 -26.134 31.196 1.00 87.50 651 ILE A N 1
ATOM 4835 C CA . ILE A 1 651 ? -16.052 -25.860 29.956 1.00 87.50 651 ILE A CA 1
ATOM 4836 C C . ILE A 1 651 ? -14.544 -26.065 30.150 1.00 87.50 651 ILE A C 1
ATOM 4838 O O . ILE A 1 651 ? -13.925 -26.780 29.363 1.00 87.50 651 ILE A O 1
ATOM 4842 N N . LEU A 1 652 ? -13.950 -25.512 31.211 1.00 89.75 652 LEU A N 1
ATOM 4843 C CA . LEU A 1 652 ? -12.518 -25.665 31.496 1.00 89.75 652 LEU A CA 1
ATOM 4844 C C . LEU A 1 652 ? -12.128 -27.133 31.735 1.00 89.75 652 LEU A C 1
ATOM 4846 O O . LEU A 1 652 ? -11.099 -27.582 31.233 1.00 89.75 652 LEU A O 1
ATOM 4850 N N . ILE A 1 653 ? -12.964 -27.905 32.439 1.00 91.62 653 ILE A N 1
ATOM 4851 C CA . ILE A 1 653 ? -12.752 -29.349 32.626 1.00 91.62 653 ILE A CA 1
ATOM 4852 C C . ILE A 1 653 ? -12.805 -30.077 31.281 1.00 91.62 653 ILE A C 1
ATOM 4854 O O . ILE A 1 653 ? -11.922 -30.876 30.988 1.00 91.62 653 ILE A O 1
ATOM 4858 N N . SER A 1 654 ? -13.805 -29.789 30.445 1.00 90.50 654 SER A N 1
ATOM 4859 C CA . SER A 1 654 ? -13.939 -30.454 29.143 1.00 90.50 654 SER A CA 1
ATOM 4860 C C . SER A 1 654 ? -12.791 -30.160 28.165 1.00 90.50 654 SER A C 1
ATOM 4862 O O . SER A 1 654 ? -12.517 -30.983 27.302 1.00 90.50 654 SER A O 1
ATOM 4864 N N . ASN A 1 655 ? -12.084 -29.040 28.353 1.00 91.31 655 ASN A N 1
ATOM 4865 C CA . ASN A 1 655 ? -10.915 -28.635 27.567 1.00 91.31 655 ASN A CA 1
ATOM 4866 C C . ASN A 1 655 ? -9.579 -28.956 28.256 1.00 91.31 655 ASN A C 1
ATOM 4868 O O . ASN A 1 655 ? -8.540 -28.425 27.875 1.00 91.31 655 ASN A O 1
ATOM 4872 N N . SER A 1 656 ? -9.585 -29.781 29.305 1.00 90.25 656 SER A N 1
ATOM 4873 C CA . SER A 1 656 ? -8.350 -30.165 29.993 1.00 90.25 656 SER A CA 1
ATOM 4874 C C . SER A 1 656 ? -7.585 -31.232 29.189 1.00 90.25 656 SER A C 1
ATOM 4876 O O . SER A 1 656 ? -8.212 -32.173 28.697 1.00 90.25 656 SER A O 1
ATOM 4878 N N . PRO A 1 657 ? -6.244 -31.142 29.071 1.00 92.31 657 PRO A N 1
ATOM 4879 C CA . PRO A 1 657 ? -5.354 -30.176 29.726 1.00 92.31 657 PRO A CA 1
ATOM 4880 C C . PRO A 1 657 ? -5.380 -28.780 29.080 1.00 92.31 657 PRO A C 1
ATOM 4882 O O . PRO A 1 657 ? -5.343 -28.648 27.860 1.00 92.31 657 PRO A O 1
ATOM 4885 N N . LEU A 1 658 ? -5.395 -27.736 29.915 1.00 90.50 658 LEU A N 1
ATOM 4886 C CA . LEU A 1 658 ? -5.470 -26.345 29.461 1.00 90.50 658 LEU A CA 1
ATOM 4887 C C . LEU A 1 658 ? -4.092 -25.801 29.036 1.00 90.50 658 LEU A C 1
ATOM 4889 O O . LEU A 1 658 ? -3.089 -26.098 29.695 1.00 90.50 658 LEU A O 1
ATOM 4893 N N . PRO A 1 659 ? -4.028 -24.925 28.013 1.00 91.69 659 PRO A N 1
ATOM 4894 C CA . PRO A 1 659 ? -2.819 -24.173 27.689 1.00 91.69 659 PRO A CA 1
ATOM 4895 C C . PRO A 1 659 ? -2.324 -23.323 28.871 1.00 91.69 659 PRO A C 1
ATOM 4897 O O . PRO A 1 659 ? -3.107 -22.837 29.694 1.00 91.69 659 PRO A O 1
ATOM 4900 N N . LEU A 1 660 ? -1.006 -23.109 28.954 1.00 89.06 660 LEU A N 1
ATOM 4901 C CA . LEU A 1 660 ? -0.370 -22.408 30.080 1.00 89.06 660 LEU A CA 1
ATOM 4902 C C . LEU A 1 660 ? -0.858 -20.955 30.237 1.00 89.06 660 LEU A C 1
ATOM 4904 O O . LEU A 1 660 ? -0.985 -20.457 31.360 1.00 89.06 660 LEU A O 1
ATOM 4908 N N . SER A 1 661 ? -1.154 -20.294 29.119 1.00 87.31 661 SER A N 1
ATOM 4909 C CA . SER A 1 661 ? -1.760 -18.959 29.037 1.00 87.31 661 SER A CA 1
ATOM 4910 C C . SER A 1 661 ? -3.087 -18.892 29.807 1.00 87.31 661 SER A C 1
ATOM 4912 O O . SER A 1 661 ? -3.271 -18.032 30.673 1.00 87.31 661 SER A O 1
ATOM 4914 N N . ILE A 1 662 ? -3.961 -19.872 29.577 1.00 90.81 662 ILE A N 1
ATOM 4915 C CA . ILE A 1 662 ? -5.278 -20.005 30.205 1.00 90.81 662 ILE A CA 1
ATOM 4916 C C . ILE A 1 662 ? -5.141 -20.380 31.679 1.00 90.81 662 ILE A C 1
ATOM 4918 O O . ILE A 1 662 ? -5.742 -19.745 32.547 1.00 90.81 662 ILE A O 1
ATOM 4922 N N . LEU A 1 663 ? -4.300 -21.371 31.987 1.00 88.31 663 LEU A N 1
ATOM 4923 C CA . LEU A 1 663 ? -4.087 -21.845 33.355 1.00 88.31 663 LEU A CA 1
ATOM 4924 C C . LEU A 1 663 ? -3.551 -20.735 34.273 1.00 88.31 663 LEU A C 1
ATOM 4926 O O . LEU A 1 663 ? -3.910 -20.666 35.450 1.00 88.31 663 LEU A O 1
ATOM 4930 N N . THR A 1 664 ? -2.721 -19.836 33.739 1.00 88.12 664 THR A N 1
ATOM 4931 C CA . THR A 1 664 ? -2.211 -18.673 34.479 1.00 88.12 664 THR A CA 1
ATOM 4932 C C . THR A 1 664 ? -3.342 -17.720 34.863 1.00 88.12 664 THR A C 1
ATOM 4934 O O . THR A 1 664 ? -3.410 -17.302 36.018 1.00 88.12 664 THR A O 1
ATOM 4937 N N . LYS A 1 665 ? -4.266 -17.423 33.940 1.00 86.62 665 LYS A N 1
ATOM 4938 C CA . LYS A 1 665 ? -5.437 -16.570 34.208 1.00 86.62 665 LYS A CA 1
ATOM 4939 C C . LYS A 1 665 ? -6.379 -17.211 35.237 1.00 86.62 665 LYS A C 1
ATOM 4941 O O . LYS A 1 665 ? -6.702 -16.581 36.244 1.00 86.62 665 LYS A O 1
ATOM 4946 N N . VAL A 1 666 ? -6.687 -18.501 35.077 1.00 85.81 666 VAL A N 1
ATOM 4947 C CA . VAL A 1 666 ? -7.522 -19.268 36.024 1.00 85.81 666 VAL A CA 1
ATOM 4948 C C . VAL A 1 666 ? -6.932 -19.250 37.441 1.00 85.81 666 VAL A C 1
ATOM 4950 O O . VAL A 1 666 ? -7.653 -19.010 38.410 1.00 85.81 666 VAL A O 1
ATOM 4953 N N . ASN A 1 667 ? -5.612 -19.413 37.582 1.00 82.06 667 ASN A N 1
ATOM 4954 C CA . ASN A 1 667 ? -4.923 -19.344 38.878 1.00 82.06 667 ASN A CA 1
ATOM 4955 C C . ASN A 1 667 ? -4.917 -17.941 39.508 1.00 82.06 667 ASN A C 1
ATOM 4957 O O . ASN A 1 667 ? -4.845 -17.820 40.731 1.00 82.06 667 ASN A O 1
ATOM 4961 N N . LEU A 1 668 ? -4.992 -16.886 38.695 1.00 81.00 668 LEU A N 1
ATOM 4962 C CA . LEU A 1 668 ? -5.090 -15.497 39.153 1.00 81.00 668 LEU A CA 1
ATOM 4963 C C . LEU A 1 668 ? -6.526 -15.094 39.538 1.00 81.00 668 LEU A C 1
ATOM 4965 O O . LEU A 1 668 ? -6.742 -13.963 39.973 1.00 81.00 668 LEU A O 1
ATOM 4969 N N . GLY A 1 669 ? -7.491 -16.015 39.436 1.00 70.81 669 GLY A N 1
ATOM 4970 C CA . GLY A 1 669 ? -8.888 -15.789 39.809 1.00 70.81 669 GLY A CA 1
ATOM 4971 C C . GLY A 1 669 ? -9.743 -15.173 38.700 1.00 70.81 669 GLY A C 1
ATOM 4972 O O . GLY A 1 669 ? -10.790 -14.598 38.999 1.00 70.81 669 GLY A O 1
ATOM 4973 N N . THR A 1 670 ? -9.312 -15.273 37.438 1.00 73.69 670 THR A N 1
ATOM 4974 C CA . THR A 1 670 ? -10.100 -14.885 36.262 1.00 73.69 670 THR A CA 1
ATOM 4975 C C . THR A 1 670 ? -10.402 -16.120 35.400 1.00 73.69 670 THR A C 1
ATOM 4977 O O . THR A 1 670 ? -9.471 -16.839 35.043 1.00 73.69 670 THR A O 1
ATOM 4980 N N . PRO A 1 671 ? -11.674 -16.411 35.055 1.00 71.56 671 PRO A N 1
ATOM 4981 C CA . PRO A 1 671 ? -12.898 -15.764 35.533 1.00 71.56 671 PRO A CA 1
ATOM 4982 C C . PRO A 1 671 ? -13.108 -16.035 37.038 1.00 71.56 671 PRO A C 1
ATOM 4984 O O . PRO A 1 671 ? -12.499 -16.960 37.580 1.00 71.56 671 PRO A O 1
ATOM 4987 N N . PRO A 1 672 ? -13.955 -15.260 37.737 1.00 75.94 672 PRO A N 1
ATOM 4988 C CA . PRO A 1 672 ? -14.246 -15.504 39.145 1.00 75.94 672 PRO A CA 1
ATOM 4989 C C . PRO A 1 672 ? -14.947 -16.861 39.316 1.00 75.94 672 PRO A C 1
ATOM 4991 O O . PRO A 1 672 ? -16.150 -16.990 39.092 1.00 75.94 672 PRO A O 1
ATOM 4994 N N . LEU A 1 673 ? -14.178 -17.879 39.705 1.00 82.81 673 LEU A N 1
ATOM 4995 C CA . LEU A 1 673 ? -14.670 -19.207 40.066 1.00 82.81 673 LEU A CA 1
ATOM 4996 C C . LEU A 1 673 ? -14.873 -19.302 41.577 1.00 82.81 673 LEU A C 1
ATOM 4998 O O . LEU A 1 673 ? -14.046 -18.832 42.365 1.00 82.81 673 LEU A O 1
ATOM 5002 N N . ASP A 1 674 ? -15.939 -19.982 41.989 1.00 89.31 674 ASP A N 1
ATOM 5003 C CA . ASP A 1 674 ? -16.101 -20.396 43.376 1.00 89.31 674 ASP A CA 1
ATOM 5004 C C . ASP A 1 674 ? -14.945 -21.332 43.778 1.00 89.31 674 ASP A C 1
ATOM 5006 O O . ASP A 1 674 ? -14.490 -22.147 42.966 1.00 89.31 674 ASP A O 1
ATOM 5010 N N . PRO A 1 675 ? -14.475 -21.300 45.042 1.00 88.25 675 PRO A N 1
ATOM 5011 C CA . PRO A 1 675 ? -13.322 -22.095 45.466 1.00 88.25 675 PRO A CA 1
ATOM 5012 C C . PRO A 1 675 ? -13.452 -23.598 45.186 1.00 88.25 675 PRO A C 1
ATOM 5014 O O . PRO A 1 675 ? -12.455 -24.260 44.908 1.00 88.25 675 PRO A O 1
ATOM 5017 N N . LEU A 1 676 ? -14.671 -24.146 45.254 1.00 90.69 676 LEU A N 1
ATOM 5018 C CA . LEU A 1 676 ? -14.919 -25.565 44.985 1.00 90.69 676 LEU A CA 1
ATOM 5019 C C . LEU A 1 676 ? -14.814 -25.901 43.488 1.00 90.69 676 LEU A C 1
ATOM 5021 O O . LEU A 1 676 ? -14.325 -26.973 43.137 1.00 90.69 676 LEU A O 1
ATOM 5025 N N . ASP A 1 677 ? -15.220 -24.974 42.622 1.00 91.38 677 ASP A N 1
ATOM 5026 C CA . ASP A 1 677 ? -15.153 -25.121 41.169 1.00 91.38 677 ASP A CA 1
ATOM 5027 C C . ASP A 1 677 ? -13.710 -24.981 40.670 1.00 91.38 677 ASP A C 1
ATOM 5029 O O . ASP A 1 677 ? -13.267 -25.783 39.850 1.00 91.38 677 ASP A O 1
ATOM 5033 N N . LEU A 1 678 ? -12.935 -24.050 41.239 1.00 89.19 678 LEU A N 1
ATOM 5034 C CA . LEU A 1 678 ? -11.501 -23.930 40.956 1.00 89.19 678 LEU A CA 1
ATOM 5035 C C . LEU A 1 678 ? -10.742 -25.216 41.319 1.00 89.19 678 LEU A C 1
ATOM 5037 O O . LEU A 1 678 ? -9.917 -25.687 40.538 1.00 89.19 678 LEU A O 1
ATOM 5041 N N . ILE A 1 679 ? -11.044 -25.821 42.474 1.00 89.50 679 ILE A N 1
ATOM 5042 C CA . ILE A 1 679 ? -10.446 -27.106 42.873 1.00 89.50 679 ILE A CA 1
ATOM 5043 C C . ILE A 1 679 ? -10.761 -28.195 41.841 1.00 89.50 679 ILE A C 1
ATOM 5045 O O . ILE A 1 679 ? -9.875 -28.977 41.504 1.00 89.50 679 ILE A O 1
ATOM 5049 N N . ALA A 1 680 ? -11.993 -28.244 41.329 1.00 91.62 680 ALA A N 1
ATOM 5050 C CA . ALA A 1 680 ? -12.387 -29.226 40.323 1.00 91.62 680 ALA A CA 1
ATOM 5051 C C . ALA A 1 680 ? -11.636 -29.034 38.993 1.00 91.62 680 ALA A C 1
ATOM 5053 O O . ALA A 1 680 ? -11.157 -30.015 38.427 1.00 91.62 680 ALA A O 1
ATOM 5054 N N . VAL A 1 681 ? -11.468 -27.788 38.531 1.00 89.75 681 VAL A N 1
ATOM 5055 C CA . VAL A 1 681 ? -10.693 -27.475 37.314 1.00 89.75 681 VAL A CA 1
ATOM 5056 C C . VAL A 1 681 ? -9.226 -27.874 37.473 1.00 89.75 681 VAL A C 1
ATOM 5058 O O . VAL A 1 681 ? -8.670 -28.519 36.587 1.00 89.75 681 VAL A O 1
ATOM 5061 N N . LEU A 1 682 ? -8.602 -27.534 38.606 1.00 88.56 682 LEU A N 1
ATOM 5062 C CA . LEU A 1 682 ? -7.201 -27.873 38.879 1.00 88.56 682 LEU A CA 1
ATOM 5063 C C . LEU A 1 682 ? -6.988 -29.382 39.036 1.00 88.56 682 LEU A C 1
ATOM 5065 O O . LEU A 1 682 ? -5.958 -29.898 38.612 1.00 88.56 682 LEU A O 1
ATOM 5069 N N . ALA A 1 683 ? -7.961 -30.098 39.606 1.00 91.19 683 ALA A N 1
ATOM 5070 C CA . ALA A 1 683 ? -7.919 -31.553 39.698 1.00 91.19 683 ALA A CA 1
ATOM 5071 C C . ALA A 1 683 ? -7.992 -32.230 38.321 1.00 91.19 683 ALA A C 1
ATOM 5073 O O . ALA A 1 683 ? -7.385 -33.279 38.155 1.00 91.19 683 ALA A O 1
ATOM 5074 N N . ALA A 1 684 ? -8.688 -31.636 37.345 1.00 91.38 684 ALA A N 1
ATOM 5075 C CA . ALA A 1 684 ? -8.755 -32.145 35.973 1.00 91.38 684 ALA A CA 1
ATOM 5076 C C . ALA A 1 684 ? -7.470 -31.901 35.152 1.00 91.38 684 ALA A C 1
ATOM 5078 O O . ALA A 1 684 ? -7.332 -32.467 34.072 1.00 91.38 684 ALA A O 1
ATOM 5079 N N . GLN A 1 685 ? -6.532 -31.077 35.648 1.00 87.94 685 GLN A N 1
ATOM 5080 C CA . GLN A 1 685 ? -5.209 -30.887 35.029 1.00 87.94 685 GLN A CA 1
ATOM 5081 C C . GLN A 1 685 ? -4.200 -31.993 35.396 1.00 87.94 685 GLN A C 1
ATOM 5083 O O . GLN A 1 685 ? -3.118 -32.041 34.808 1.00 87.94 685 GLN A O 1
ATOM 5088 N N . LEU A 1 686 ? -4.517 -32.819 36.403 1.00 80.50 686 LEU A N 1
ATOM 5089 C CA . LEU A 1 686 ? -3.701 -33.931 36.910 1.00 80.50 686 LEU A CA 1
ATOM 5090 C C . LEU A 1 686 ? -4.176 -35.258 36.317 1.00 80.50 686 LEU A C 1
ATOM 5092 O O . LEU A 1 686 ? -3.295 -36.112 36.065 1.00 80.50 686 LEU A O 1
#

Radius of gyration: 36.61 Å; chains: 1; bounding box: 116×79×85 Å

Organism: NCBI:txid237368

InterPro domains:
  IPR006860 FecR protein [PF04773] (186-277)
  IPR012902 Prokaryotic N-terminal methylation site [PF07963] (8-31)
  IPR012902 Prokaryotic N-terminal methylation site [TIGR02532] (11-32)
  IPR021655 Putative metal-binding motif [PF11617] (360-388)
  IPR021655 Putative metal-binding motif [PF11617] (406-433)
  IPR021655 Putative metal-binding motif [PF11617] (449-476)
  IPR045584 Pilin-like [SSF54523] (13-113)

Sequence (686 aa):
MWKLYYKHRNSGFTLIELLVTISIIGILGGIGVVTVGKIKGTKNQATCISNLRGISQGLQSYYNDFRAFPDDGYPDDPNDTMPLSTELAGYITTESTFICPTDNDPTSISDFASYDPYYVARKGSYGENELAIGCPRHRGAKSSTSAFSTGATEITKIGAVQVNGQEIPPDGTTAQRTISSVNDVMTFADGSTVTITNASGVDYSCFLVQSVRLADGTLYSIIKVQDEGDIDVQVTSGSKFEIVTPSAIVGVRGTQFTVTTTNLGFTTDVVLTTGTVVLQNRDTGKTATLTEGGTTTGTVDVPMHTHMHYHVDGTYHSHSHPSQNNAHHGNPAAARKAAAASTTASEDNDGDGYSENEGDCDDTNAAVYPGAADTPDNGIDEDCDGQDATVSNDVDADGYTVAQGDCDDNDASVNPGETETAYNGIDDDCNPSTPDDDIDGDTYLVATDCDDSNPAVNPGALEILDNGKDDDCDPNTVDSSVEQALLDMINDPEVDVNDLEDALTAASPLSDVVLYALIDKEIMNSNDYEQILTLNSPLSDNILNKMINQDIMNNGSYSDVLELNSPLSDAVLTTMINQGTILSSNNYDTILALNSPLTDSVLITMINKGTIMNSGSYSSVLTPHNPLSEPVLDAMVTIGTIMNSSTYRDILISNSPLPLSILTKVNLGTPPLDPLDLIAVLAAQL

Secondary structure (DSSP, 8-state):
-----------PPPHHHHHHHHHHHHHHHHHHHHHHHHHHHHHHHHHHHHHHHHHHHHHHHHHHHHSSPPP--SSS-SS----HHHHTTTT---GGGGS-TT---HHHHHTT-SSGGGEE----SSS----EEEEGGGTTSS--EEEETT----EEEEPPEEETTEEPPTT--GGGGEE-STT-EEEETTS-EEEEEEE-SSS-EEEEEEEEEETT--EEEEEEEESSEEEEEE--TT-EEEEE-SSEEEEEES-EEEEEEETTTTEEEEEEEESEEEEEETTT--EEEEETTS--EEEEEPPPEEEEEE-TTS-EEEEEES-TT------HHHHHHHTTT--S----SSSSS--GGGT-S-TT-TT-STTPPP-TTSS--SS-SSS-------SS-SS--GGGT-S-TT-TTSSTTS---TTSSS-TTS-TTS-TT-SS-SS--TTT-S-TT-TTSSTTS---TTSSS-SS--TTS---HHHHHHHHHHH-TT--HHHHHHHHHHH-S--HHHHHHHHHHT-S-HHHHHHHHHHTPSPPHHHHHHHHHTTGGGGSTTHHHHHHTPSPPHHHHHHHHHH--SS-HHHHHHHHHHTPSPPHHHHHHHHHH-SS-STTTHHHHTGGGPSPPHHHHHHHHHH-SSS-HHHHHHHHHHTPSPPHHHHHHHHTT-S---HHHHHHHHHTT-